Protein AF-A0A661KT45-F1 (afdb_monomer)

Mean predicted aligned error: 10.51 Å

pLDDT: mean 84.7, std 20.8, range [24.2, 98.94]

Secondary structure (DSSP, 8-state):
---------------------SSSSSSSSSSS-S---------SEEEEE-SSEEEEEEE----EEEE-TTS-EEEE-TT--B---TTSB--B-EEEEEEE-TTEEEEEEEEEEEEEEEEEESS---BPBPPPEEEEETTEEEEE--TT--EETTEEHHHHT-SS-BSSSSEEEEEEEEETTEEEEEEEE-SEEEEGGGTEEEEEEEEEEEEEEEEPS---------S----------SSPPPPP-PPPPSSS---SEEEE--HHHHHH-SSHHHHHHHHHHTT--EEEE-HHHHTTS--STT--HHHHHHHHHHHHHHHHT--EEEEEE---TTT-SSPPEEE-TTTTSSS---EEESGGGT--SS-S-SSSSS-TT-TTTTSSTTS-----SSEEEEEE-SS-HHHHHHHHHHHHHHHT--S-GGGGGEEEEEE-EEE-TT-TTTTPPPEETHHHHHHHIIIIITTTT-EEEEEE---STT---S--SEE-SHHHHHHHHTT--SEEEEESEE-SSEEEEEEE---SS-SS---TTTEEEEEEEEGGGGGGS-SSSPEEEEEESTTTT-TT-TT-HHHHHHHTTEEEEEEESS---EETT--S--TT---HHHHHHHHHHHHHTT--HHHHHHHHHHHT--S-HHHHHHHHHEEEEB-TT--SS----EE---SSSSSS--HHHHHHHHHH-TTS--TTGGG--SS--EE-

Solvent-accessible surface area (backbone atoms only — not comparable to full-atom values): 38711 Å² total; per-residue (Å²): 132,88,81,89,85,88,84,86,85,90,88,87,86,88,83,88,89,80,88,90,86,87,71,81,82,68,69,80,71,69,73,79,74,72,77,81,63,70,72,70,77,73,59,50,46,43,60,52,73,79,90,63,35,41,38,42,36,43,35,50,72,83,73,47,80,44,73,45,97,87,71,34,30,45,64,48,51,94,76,41,34,51,61,70,48,32,18,35,68,43,37,51,36,48,75,44,80,41,82,44,62,79,77,39,35,89,47,74,75,46,79,42,81,79,44,75,41,74,45,74,55,91,68,77,51,49,62,42,46,15,57,34,35,36,34,82,51,100,91,46,60,46,76,48,51,66,85,96,65,51,74,56,95,62,29,19,49,77,52,51,66,25,78,56,48,44,59,78,57,57,59,47,80,76,50,47,40,57,38,81,84,42,37,33,36,35,37,36,36,32,42,50,29,38,19,46,50,74,15,40,41,37,34,38,47,36,40,29,34,42,35,35,46,34,75,40,89,80,74,87,79,88,73,82,77,82,76,82,92,70,75,90,67,86,60,69,73,92,82,72,80,84,77,75,83,81,70,77,46,83,48,101,58,62,28,38,29,34,38,44,32,34,65,67,52,68,76,60,33,82,35,58,69,56,47,48,53,50,45,38,34,61,72,45,34,72,42,84,41,35,55,87,78,24,66,87,52,80,25,61,82,90,49,44,71,48,32,13,52,36,42,48,46,55,77,36,35,67,46,25,42,34,43,37,36,35,38,40,24,23,33,24,66,87,79,33,76,43,31,29,41,71,27,20,13,23,60,88,48,97,64,86,26,60,24,39,18,58,58,63,68,12,38,64,78,39,35,41,47,66,83,69,78,72,55,26,47,21,44,64,72,11,60,45,83,67,16,55,56,51,40,53,53,32,24,48,13,23,48,74,34,80,94,43,45,69,60,46,29,52,42,49,49,48,52,54,50,61,35,55,64,82,77,87,65,66,49,45,39,26,31,40,33,44,15,17,35,73,46,49,52,44,18,64,88,74,51,32,53,40,22,46,33,49,43,58,50,52,49,48,41,72,72,46,29,69,80,65,79,36,51,73,47,36,18,30,31,63,54,48,81,79,42,60,87,69,90,55,82,42,60,54,38,41,64,52,48,49,62,53,54,36,70,40,27,23,34,33,48,40,31,29,47,42,38,40,38,37,34,26,35,48,32,42,67,54,71,92,82,72,75,82,53,63,45,95,87,24,53,49,75,49,66,34,47,41,30,79,56,25,79,67,33,32,62,93,42,38,14,40,34,38,45,42,28,19,13,20,32,20,56,83,42,93,60,9,26,36,58,30,26,39,71,27,30,21,58,27,24,36,16,16,30,24,77,52,34,33,51,45,39,52,76,74,62,28,63,40,45,36,28,46,61,25,44,45,52,51,28,53,53,31,34,76,68,47,33,25,49,15,50,22,48,43,53,40,49,42,58,16,68,56,96,46,36,64,40,39,27,29,65,42,9,50,39,50,37,25,63,19,73,51,37,60,74,67,65,52,35,56,40,64,57,56,71,83,72,83,81,56,53,53,75,62,29,52,48,52,49,39,70,78,33,79,83,63,85,59,80,78,63,79,80,63,80,80,61,85,47,61,48,118

Sequence (712 aa):
MLAEKITFPTERNFSMRRFSCIVFLHLMVFFSLINITKASSKSHYSYHYDGSSIFVSFMAPKLDFIKTRKGTHRVELPDRSYLMDPGNPNLPEIIKLIPVPASRSLEVISIQIVRTKCEELKGFYEIEPSPPLLLSTDRGNILDWGKSKKIKHGKNILVYSSSRPFPVKPVKILATKTKRNSKFLRLAYYPVRYYPGNGKIEVVKEIQCKITLGASETSDLEYQSTTVGETPQNESDSGTNPAPADIAPGGDTSYDYVIITSNAVVNNSTKLSDFVRFKEAIGHSVLVVTEDDYTSLSGPPPDGRAEKIRQWLINNYQNLGIKYVLLIGNPDPSNGDVPMKKCYPRSHESSHREALTDYYYADLTGNWDIDGDELYGEYPDDNKPGGVDYAAEVWVGRVPVYDDYSTLDHILQKIMDYQTESGDLSWRKEVLLPTAILNFEQEPPDYLTRTDGAELAQRIINDFLESNDFTHFSLYEKEGLQHSTYPSDAPLNRTNVKDSWASGYGLVCAVGHGNATSIYRKYWSSDDNQNDTPESGETTTTSFFTSSDSRVLDDSHPSMVYLCACSNGYPENSGNLGYSLLKQGAIATVSASRVSWYTAGWTEPNPNYPDNFSLGYYYLKKLAQDIPCGQALALTKEEMIYNSPSIWLNLQGFNLYGDPEISLVTIHSICTSDMDGDGDVDGVDLAILAEKNPELDLSEFSEHFGKSSCIE

Structure (mmCIF, N/CA/C/O backbone):
data_AF-A0A661KT45-F1
#
_entry.id   AF-A0A661KT45-F1
#
loop_
_atom_site.group_PDB
_atom_site.id
_atom_site.type_symbol
_atom_site.label_atom_id
_atom_site.label_alt_id
_atom_site.label_comp_id
_atom_site.label_asym_id
_atom_site.label_entity_id
_atom_site.label_seq_id
_atom_site.pdbx_PDB_ins_code
_atom_site.Cartn_x
_atom_site.Cartn_y
_atom_site.Cartn_z
_atom_site.occupancy
_atom_site.B_iso_or_equiv
_atom_site.auth_seq_id
_atom_site.auth_comp_id
_atom_site.auth_asym_id
_atom_site.auth_atom_id
_atom_site.pdbx_PDB_model_num
ATOM 1 N N . MET A 1 1 ? 69.943 1.374 34.850 1.00 31.62 1 MET A N 1
ATOM 2 C CA . MET A 1 1 ? 70.989 1.174 33.824 1.00 31.62 1 MET A CA 1
ATOM 3 C C . MET A 1 1 ? 71.361 -0.300 33.826 1.00 31.62 1 MET A C 1
ATOM 5 O O . MET A 1 1 ? 71.755 -0.740 34.891 1.00 31.62 1 MET A O 1
ATOM 9 N N . LEU A 1 2 ? 71.159 -0.982 32.682 1.00 32.59 2 LEU A N 1
ATOM 10 C CA . LEU A 1 2 ? 71.881 -2.156 32.126 1.00 32.59 2 LEU A CA 1
ATOM 11 C C . LEU A 1 2 ? 72.277 -3.311 33.087 1.00 32.59 2 LEU A C 1
ATOM 13 O O . LEU A 1 2 ? 72.871 -3.075 34.123 1.00 32.59 2 LEU A O 1
ATOM 17 N N . ALA A 1 3 ? 72.097 -4.602 32.798 1.00 30.47 3 ALA A N 1
ATOM 18 C CA . ALA A 1 3 ? 71.906 -5.310 31.536 1.00 30.47 3 ALA A CA 1
ATOM 19 C C . ALA A 1 3 ? 71.425 -6.758 31.790 1.00 30.47 3 ALA A C 1
ATOM 21 O O . ALA A 1 3 ? 71.526 -7.286 32.896 1.00 30.47 3 ALA A O 1
ATOM 22 N N . GLU A 1 4 ? 70.944 -7.376 30.713 1.00 38.66 4 GLU A N 1
ATOM 23 C CA . GLU A 1 4 ? 70.596 -8.787 30.519 1.00 38.66 4 GLU A CA 1
ATOM 24 C C . GLU A 1 4 ? 71.741 -9.776 30.822 1.00 38.66 4 GLU A C 1
ATOM 26 O O . GLU A 1 4 ? 72.905 -9.475 30.552 1.00 38.66 4 GLU A O 1
ATOM 31 N N . LYS A 1 5 ? 71.403 -11.020 31.204 1.00 31.02 5 LYS A N 1
ATOM 32 C CA . LYS A 1 5 ? 71.611 -12.207 30.342 1.00 31.02 5 LYS A CA 1
ATOM 33 C C . LYS A 1 5 ? 71.101 -13.511 30.966 1.00 31.02 5 LYS A C 1
ATOM 35 O O . LYS A 1 5 ? 71.239 -13.776 32.153 1.00 31.02 5 LYS A O 1
ATOM 40 N N . ILE A 1 6 ? 70.528 -14.308 30.073 1.00 33.38 6 ILE A N 1
ATOM 41 C CA . ILE A 1 6 ? 69.914 -15.632 30.205 1.00 33.38 6 ILE A CA 1
ATOM 42 C C . ILE A 1 6 ? 70.967 -16.728 30.438 1.00 33.38 6 ILE A C 1
ATOM 44 O O . ILE A 1 6 ? 72.047 -16.665 29.852 1.00 33.38 6 ILE A O 1
ATOM 48 N N . THR A 1 7 ? 70.623 -17.782 31.190 1.00 28.42 7 THR A N 1
ATOM 49 C CA . THR A 1 7 ? 71.051 -19.176 30.918 1.00 28.42 7 THR A CA 1
ATOM 50 C C . THR A 1 7 ? 70.220 -20.188 31.726 1.00 28.42 7 THR A C 1
ATOM 52 O O . THR A 1 7 ? 70.081 -20.059 32.938 1.00 28.42 7 THR A O 1
ATOM 55 N N . PHE A 1 8 ? 69.665 -21.196 31.041 1.00 34.03 8 PHE A N 1
ATOM 56 C CA . PHE A 1 8 ? 69.090 -22.429 31.613 1.00 34.03 8 PHE A CA 1
ATOM 57 C C . PHE A 1 8 ? 70.191 -23.490 31.787 1.00 34.03 8 PHE A C 1
ATOM 59 O O . PHE A 1 8 ? 71.199 -23.406 31.079 1.00 34.03 8 PHE A O 1
ATOM 66 N N . PRO A 1 9 ? 70.010 -24.507 32.662 1.00 37.25 9 PRO A N 1
ATOM 67 C CA . PRO A 1 9 ? 69.727 -25.845 32.109 1.00 37.25 9 PRO A CA 1
ATOM 68 C C . PRO A 1 9 ? 68.884 -26.821 32.986 1.00 37.25 9 PRO A C 1
ATOM 70 O O . PRO A 1 9 ? 68.879 -26.766 34.210 1.00 37.25 9 PRO A O 1
ATOM 73 N N . THR A 1 10 ? 68.168 -27.706 32.274 1.00 31.55 10 THR A N 1
ATOM 74 C CA . THR A 1 10 ? 67.852 -29.150 32.476 1.00 31.55 10 THR A CA 1
ATOM 75 C C . THR A 1 10 ? 67.879 -29.820 33.869 1.00 31.55 10 THR A C 1
ATOM 77 O O . THR A 1 10 ? 68.918 -29.856 34.511 1.00 31.55 10 THR A O 1
ATOM 80 N N . GLU A 1 11 ? 66.812 -30.551 34.238 1.00 30.20 11 GLU A N 1
ATOM 81 C CA . GLU A 1 11 ? 66.713 -32.036 34.210 1.00 30.20 11 GLU A CA 1
ATOM 82 C C . GLU A 1 11 ? 65.452 -32.571 34.932 1.00 30.20 11 GLU A C 1
ATOM 84 O O . GLU A 1 11 ? 64.790 -31.879 35.700 1.00 30.20 11 GLU A O 1
ATOM 89 N N . ARG A 1 12 ? 65.078 -33.809 34.581 1.00 30.06 12 ARG A N 1
ATOM 90 C CA . ARG A 1 12 ? 63.801 -34.490 34.842 1.00 30.06 12 ARG A CA 1
ATOM 91 C C . ARG A 1 12 ? 63.766 -35.309 36.151 1.00 30.06 12 ARG A C 1
ATOM 93 O O . ARG A 1 12 ? 64.776 -35.846 36.579 1.00 30.06 12 ARG A O 1
ATOM 100 N N . ASN A 1 13 ? 62.521 -35.594 36.563 1.00 29.09 13 ASN A N 1
ATOM 101 C CA . ASN A 1 13 ? 61.972 -36.872 37.067 1.00 29.09 13 ASN A CA 1
ATOM 102 C C . ASN A 1 13 ? 61.687 -37.097 38.574 1.00 29.09 13 ASN A C 1
ATOM 104 O O . ASN A 1 13 ? 62.567 -37.325 39.391 1.00 29.09 13 ASN A O 1
ATOM 108 N N . PHE A 1 14 ? 60.369 -37.234 38.808 1.00 29.72 14 PHE A N 1
ATOM 109 C CA . PHE A 1 14 ? 59.635 -38.200 39.644 1.00 29.72 14 PHE A CA 1
ATOM 110 C C . PHE A 1 14 ? 59.769 -38.185 41.178 1.00 29.72 14 PHE A C 1
ATOM 112 O O . PHE A 1 14 ? 60.658 -38.799 41.752 1.00 29.72 14 PHE A O 1
ATOM 119 N N . SER A 1 15 ? 58.708 -37.704 41.843 1.00 26.19 15 SER A N 1
ATOM 120 C CA . SER A 1 15 ? 58.053 -38.450 42.930 1.00 26.19 15 SER A CA 1
ATOM 121 C C . SER A 1 15 ? 56.648 -37.909 43.216 1.00 26.19 15 SER A C 1
ATOM 123 O O . SER A 1 15 ? 56.424 -36.718 43.397 1.00 26.19 15 SER A O 1
ATOM 125 N N . MET A 1 16 ? 55.708 -38.842 43.265 1.00 28.47 16 MET A N 1
ATOM 126 C CA . MET A 1 16 ? 54.280 -38.709 43.525 1.00 28.47 16 MET A CA 1
ATOM 127 C C . MET A 1 16 ? 53.965 -38.280 44.977 1.00 28.47 16 MET A C 1
ATOM 129 O O . MET A 1 16 ? 54.689 -38.646 45.899 1.00 28.47 16 MET A O 1
ATOM 133 N N . ARG A 1 17 ? 52.772 -37.678 45.148 1.00 30.02 17 ARG A N 1
ATOM 134 C CA . ARG A 1 17 ? 51.959 -37.469 46.377 1.00 30.02 17 ARG A CA 1
ATOM 135 C C . ARG A 1 17 ? 52.122 -36.146 47.141 1.00 30.02 17 ARG A C 1
ATOM 137 O O . ARG A 1 17 ? 53.000 -36.007 47.983 1.00 30.02 17 ARG A O 1
ATOM 144 N N . ARG A 1 18 ? 51.117 -35.274 46.966 1.00 29.67 18 ARG A N 1
ATOM 145 C CA . ARG A 1 18 ? 50.280 -34.609 47.999 1.00 29.67 18 ARG A CA 1
ATOM 146 C C . ARG A 1 18 ? 49.182 -33.831 47.248 1.00 29.67 18 ARG A C 1
ATOM 148 O O . ARG A 1 18 ? 49.498 -32.989 46.425 1.00 29.67 18 ARG A O 1
ATOM 155 N N . PHE A 1 19 ? 47.951 -34.344 47.198 1.00 34.16 19 PHE A N 1
ATOM 156 C CA . PHE A 1 19 ? 46.821 -33.934 48.051 1.00 34.16 19 PHE A CA 1
ATOM 157 C C . PHE A 1 19 ? 46.637 -32.407 48.150 1.00 34.16 19 PHE A C 1
ATOM 159 O O . PHE A 1 19 ? 47.533 -31.722 48.630 1.00 34.16 19 PHE A O 1
ATOM 166 N N . SER A 1 20 ? 45.433 -31.958 47.764 1.00 38.16 20 SER A N 1
ATOM 167 C CA . SER A 1 20 ? 44.871 -30.590 47.789 1.00 38.16 20 SER A CA 1
ATOM 168 C C . SER A 1 20 ? 44.933 -29.799 46.480 1.00 38.16 20 SER A C 1
ATOM 170 O O . SER A 1 20 ? 45.824 -28.984 46.296 1.00 38.16 20 SER A O 1
ATOM 172 N N . CYS A 1 21 ? 43.937 -30.021 45.605 1.00 29.81 21 CYS A N 1
ATOM 173 C CA . CYS A 1 21 ? 43.259 -28.965 44.819 1.00 29.81 21 CYS A CA 1
ATOM 174 C C . CYS A 1 21 ? 42.034 -29.475 44.017 1.00 29.81 21 CYS A C 1
ATOM 176 O O . CYS A 1 21 ? 41.712 -28.945 42.960 1.00 29.81 21 CYS A O 1
ATOM 178 N N . ILE A 1 22 ? 41.303 -30.482 44.516 1.00 35.94 22 ILE A N 1
ATOM 179 C CA . ILE A 1 22 ? 40.017 -30.922 43.932 1.00 35.94 22 ILE A CA 1
ATOM 180 C C . ILE A 1 22 ? 38.938 -30.823 45.011 1.00 35.94 22 ILE A C 1
ATOM 182 O O . ILE A 1 22 ? 38.456 -31.826 45.516 1.00 35.94 22 ILE A O 1
ATOM 186 N N . VAL A 1 23 ? 38.626 -29.594 45.431 1.00 37.97 23 VAL A N 1
ATOM 187 C CA . VAL A 1 23 ? 37.390 -29.269 46.181 1.00 37.97 23 VAL A CA 1
ATOM 188 C C . VAL A 1 23 ? 36.814 -27.903 45.759 1.00 37.97 23 VAL A C 1
ATOM 190 O O . VAL A 1 23 ? 35.638 -27.647 45.979 1.00 37.97 23 VAL A O 1
ATOM 193 N N . PHE A 1 24 ? 37.561 -27.046 45.049 1.00 34.69 24 PHE A N 1
ATOM 194 C CA . PHE A 1 24 ? 37.074 -25.710 44.665 1.00 34.69 24 PHE A CA 1
ATOM 195 C C . PHE A 1 24 ? 36.465 -25.587 43.256 1.00 34.69 24 PHE A C 1
ATOM 197 O O . PHE A 1 24 ? 35.999 -24.510 42.904 1.00 34.69 24 PHE A O 1
ATOM 204 N N . LEU A 1 25 ? 36.391 -26.671 42.470 1.00 33.97 25 LEU A N 1
ATOM 205 C CA . LEU A 1 25 ? 35.835 -26.634 41.103 1.00 33.97 25 LEU A CA 1
ATOM 206 C C . LEU A 1 25 ? 34.537 -27.443 40.906 1.00 33.97 25 LEU A C 1
ATOM 208 O O . LEU A 1 25 ? 34.098 -27.643 39.777 1.00 33.97 25 LEU A O 1
ATOM 212 N N . HIS A 1 26 ? 33.902 -27.909 41.985 1.00 33.09 26 HIS A N 1
ATOM 213 C CA . HIS A 1 26 ? 32.621 -28.638 41.919 1.00 33.09 26 HIS A CA 1
ATOM 214 C C . HIS A 1 26 ? 31.469 -27.984 42.694 1.00 33.09 26 HIS A C 1
ATOM 216 O O . HIS A 1 26 ? 30.358 -28.500 42.678 1.00 33.09 26 HIS A O 1
ATOM 222 N N . LEU A 1 27 ? 31.685 -26.802 43.283 1.00 31.42 27 LEU A N 1
ATOM 223 C CA . LEU A 1 27 ? 30.625 -26.027 43.945 1.00 31.42 27 LEU A CA 1
ATOM 224 C C . LEU A 1 27 ? 30.145 -24.789 43.166 1.00 31.42 27 LEU A C 1
ATOM 226 O O . LEU A 1 27 ? 29.143 -24.203 43.557 1.00 31.42 27 LEU A O 1
ATOM 230 N N . MET A 1 28 ? 30.766 -24.437 42.030 1.00 31.11 28 MET A N 1
ATOM 231 C CA . MET A 1 28 ? 30.239 -23.403 41.113 1.00 31.11 28 MET A CA 1
ATOM 232 C C . MET A 1 28 ? 29.471 -23.961 39.903 1.00 31.11 28 MET A C 1
ATOM 234 O O . MET A 1 28 ? 28.910 -23.189 39.138 1.00 31.11 28 MET A O 1
ATOM 238 N N . VAL A 1 29 ? 29.376 -25.288 39.754 1.00 33.69 29 VAL A N 1
ATOM 239 C CA . VAL A 1 29 ? 28.619 -25.936 38.658 1.00 33.69 29 VAL A CA 1
ATOM 240 C C . VAL A 1 29 ? 27.296 -26.555 39.151 1.00 33.69 29 VAL A C 1
ATOM 242 O O . VAL A 1 29 ? 26.474 -26.985 38.354 1.00 33.69 29 VAL A O 1
ATOM 245 N N . PHE A 1 30 ? 27.021 -26.522 40.461 1.00 29.94 30 PHE A N 1
ATOM 246 C CA . PHE A 1 30 ? 25.799 -27.097 41.050 1.00 29.94 30 PHE A CA 1
ATOM 247 C C . PHE A 1 30 ? 24.758 -26.073 41.542 1.00 29.94 30 PHE A C 1
ATOM 249 O O . PHE A 1 30 ? 23.735 -26.468 42.094 1.00 29.94 30 PHE A O 1
ATOM 256 N N . PHE A 1 31 ? 24.964 -24.772 41.290 1.00 29.66 31 PHE A N 1
ATOM 257 C CA . PHE A 1 31 ? 23.974 -23.713 41.565 1.00 29.66 31 PHE A CA 1
ATOM 258 C C . PHE A 1 31 ? 23.472 -22.961 40.316 1.00 29.66 31 PHE A C 1
ATOM 260 O O . PHE A 1 31 ? 22.744 -21.984 40.456 1.00 29.66 31 PHE A O 1
ATOM 267 N N . SER A 1 32 ? 23.772 -23.436 39.098 1.00 31.89 32 SER A N 1
ATOM 268 C CA . SER A 1 32 ? 23.122 -22.959 37.857 1.00 31.89 32 SER A CA 1
ATOM 269 C C . SER A 1 32 ? 22.079 -23.932 37.283 1.00 31.89 32 SER A C 1
ATOM 271 O O . SER A 1 32 ? 21.532 -23.689 36.212 1.00 31.89 32 SER A O 1
ATOM 273 N N . LEU A 1 33 ? 21.755 -25.010 38.006 1.00 31.45 33 LEU A N 1
ATOM 274 C CA . LEU A 1 33 ? 20.764 -26.022 37.606 1.00 31.45 33 LEU A CA 1
ATOM 275 C C . LEU A 1 33 ? 19.500 -26.021 38.484 1.00 31.45 33 LEU A C 1
ATOM 277 O O . LEU A 1 33 ? 18.761 -27.001 38.531 1.00 31.45 33 LEU A O 1
ATOM 281 N N . ILE A 1 34 ? 19.210 -24.901 39.153 1.00 29.45 34 ILE A N 1
ATOM 282 C CA . ILE A 1 34 ? 17.910 -24.671 39.792 1.00 29.45 34 ILE A CA 1
ATOM 283 C C . ILE A 1 34 ? 17.033 -23.909 38.800 1.00 29.45 34 ILE A C 1
ATOM 285 O O . ILE A 1 34 ? 17.105 -22.690 38.698 1.00 29.45 34 ILE A O 1
ATOM 289 N N . ASN A 1 35 ? 16.220 -24.667 38.063 1.00 31.47 35 ASN A N 1
ATOM 290 C CA . ASN A 1 35 ? 14.959 -24.247 37.455 1.00 31.47 35 ASN A CA 1
ATOM 291 C C . ASN A 1 35 ? 14.924 -22.820 36.881 1.00 31.47 35 ASN A C 1
ATOM 293 O O . ASN A 1 35 ? 14.133 -21.988 37.322 1.00 31.47 35 ASN A O 1
ATOM 297 N N . ILE A 1 36 ? 15.627 -22.593 35.770 1.00 29.14 36 ILE A N 1
ATOM 298 C CA . ILE A 1 36 ? 14.967 -21.861 34.686 1.00 29.14 36 ILE A CA 1
ATOM 299 C C . ILE A 1 36 ? 14.043 -22.885 34.033 1.00 29.14 36 ILE A C 1
ATOM 301 O O . ILE A 1 36 ? 14.315 -23.436 32.969 1.00 29.14 36 ILE A O 1
ATOM 305 N N . THR A 1 37 ? 12.917 -23.168 34.692 1.00 27.77 37 THR A N 1
ATOM 306 C CA . THR A 1 37 ? 11.717 -23.419 33.908 1.00 27.77 37 THR A CA 1
ATOM 307 C C . THR A 1 37 ? 11.633 -22.213 32.991 1.00 27.77 37 THR A C 1
ATOM 309 O O . THR A 1 37 ? 11.384 -21.107 33.477 1.00 27.77 37 THR A O 1
ATOM 312 N N . LYS A 1 38 ? 11.899 -22.404 31.688 1.00 30.86 38 LYS A N 1
ATOM 313 C CA . LYS A 1 38 ? 11.248 -21.612 30.645 1.00 30.86 38 LYS A CA 1
ATOM 314 C C . LYS A 1 38 ? 9.850 -21.387 31.200 1.00 30.86 38 LYS A C 1
ATOM 316 O O . LYS A 1 38 ? 9.112 -22.360 31.368 1.00 30.86 38 LYS A O 1
ATOM 321 N N . ALA A 1 39 ? 9.528 -20.161 31.613 1.00 27.86 39 ALA A N 1
ATOM 322 C CA . ALA A 1 39 ? 8.136 -19.797 31.720 1.00 27.86 39 ALA A CA 1
ATOM 323 C C . ALA A 1 39 ? 7.631 -20.136 30.325 1.00 27.86 39 ALA A C 1
ATOM 325 O O . ALA A 1 39 ? 8.059 -19.494 29.367 1.00 27.86 39 ALA A O 1
ATOM 326 N N . SER A 1 40 ? 6.907 -21.253 30.184 1.00 30.98 40 SER A N 1
ATOM 327 C CA . SER A 1 40 ? 6.269 -21.575 28.919 1.00 30.98 40 SER A CA 1
ATOM 328 C C . SER A 1 40 ? 5.554 -20.285 28.575 1.00 30.98 40 SER A C 1
ATOM 330 O O . SER A 1 40 ? 4.767 -19.821 29.414 1.00 30.98 40 SER A O 1
ATOM 332 N N . SER A 1 41 ? 5.908 -19.636 27.466 1.00 38.28 41 SER A N 1
ATOM 333 C CA . SER A 1 41 ? 5.130 -18.506 26.994 1.00 38.28 41 SER A CA 1
ATOM 334 C C . SER A 1 41 ? 3.718 -19.060 26.906 1.00 38.28 41 SER A C 1
ATOM 336 O O . SER A 1 41 ? 3.426 -19.953 26.114 1.00 38.28 41 SER A O 1
ATOM 338 N N . LYS A 1 42 ? 2.870 -18.691 27.868 1.00 48.75 42 LYS A N 1
ATOM 339 C CA . LYS A 1 42 ? 1.487 -19.133 27.859 1.00 48.75 42 LYS A CA 1
ATOM 340 C C . LYS A 1 42 ? 0.949 -18.525 26.582 1.00 48.75 42 LYS A C 1
ATOM 342 O O . LYS A 1 42 ? 0.895 -17.300 26.501 1.00 48.75 42 LYS A O 1
ATOM 347 N N . SER A 1 43 ? 0.670 -19.349 25.575 1.00 56.38 43 SER A N 1
ATOM 348 C CA . SER A 1 43 ? 0.218 -18.837 24.291 1.00 56.38 43 SER A CA 1
ATOM 349 C C . SER A 1 43 ? -1.007 -17.967 24.555 1.00 56.38 43 SER A C 1
ATOM 351 O O . SER A 1 43 ? -1.979 -18.408 25.166 1.00 56.38 43 SER A O 1
ATOM 353 N N . HIS A 1 44 ? -0.952 -16.696 24.155 1.00 81.44 44 HIS A N 1
ATOM 354 C CA . HIS A 1 44 ? -2.047 -15.742 24.376 1.00 81.44 44 HIS A CA 1
ATOM 355 C C . HIS A 1 44 ? -3.300 -16.077 23.549 1.00 81.44 44 HIS A C 1
ATOM 357 O O . HIS A 1 44 ? -4.309 -15.377 23.612 1.00 81.44 44 HIS A O 1
ATOM 363 N N . TYR A 1 45 ? -3.229 -17.157 22.780 1.00 87.94 45 TYR A N 1
ATOM 364 C CA . TYR A 1 45 ? -4.228 -17.638 21.859 1.00 87.94 45 TYR A CA 1
ATOM 365 C C . TYR A 1 45 ? -4.097 -19.164 21.712 1.00 87.94 45 TYR A C 1
ATOM 367 O O . TYR A 1 45 ? -2.994 -19.711 21.810 1.00 87.94 45 TYR A O 1
ATOM 375 N N . SER A 1 46 ? -5.218 -19.844 21.495 1.00 90.56 46 SER A N 1
ATOM 376 C CA . SER A 1 46 ? -5.279 -21.233 21.034 1.00 90.56 46 SER A CA 1
ATOM 377 C C . SER A 1 46 ? -6.627 -21.510 20.376 1.00 90.56 46 SER A C 1
ATOM 379 O O . SER A 1 46 ? -7.626 -20.850 20.684 1.00 90.56 46 SER A O 1
ATOM 381 N N . TYR A 1 47 ? -6.682 -22.510 19.500 1.00 91.19 47 TYR A N 1
ATOM 382 C CA . TYR A 1 47 ? -7.934 -22.987 18.924 1.00 91.19 47 TYR A CA 1
ATOM 383 C C . TYR A 1 47 ? -7.971 -24.517 18.863 1.00 91.19 47 TYR A C 1
ATOM 385 O O . TYR A 1 47 ? -6.932 -25.169 18.880 1.00 91.19 47 TYR A O 1
ATOM 393 N N . HIS A 1 48 ? -9.171 -25.097 18.831 1.00 89.00 48 HIS A N 1
ATOM 394 C CA . HIS A 1 48 ? -9.370 -26.517 18.535 1.00 89.00 48 HIS A CA 1
ATOM 395 C C . HIS A 1 48 ? -10.699 -26.748 17.815 1.00 89.00 48 HIS A C 1
ATOM 397 O O . HIS A 1 48 ? -11.655 -25.989 17.994 1.00 89.00 48 HIS A O 1
ATOM 403 N N . TYR A 1 49 ? -10.763 -27.809 17.014 1.00 87.25 49 TYR A N 1
ATOM 404 C CA . TYR A 1 49 ? -11.950 -28.211 16.264 1.00 87.25 49 TYR A CA 1
ATOM 405 C C . TYR A 1 49 ? -12.499 -29.539 16.796 1.00 87.25 49 TYR A C 1
ATOM 407 O O . TYR A 1 49 ? -11.754 -30.507 16.915 1.00 87.25 49 TYR A O 1
ATOM 415 N N . ASP A 1 50 ? -13.795 -29.594 17.112 1.00 85.12 50 ASP A N 1
ATOM 416 C CA . ASP A 1 50 ? -14.442 -30.785 17.696 1.00 85.12 50 ASP A CA 1
ATOM 417 C C . ASP A 1 50 ? -15.215 -31.649 16.682 1.00 85.12 50 ASP A C 1
ATOM 419 O O . ASP A 1 50 ? -15.958 -32.550 17.068 1.00 85.12 50 ASP A O 1
ATOM 423 N N . GLY A 1 51 ? -15.088 -31.357 15.385 1.00 77.50 51 GLY A N 1
ATOM 424 C CA . GLY A 1 51 ? -15.867 -32.002 14.325 1.00 77.50 51 GLY A CA 1
ATOM 425 C C . GLY A 1 51 ? -17.134 -31.243 13.926 1.00 77.50 51 GLY A C 1
ATOM 426 O O . GLY A 1 51 ? -17.686 -31.520 12.865 1.00 77.50 51 GLY A O 1
ATOM 427 N N . SER A 1 52 ? -17.582 -30.251 14.702 1.00 77.81 52 SER A N 1
ATOM 428 C CA . SER A 1 52 ? -18.741 -29.395 14.387 1.00 77.81 52 SER A CA 1
ATOM 429 C C . SER A 1 52 ? -18.451 -27.903 14.530 1.00 77.81 52 SER A C 1
ATOM 431 O O . SER A 1 52 ? -18.982 -27.085 13.782 1.00 77.81 52 SER A O 1
ATOM 433 N N . SER A 1 53 ? -17.610 -27.554 15.496 1.00 88.88 53 SER A N 1
ATOM 434 C CA . SER A 1 53 ? -17.419 -26.200 15.983 1.00 88.88 53 SER A CA 1
ATOM 435 C C . SER A 1 53 ? -15.946 -25.938 16.242 1.00 88.88 53 SER A C 1
ATOM 437 O O . SER A 1 53 ? -15.203 -26.831 16.653 1.00 88.88 53 SER A O 1
ATOM 439 N N . ILE A 1 54 ? -15.536 -24.692 16.035 1.00 92.94 54 ILE A N 1
ATOM 440 C CA . ILE A 1 54 ? -14.198 -24.219 16.375 1.00 92.94 54 ILE A CA 1
ATOM 441 C C . ILE A 1 54 ? -14.283 -23.509 17.720 1.00 92.94 54 ILE A C 1
ATOM 443 O O . ILE A 1 54 ? -15.057 -22.568 17.894 1.00 92.94 54 ILE A O 1
ATOM 447 N N . PHE A 1 55 ? -13.487 -23.947 18.682 1.00 94.50 55 PHE A N 1
ATOM 448 C CA . PHE A 1 55 ? -13.327 -23.265 19.955 1.00 94.50 55 PHE A CA 1
ATOM 449 C C . PHE A 1 55 ? -12.060 -22.436 19.912 1.00 94.50 55 PHE A C 1
ATOM 451 O O . PHE A 1 55 ? -10.987 -22.969 19.652 1.00 94.50 55 PHE A O 1
ATOM 458 N N . VAL A 1 56 ? -12.178 -21.151 20.219 1.00 95.31 56 VAL A N 1
ATOM 459 C CA . VAL A 1 56 ? -11.057 -20.213 20.215 1.00 95.31 56 VAL A CA 1
ATOM 460 C C . VAL A 1 56 ? -10.916 -19.601 21.594 1.00 95.31 56 VAL A C 1
ATOM 462 O O . VAL A 1 56 ? -11.898 -19.113 22.157 1.00 95.31 56 VAL A O 1
ATOM 465 N N . SER A 1 57 ? -9.702 -19.623 22.135 1.00 95.31 57 SER A N 1
ATOM 466 C CA . SER A 1 57 ? -9.369 -19.072 23.446 1.00 95.31 57 SER A CA 1
ATOM 467 C C . SER A 1 57 ? -8.357 -17.944 23.297 1.00 95.31 57 SER A C 1
ATOM 469 O O . SER A 1 57 ? -7.372 -18.098 22.584 1.00 95.31 57 SER A O 1
ATOM 471 N N . PHE A 1 58 ? -8.573 -16.837 24.003 1.00 94.44 58 PHE A N 1
ATOM 472 C CA . PHE A 1 58 ? -7.625 -15.733 24.116 1.00 94.44 58 PHE A CA 1
ATOM 473 C C . PHE A 1 58 ? -7.287 -15.465 25.579 1.00 94.44 58 PHE A C 1
ATOM 475 O O . PHE A 1 58 ? -8.141 -15.567 26.466 1.00 94.44 58 PHE A O 1
ATOM 482 N N . MET A 1 59 ? -6.044 -15.058 25.816 1.00 92.81 59 MET A N 1
ATOM 483 C CA . MET A 1 59 ? -5.582 -14.475 27.069 1.00 92.81 59 MET A CA 1
ATOM 484 C C . MET A 1 59 ? -5.020 -13.090 26.785 1.00 92.81 59 MET A C 1
ATOM 486 O O . MET A 1 59 ? -4.138 -12.946 25.939 1.00 92.81 59 MET A O 1
ATOM 490 N N . ALA A 1 60 ? -5.498 -12.075 27.506 1.00 90.88 60 ALA A N 1
ATOM 491 C CA . ALA A 1 60 ? -4.983 -10.723 27.335 1.00 90.88 60 ALA A CA 1
ATOM 492 C C . ALA A 1 60 ? -3.460 -10.686 27.564 1.00 90.88 60 ALA A C 1
ATOM 494 O O . ALA A 1 60 ? -2.978 -11.281 28.538 1.00 90.88 60 ALA A O 1
ATOM 495 N N . PRO A 1 61 ? -2.702 -9.997 26.695 1.00 89.56 61 PRO A N 1
ATOM 496 C CA . PRO A 1 61 ? -1.303 -9.702 26.957 1.00 89.56 61 PRO A CA 1
ATOM 497 C C . PRO A 1 61 ? -1.177 -8.734 28.139 1.00 89.56 61 PRO A C 1
ATOM 499 O O . PRO A 1 61 ? -2.168 -8.284 28.728 1.00 89.56 61 PRO A O 1
ATOM 502 N N . LYS A 1 62 ? 0.062 -8.404 28.508 1.00 88.25 62 LYS A N 1
ATOM 503 C CA . LYS A 1 62 ? 0.299 -7.286 29.421 1.00 88.25 62 LYS A CA 1
ATOM 504 C C . LYS A 1 62 ? -0.232 -6.005 28.764 1.00 88.25 62 LYS A C 1
ATOM 506 O O . LYS A 1 62 ? 0.102 -5.725 27.620 1.00 88.25 62 LYS A O 1
ATOM 511 N N . LEU A 1 63 ? -1.068 -5.274 29.499 1.00 90.38 63 LEU A N 1
ATOM 512 C CA . LEU A 1 63 ? -1.642 -3.996 29.085 1.00 90.38 63 LEU A CA 1
ATOM 513 C C . LEU A 1 63 ? -1.076 -2.910 29.990 1.00 90.38 63 LEU A C 1
ATOM 515 O O . LEU A 1 63 ? -1.228 -3.005 31.213 1.00 90.38 63 LEU A O 1
ATOM 519 N N . ASP A 1 64 ? -0.463 -1.893 29.399 1.00 91.25 64 ASP A N 1
ATOM 520 C CA . ASP A 1 64 ? 0.054 -0.742 30.130 1.00 91.25 64 ASP A CA 1
ATOM 521 C C . ASP A 1 64 ? -0.891 0.452 29.926 1.00 91.25 64 ASP A C 1
ATOM 523 O O . ASP A 1 64 ? -1.278 0.784 28.810 1.00 91.25 64 ASP A O 1
ATOM 527 N N . PHE A 1 65 ? -1.334 1.068 31.023 1.00 91.06 65 PHE A N 1
ATOM 528 C CA . PHE A 1 65 ? -2.247 2.213 30.995 1.00 91.06 65 PHE A CA 1
ATOM 529 C C . PHE A 1 65 ? -1.450 3.473 31.287 1.00 91.06 65 PHE A C 1
ATOM 531 O O . PHE A 1 65 ? -0.991 3.672 32.414 1.00 91.06 65 PHE A O 1
ATOM 538 N N . ILE A 1 66 ? -1.308 4.330 30.283 1.00 91.50 66 ILE A N 1
ATOM 539 C CA . ILE A 1 66 ? -0.532 5.561 30.392 1.00 91.50 66 ILE A CA 1
ATOM 540 C C . ILE A 1 66 ? -1.445 6.780 30.378 1.00 91.50 66 ILE A C 1
ATOM 542 O O . ILE A 1 66 ? -2.514 6.783 29.762 1.00 91.50 66 ILE A O 1
ATOM 546 N N . LYS A 1 67 ? -1.009 7.837 31.063 1.00 90.81 67 LYS A N 1
ATOM 547 C CA . LYS A 1 67 ? -1.641 9.152 30.985 1.00 90.81 67 LYS A CA 1
ATOM 548 C C . LYS A 1 67 ? -0.941 9.964 29.902 1.00 90.81 67 LYS A C 1
ATOM 550 O O . LYS A 1 67 ? 0.276 10.130 29.945 1.00 90.81 67 LYS A O 1
ATOM 555 N N . THR A 1 68 ? -1.702 10.460 28.937 1.00 86.62 68 THR A N 1
ATOM 556 C CA . THR A 1 68 ? -1.178 11.269 27.836 1.00 86.62 68 THR A CA 1
ATOM 557 C C . THR A 1 68 ? -0.822 12.673 28.328 1.00 86.62 68 THR A C 1
ATOM 559 O O . THR A 1 68 ? -1.267 13.122 29.391 1.00 86.62 68 THR A O 1
ATOM 562 N N . ARG A 1 69 ? -0.072 13.426 27.515 1.00 79.50 69 ARG A N 1
ATOM 563 C CA . ARG A 1 69 ? 0.223 14.846 27.789 1.00 79.50 69 ARG A CA 1
ATOM 564 C C . ARG A 1 69 ? -1.044 15.705 27.892 1.00 79.50 69 ARG A C 1
ATOM 566 O O . ARG A 1 69 ? -1.048 16.685 28.627 1.00 79.50 69 ARG A O 1
ATOM 573 N N . LYS A 1 70 ? -2.125 15.310 27.206 1.00 79.44 70 LYS A N 1
ATOM 574 C CA . LYS A 1 70 ? -3.443 15.971 27.245 1.00 79.44 70 LYS A CA 1
ATOM 575 C C . LYS A 1 70 ? -4.262 15.594 28.492 1.00 79.44 70 LYS A C 1
ATOM 577 O O . LYS A 1 70 ? -5.375 16.073 28.664 1.00 79.44 70 LYS A O 1
ATOM 582 N N . GLY A 1 71 ? -3.732 14.736 29.368 1.00 85.75 71 GLY A N 1
ATOM 583 C CA . GLY A 1 71 ? -4.396 14.285 30.591 1.00 85.75 71 GLY A CA 1
ATOM 584 C C . GLY A 1 71 ? -5.410 13.154 30.392 1.00 85.75 71 GLY A C 1
ATOM 585 O O . GLY A 1 71 ? -5.923 12.642 31.390 1.00 85.75 71 GLY A O 1
ATOM 586 N N . THR A 1 72 ? -5.650 12.741 29.143 1.00 91.38 72 THR A N 1
ATOM 587 C CA . THR A 1 72 ? -6.405 11.535 28.779 1.00 91.38 72 THR A CA 1
ATOM 588 C C . THR A 1 72 ? -5.573 10.278 29.039 1.00 91.38 72 THR A C 1
ATOM 590 O O . THR A 1 72 ? -4.440 10.343 29.515 1.00 91.38 72 THR A O 1
ATOM 593 N N . HIS A 1 73 ? -6.142 9.113 28.760 1.00 94.75 73 HIS A N 1
ATOM 594 C CA . HIS A 1 73 ? -5.530 7.812 28.961 1.00 94.75 73 HIS A CA 1
ATOM 595 C C . HIS A 1 73 ? -5.431 7.068 27.635 1.00 94.75 73 HIS A C 1
ATOM 597 O O . HIS A 1 73 ? -6.324 7.153 26.790 1.00 94.75 73 HIS A O 1
ATOM 603 N N . ARG A 1 74 ? -4.364 6.287 27.507 1.00 92.56 74 ARG A N 1
ATOM 604 C CA . ARG A 1 74 ? -4.135 5.365 26.402 1.00 92.56 74 ARG A CA 1
ATOM 605 C C . ARG A 1 74 ? -3.755 4.000 26.961 1.00 92.56 74 ARG A C 1
ATOM 607 O O . ARG A 1 74 ? -3.128 3.917 28.018 1.00 92.56 74 ARG A O 1
ATOM 614 N N . VAL A 1 75 ? -4.165 2.941 26.269 1.00 92.25 75 VAL A N 1
ATOM 615 C CA . VAL A 1 75 ? -3.755 1.572 26.595 1.00 92.25 75 VAL A CA 1
ATOM 616 C C . V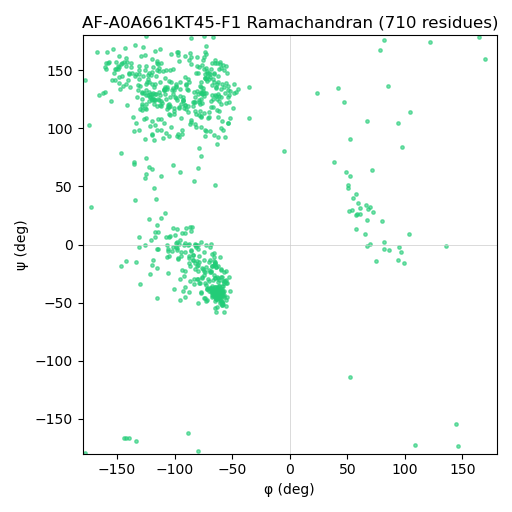AL A 1 75 ? -2.711 1.131 25.580 1.00 92.25 75 VAL A C 1
ATOM 618 O O . VAL A 1 75 ? -2.987 1.101 24.386 1.00 92.25 75 VAL A O 1
ATOM 621 N N . GLU A 1 76 ? -1.511 0.812 26.035 1.00 88.69 76 GLU A N 1
ATOM 622 C CA . GLU A 1 76 ? -0.416 0.372 25.179 1.00 88.69 76 GLU A CA 1
ATOM 623 C C . GLU A 1 76 ? -0.417 -1.148 25.013 1.00 88.69 76 GLU A C 1
ATOM 625 O O . GLU A 1 76 ? -0.629 -1.905 25.970 1.00 88.69 76 GLU A O 1
ATOM 630 N N . LEU A 1 77 ? -0.180 -1.573 23.770 1.00 83.56 77 LEU A N 1
ATOM 631 C CA . LEU A 1 77 ? 0.031 -2.958 23.373 1.00 83.56 77 LEU A CA 1
ATOM 632 C C . LEU A 1 77 ? 1.396 -3.095 22.685 1.00 83.56 77 LEU A C 1
ATOM 634 O O . LEU A 1 77 ? 1.725 -2.257 21.846 1.00 83.56 77 LEU A O 1
ATOM 638 N N . PRO A 1 78 ? 2.158 -4.173 22.953 1.00 77.25 78 PRO A N 1
ATOM 639 C CA . PRO A 1 78 ? 3.438 -4.403 22.282 1.00 77.25 78 PRO A CA 1
ATOM 640 C C . PRO A 1 78 ? 3.351 -4.476 20.750 1.00 77.25 78 PRO A C 1
ATOM 642 O O . PRO A 1 78 ? 4.264 -4.023 20.070 1.00 77.25 78 PRO A O 1
ATOM 645 N N . ASP A 1 79 ? 2.265 -5.033 20.206 1.00 75.94 79 ASP A N 1
ATOM 646 C CA . ASP A 1 79 ? 2.050 -5.199 18.761 1.00 75.94 79 ASP A CA 1
ATOM 647 C C . ASP A 1 79 ? 1.381 -3.987 18.088 1.00 75.94 79 ASP A C 1
ATOM 649 O O . ASP A 1 79 ? 1.177 -4.005 16.875 1.00 75.94 79 ASP A O 1
ATOM 653 N N . ARG A 1 80 ? 1.060 -2.935 18.862 1.00 84.19 80 ARG A N 1
ATOM 654 C CA . ARG A 1 80 ? 0.454 -1.674 18.396 1.00 84.19 80 ARG A CA 1
ATOM 655 C C . ARG A 1 80 ? -0.834 -1.876 17.586 1.00 84.19 80 ARG A C 1
ATOM 657 O O . ARG A 1 80 ? -1.177 -1.084 16.710 1.00 84.19 80 ARG A O 1
ATOM 664 N N . SER A 1 81 ? -1.568 -2.945 17.885 1.00 88.44 81 SER A N 1
ATOM 665 C CA . SER A 1 81 ? -2.828 -3.250 17.220 1.00 88.44 81 SER A CA 1
ATOM 666 C C . SER A 1 81 ? -4.007 -2.575 17.922 1.00 88.44 81 SER A C 1
ATOM 668 O O . SER A 1 81 ? -4.362 -2.886 19.063 1.00 88.44 81 SER A O 1
ATOM 670 N N . TYR A 1 82 ? -4.635 -1.636 17.221 1.00 90.38 82 TYR A N 1
ATOM 671 C CA . TYR A 1 82 ? -5.735 -0.823 17.733 1.00 90.38 82 TYR A CA 1
ATOM 672 C C . TYR A 1 82 ? -6.956 -0.909 16.837 1.00 90.38 82 TYR A C 1
ATOM 674 O O . TYR A 1 82 ? -6.824 -1.018 15.620 1.00 90.38 82 TYR A O 1
ATOM 682 N N . LEU A 1 83 ? -8.136 -0.760 17.442 1.00 88.88 83 LEU A N 1
ATOM 683 C CA . LEU A 1 83 ? -9.387 -0.748 16.701 1.00 88.88 83 LEU A CA 1
ATOM 684 C C . LEU A 1 83 ? -9.405 0.369 15.653 1.00 88.88 83 LEU A C 1
ATOM 686 O O . LEU A 1 83 ? -9.856 0.100 14.570 1.00 88.88 83 LEU A O 1
ATOM 690 N N . MET A 1 84 ? -8.907 1.585 15.907 1.00 90.38 84 MET A N 1
ATOM 691 C CA . MET A 1 84 ? -8.890 2.668 14.897 1.00 90.38 84 MET A CA 1
ATOM 692 C C . MET A 1 84 ? -10.262 2.945 14.252 1.00 90.38 84 MET A C 1
ATOM 694 O O . MET A 1 84 ? -10.463 2.849 13.043 1.00 90.38 84 MET A O 1
ATOM 698 N N . ASP A 1 85 ? -11.248 3.302 15.073 1.00 92.62 85 ASP A N 1
ATOM 699 C CA . ASP A 1 85 ? -12.584 3.692 14.611 1.00 92.62 85 ASP A CA 1
ATOM 700 C C . ASP A 1 85 ? -12.799 5.193 14.886 1.00 92.62 85 ASP A C 1
ATOM 702 O O . ASP A 1 85 ? -13.105 5.555 16.025 1.00 92.62 85 ASP A O 1
ATOM 706 N N . PRO A 1 86 ? -12.625 6.090 13.889 1.00 94.12 86 PRO A N 1
ATOM 707 C CA . PRO A 1 86 ? -12.508 7.530 14.114 1.00 94.12 86 PRO A CA 1
ATOM 708 C C . PRO A 1 86 ? -13.552 8.140 15.056 1.00 94.12 86 PRO A C 1
ATOM 710 O O . PRO A 1 86 ? -14.757 7.918 14.932 1.00 94.12 86 PRO A O 1
ATOM 713 N N . GLY A 1 87 ? -13.104 8.926 16.024 1.00 95.25 87 GLY A N 1
ATOM 714 C CA . GLY A 1 87 ? -13.941 9.558 17.035 1.00 95.25 87 GLY A CA 1
ATOM 715 C C . GLY A 1 87 ? -14.452 8.634 18.143 1.00 95.25 87 GLY A C 1
ATOM 716 O O . GLY A 1 87 ? -14.917 9.141 19.163 1.00 95.25 87 GLY A O 1
ATOM 717 N N . ASN A 1 88 ? -14.379 7.310 18.007 1.00 96.06 88 ASN A N 1
ATOM 718 C CA . ASN A 1 88 ? -14.660 6.378 19.103 1.00 96.06 88 ASN A CA 1
ATOM 719 C C . ASN A 1 88 ? -13.396 6.149 19.954 1.00 96.06 88 ASN A C 1
ATOM 721 O O . ASN A 1 88 ? -12.303 6.454 19.490 1.00 96.06 88 ASN A O 1
ATOM 725 N N . PRO A 1 89 ? -13.509 5.644 21.197 1.00 96.50 89 PRO A N 1
ATOM 726 C CA . PRO A 1 89 ? -12.348 5.375 22.048 1.00 96.50 89 PRO A CA 1
ATOM 727 C C . PRO A 1 89 ? -11.301 4.481 21.371 1.00 96.50 89 PRO A C 1
ATOM 729 O O . PRO A 1 89 ? -11.632 3.381 20.927 1.00 96.50 89 PRO A O 1
ATOM 732 N N . ASN A 1 90 ? -10.042 4.924 21.340 1.00 93.69 90 ASN A N 1
ATOM 733 C CA . ASN A 1 90 ? -8.949 4.162 20.751 1.00 93.69 90 ASN A CA 1
ATOM 734 C C . ASN A 1 90 ? -8.515 3.042 21.703 1.00 93.69 90 ASN A C 1
ATOM 736 O O . ASN A 1 90 ? -7.836 3.279 22.705 1.00 93.69 90 ASN A O 1
ATOM 740 N N . LEU A 1 91 ? -8.958 1.820 21.416 1.00 94.62 91 LEU A N 1
ATOM 741 C CA . LEU A 1 91 ? -8.739 0.660 22.271 1.00 94.62 91 LEU A CA 1
ATOM 742 C C . LEU A 1 91 ? -7.942 -0.430 21.547 1.00 94.62 91 LEU A C 1
ATOM 744 O O . LEU A 1 91 ? -8.105 -0.601 20.338 1.00 94.62 91 LEU A O 1
ATOM 748 N N . PRO A 1 92 ? -7.131 -1.196 22.295 1.00 93.44 92 PRO A N 1
ATOM 749 C CA . PRO A 1 92 ? -6.526 -2.446 21.855 1.00 93.44 92 PRO A CA 1
ATOM 750 C C . PRO A 1 92 ? -7.486 -3.385 21.116 1.00 93.44 92 PRO A C 1
ATOM 752 O O . PRO A 1 92 ? -8.576 -3.685 21.612 1.00 93.44 92 PRO A O 1
ATOM 755 N N . GLU A 1 93 ? -7.038 -3.923 19.987 1.00 91.81 93 GLU A N 1
ATOM 756 C CA . GLU A 1 93 ? -7.693 -5.014 19.261 1.00 91.81 93 GLU A CA 1
ATOM 757 C C . GLU A 1 93 ? -6.639 -6.066 18.921 1.00 91.81 93 GLU A C 1
ATOM 759 O O . GLU A 1 93 ? -5.568 -5.728 18.444 1.00 91.81 93 GLU A O 1
ATOM 764 N N . ILE A 1 94 ? -6.919 -7.345 19.160 1.00 90.31 94 ILE A N 1
ATOM 765 C CA . ILE A 1 94 ? -6.027 -8.446 18.782 1.00 90.31 94 ILE A CA 1
ATOM 766 C C . ILE A 1 94 ? -6.752 -9.283 17.744 1.00 90.31 94 ILE A C 1
ATOM 768 O O . ILE A 1 94 ? -7.812 -9.840 18.029 1.00 90.31 94 ILE A O 1
ATOM 772 N N . ILE A 1 95 ? -6.178 -9.392 16.551 1.00 88.56 95 ILE A N 1
ATOM 773 C CA . ILE A 1 95 ? -6.784 -10.115 15.435 1.00 88.56 95 ILE A CA 1
ATOM 774 C C . ILE A 1 95 ? -6.019 -11.414 15.195 1.00 88.56 95 ILE A C 1
ATOM 776 O O . ILE A 1 95 ? -4.786 -11.436 15.212 1.00 88.56 95 ILE A O 1
ATOM 780 N N . LYS A 1 96 ? -6.752 -12.511 14.990 1.00 88.44 96 LYS A N 1
ATOM 781 C CA . LYS A 1 96 ? -6.186 -13.811 14.617 1.00 88.44 96 LYS A CA 1
ATOM 782 C C . LYS A 1 96 ? -6.917 -14.421 13.436 1.00 88.44 96 LYS A C 1
ATOM 784 O O . LYS A 1 96 ? -8.141 -14.314 13.328 1.00 88.44 96 LYS A O 1
ATOM 789 N N . LEU A 1 97 ? -6.141 -15.067 12.572 1.00 87.06 97 LEU A N 1
ATOM 790 C CA . LEU A 1 97 ? -6.641 -15.883 11.482 1.00 87.06 97 LEU A CA 1
ATOM 791 C C . LEU A 1 97 ? -6.848 -17.313 12.000 1.00 87.06 97 LEU A C 1
ATOM 793 O O . LEU A 1 97 ? -5.919 -17.943 12.498 1.00 87.06 97 LEU A O 1
ATOM 797 N N . ILE A 1 98 ? -8.085 -17.796 11.942 1.00 89.75 98 ILE A N 1
ATOM 798 C CA . ILE A 1 98 ? -8.493 -19.111 12.436 1.00 89.75 98 ILE A CA 1
ATOM 799 C C . ILE A 1 98 ? -8.715 -20.020 11.223 1.00 89.75 98 ILE A C 1
ATOM 801 O O . ILE A 1 98 ? -9.604 -19.708 10.427 1.00 89.75 98 ILE A O 1
ATOM 805 N N . PRO A 1 99 ? -7.970 -21.124 11.050 1.00 89.00 99 PRO A N 1
ATOM 806 C CA . PRO A 1 99 ? -8.206 -22.035 9.938 1.00 89.00 99 PRO A CA 1
ATOM 807 C C . PRO A 1 99 ? -9.566 -22.725 10.073 1.00 89.00 99 PRO A C 1
ATOM 809 O O . PRO A 1 99 ? -9.995 -23.121 11.161 1.00 89.00 99 PRO A O 1
ATOM 812 N N . VAL A 1 100 ? -10.253 -22.857 8.942 1.00 87.50 100 VAL A N 1
ATOM 813 C CA . VAL A 1 100 ? -11.551 -23.514 8.807 1.00 87.50 100 VAL A CA 1
ATOM 814 C C . VAL A 1 100 ? -11.346 -24.844 8.086 1.00 87.50 100 VAL A C 1
ATOM 816 O O . VAL A 1 100 ? -10.809 -24.853 6.979 1.00 87.50 100 VAL A O 1
ATOM 819 N N . PRO A 1 101 ? -11.792 -25.971 8.669 1.00 84.81 101 PRO A N 1
ATOM 820 C CA . PRO A 1 101 ? -11.709 -27.271 8.012 1.00 84.81 101 PRO A CA 1
ATOM 821 C C . PRO A 1 101 ? -12.378 -27.268 6.633 1.00 84.81 101 PRO A C 1
ATOM 823 O O . PRO A 1 101 ? -13.484 -26.744 6.486 1.00 84.81 101 PRO A O 1
ATOM 826 N N . ALA A 1 102 ? -11.753 -27.914 5.643 1.00 79.69 102 ALA A N 1
ATOM 827 C CA . ALA A 1 102 ? -12.241 -27.940 4.258 1.00 79.69 102 ALA A CA 1
ATOM 828 C C . ALA A 1 102 ? -13.697 -28.437 4.129 1.00 79.69 102 ALA A C 1
ATOM 830 O O . ALA A 1 102 ? -14.455 -27.921 3.306 1.00 79.69 102 ALA A O 1
ATOM 831 N N . SER A 1 103 ? -14.108 -29.363 5.008 1.00 76.50 103 SER A N 1
ATOM 832 C CA . SER A 1 103 ? -15.460 -29.935 5.103 1.00 76.50 103 SER A CA 1
ATOM 833 C C . SER A 1 103 ? -16.544 -28.965 5.600 1.00 76.50 103 SER A C 1
ATOM 835 O O . SER A 1 103 ? -17.711 -29.346 5.726 1.00 76.50 103 SER A O 1
ATOM 837 N N . ARG A 1 104 ? -16.186 -27.724 5.944 1.00 82.38 104 ARG A N 1
ATOM 838 C CA . ARG A 1 104 ? -17.106 -26.693 6.439 1.00 82.38 104 ARG A CA 1
ATOM 839 C C . ARG A 1 104 ? -17.228 -25.542 5.446 1.00 82.38 104 ARG A C 1
ATOM 841 O O . ARG A 1 104 ? -16.298 -25.239 4.693 1.00 82.38 104 ARG A O 1
ATOM 848 N N . SER A 1 105 ? -18.401 -24.914 5.426 1.00 83.56 105 SER A N 1
ATOM 849 C CA . SER A 1 105 ? -18.595 -23.658 4.702 1.00 83.56 105 SER A CA 1
ATOM 850 C C . SER A 1 105 ? -18.059 -22.486 5.534 1.00 83.56 105 SER A C 1
ATOM 852 O O . SER A 1 105 ? -17.863 -22.599 6.747 1.00 83.56 105 SER A O 1
ATOM 854 N N . LEU A 1 106 ? -17.815 -21.346 4.880 1.00 83.88 106 LEU A N 1
ATOM 855 C CA . LEU A 1 106 ? -17.479 -20.083 5.553 1.00 83.88 106 LEU A CA 1
ATOM 856 C C . LEU A 1 106 ? -18.716 -19.401 6.173 1.00 83.88 106 LEU A C 1
ATOM 858 O O . LEU A 1 106 ? -18.604 -18.329 6.765 1.00 83.88 106 LEU A O 1
ATOM 862 N N . GLU A 1 107 ? -19.895 -20.023 6.081 1.00 85.62 107 GLU A N 1
ATOM 863 C CA . GLU A 1 107 ? -21.106 -19.525 6.721 1.00 85.62 107 GLU A CA 1
ATOM 864 C C . GLU A 1 107 ? -21.003 -19.682 8.242 1.00 85.62 107 GLU A C 1
ATOM 866 O O . GLU A 1 107 ? -20.984 -20.787 8.794 1.00 85.62 107 GLU A O 1
ATOM 871 N N . VAL A 1 108 ? -20.956 -18.553 8.944 1.00 84.38 108 VAL A N 1
ATOM 872 C CA . VAL A 1 108 ? -20.938 -18.531 10.405 1.00 84.38 108 VAL A CA 1
ATOM 873 C C . VAL A 1 108 ? -22.369 -18.574 10.932 1.00 84.38 108 VAL A C 1
ATOM 875 O O . VAL A 1 108 ? -23.072 -17.566 10.925 1.00 84.38 108 VAL A O 1
ATOM 878 N N . ILE A 1 109 ? -22.769 -19.718 11.489 1.00 85.75 109 ILE A N 1
ATOM 879 C CA . ILE A 1 109 ? -24.093 -19.904 12.101 1.00 85.75 109 ILE A CA 1
ATOM 880 C C . ILE A 1 109 ? -24.190 -19.141 13.427 1.00 85.75 109 ILE A C 1
ATOM 882 O O . ILE A 1 109 ? -25.181 -18.468 13.706 1.00 85.75 109 ILE A O 1
ATOM 886 N N . SER A 1 110 ? -23.183 -19.270 14.299 1.00 89.31 110 SER A N 1
ATOM 887 C CA . SER A 1 110 ? -23.179 -18.553 15.579 1.00 89.31 110 SER A CA 1
ATOM 888 C C . SER A 1 110 ? -21.792 -18.425 16.203 1.00 89.31 110 SER A C 1
ATOM 890 O O . SER A 1 110 ? -20.910 -19.252 15.974 1.00 89.31 110 SER A O 1
ATOM 892 N N . ILE A 1 111 ? -21.636 -17.406 17.053 1.00 93.44 111 ILE A N 1
ATOM 893 C CA . ILE A 1 111 ? -20.519 -17.255 17.988 1.00 93.44 111 ILE A CA 1
ATOM 894 C C . ILE A 1 111 ? -21.072 -17.163 19.413 1.00 93.44 111 ILE A C 1
ATOM 896 O O . ILE A 1 111 ? -21.904 -16.306 19.718 1.00 93.44 111 ILE A O 1
ATOM 900 N N . GLN A 1 112 ? -20.617 -18.052 20.292 1.00 95.19 112 GLN A N 1
ATOM 901 C CA . GLN A 1 112 ? -21.068 -18.138 21.681 1.00 95.19 112 GLN A CA 1
ATOM 902 C C . GLN A 1 112 ? -19.878 -18.005 22.622 1.00 95.19 112 GLN A C 1
ATOM 904 O O . GLN A 1 112 ? -18.895 -18.724 22.481 1.00 95.19 112 GLN A O 1
ATOM 909 N N . ILE A 1 113 ? -19.955 -17.108 23.604 1.00 95.31 113 ILE A N 1
ATOM 910 C CA . ILE A 1 113 ? -18.939 -17.021 24.659 1.00 95.31 113 ILE A CA 1
ATOM 911 C C . ILE A 1 113 ? -19.224 -18.141 25.658 1.00 95.31 113 ILE A C 1
ATOM 913 O O . ILE A 1 113 ? -20.238 -18.102 26.351 1.00 95.31 113 ILE A O 1
ATOM 917 N N . VAL A 1 114 ? -18.341 -19.136 25.724 1.00 95.94 114 VAL A N 1
ATOM 918 C CA . VAL A 1 114 ? -18.495 -20.299 26.617 1.00 95.94 114 VAL A CA 1
ATOM 919 C C . VAL A 1 114 ? -17.818 -20.077 27.966 1.00 95.94 114 VAL A C 1
ATOM 921 O O . VAL A 1 114 ? -18.251 -20.615 28.981 1.00 95.94 114 VAL A O 1
ATOM 924 N N . ARG A 1 115 ? -16.774 -19.243 27.997 1.00 95.00 115 ARG A N 1
ATOM 925 C CA . ARG A 1 115 ? -16.074 -18.844 29.218 1.00 95.00 115 ARG A CA 1
ATOM 926 C C . ARG A 1 115 ? -15.542 -17.430 29.060 1.00 95.00 115 ARG A C 1
ATOM 928 O O . ARG A 1 115 ? -15.012 -17.079 28.013 1.00 95.00 115 ARG A O 1
ATOM 935 N N . THR A 1 116 ? -15.647 -16.630 30.113 1.00 96.25 116 THR A N 1
ATOM 936 C CA . THR A 1 116 ? -15.012 -15.313 30.180 1.00 96.25 116 THR A CA 1
ATOM 937 C C . THR A 1 116 ? -14.578 -15.014 31.607 1.00 96.25 116 THR A C 1
ATOM 939 O O . THR A 1 116 ? -15.247 -15.411 32.562 1.00 96.25 116 THR A O 1
ATOM 942 N N . LYS A 1 117 ? -13.457 -14.319 31.755 1.00 97.19 117 LYS A N 1
ATOM 943 C CA . LYS A 1 117 ? -12.956 -13.791 33.020 1.00 97.19 117 LYS A CA 1
ATOM 944 C C . LYS A 1 117 ? -12.621 -12.327 32.809 1.00 97.19 117 LYS A C 1
ATOM 946 O O . LYS A 1 117 ? -11.715 -12.010 32.041 1.00 97.19 117 LYS A O 1
ATOM 951 N N . CYS A 1 118 ? -13.332 -11.460 33.513 1.00 96.25 118 CYS A N 1
ATOM 952 C CA . CYS A 1 118 ? -13.143 -10.020 33.435 1.00 96.25 118 CYS A CA 1
ATOM 953 C C . CYS A 1 118 ? -12.650 -9.468 34.775 1.00 96.25 118 CYS A C 1
ATOM 955 O O . CYS A 1 118 ? -12.975 -10.003 35.835 1.00 96.25 118 CYS A O 1
ATOM 957 N N . GLU A 1 119 ? -11.890 -8.383 34.717 1.00 96.38 119 GLU A N 1
ATOM 958 C CA . GLU A 1 119 ? -11.425 -7.620 35.870 1.00 96.38 119 GLU A CA 1
ATOM 959 C C . GLU A 1 119 ? -11.759 -6.143 35.660 1.00 96.38 119 GLU A C 1
ATOM 961 O O . GLU A 1 119 ? -11.474 -5.579 34.607 1.00 96.38 119 GLU A O 1
ATOM 966 N N . GLU A 1 120 ? -12.359 -5.506 36.661 1.00 96.12 120 GLU A N 1
ATOM 967 C CA . GLU A 1 120 ? -12.534 -4.056 36.652 1.00 96.12 120 GLU A CA 1
ATOM 968 C C . GLU A 1 120 ? -11.258 -3.374 37.136 1.00 96.12 120 GLU A C 1
ATOM 970 O O . GLU A 1 120 ? -10.762 -3.661 38.229 1.00 96.12 120 GLU A O 1
ATOM 975 N N . LEU A 1 121 ? -10.756 -2.433 36.342 1.00 94.81 121 LEU A N 1
ATOM 976 C CA . LEU A 1 121 ? -9.620 -1.621 36.740 1.00 94.81 121 LEU A CA 1
ATOM 977 C C . LEU A 1 121 ? -10.108 -0.451 37.606 1.00 94.81 121 LEU A C 1
ATOM 979 O O . LEU A 1 121 ? -10.952 0.340 37.184 1.00 94.81 121 LEU A O 1
ATOM 983 N N . LYS A 1 122 ? -9.580 -0.342 38.831 1.00 94.00 122 LYS A N 1
ATOM 984 C CA . LYS A 1 122 ? -9.967 0.715 39.775 1.00 94.00 122 LYS A CA 1
ATOM 985 C C . LYS A 1 122 ? -9.498 2.083 39.284 1.00 94.00 122 LYS A C 1
ATOM 987 O O . LYS A 1 122 ? -8.299 2.305 39.161 1.00 94.00 122 LYS A O 1
ATOM 992 N N . GLY A 1 123 ? -10.426 3.021 39.130 1.00 92.06 123 GLY A N 1
ATOM 993 C CA . GLY A 1 123 ? -10.114 4.411 38.808 1.00 92.06 123 GLY A CA 1
ATOM 994 C C . GLY A 1 123 ? -11.174 5.053 37.924 1.00 92.06 123 GLY A C 1
ATOM 995 O O . GLY A 1 123 ? -12.219 4.462 37.660 1.00 92.06 123 GLY A O 1
ATOM 996 N N . PHE A 1 124 ? -10.877 6.270 37.476 1.00 94.31 124 PHE A N 1
ATOM 997 C CA . PHE A 1 124 ? -11.634 6.967 36.446 1.00 94.31 124 PHE A CA 1
ATOM 998 C C . PHE A 1 124 ? -10.721 7.186 35.241 1.00 94.31 124 PHE A C 1
ATOM 1000 O O . PHE A 1 124 ? -9.646 7.771 35.377 1.00 94.31 124 PHE A O 1
ATOM 1007 N N . TYR A 1 125 ? -11.159 6.717 34.078 1.00 95.44 125 TYR A N 1
ATOM 1008 C CA . TYR A 1 125 ? -10.400 6.733 32.838 1.00 95.44 125 TYR A CA 1
ATOM 1009 C C . TYR A 1 125 ? -11.124 7.550 31.776 1.00 95.44 125 TYR A C 1
ATOM 1011 O O . TYR A 1 125 ? -12.330 7.427 31.562 1.00 95.44 125 TYR A O 1
ATOM 1019 N N . GLU A 1 126 ? -10.346 8.340 31.055 1.00 95.12 126 GLU A N 1
ATOM 1020 C CA . GLU A 1 126 ? -10.787 9.061 29.868 1.00 95.12 126 GLU A CA 1
ATOM 1021 C C . GLU A 1 126 ? -9.945 8.595 28.690 1.00 95.12 126 GLU A C 1
ATOM 1023 O O . GLU A 1 126 ? -8.834 9.082 28.514 1.00 95.12 126 GLU A O 1
ATOM 1028 N N . ILE A 1 127 ? -10.440 7.620 27.928 1.00 96.25 127 ILE A N 1
ATOM 1029 C CA . ILE A 1 127 ? -9.714 7.082 26.773 1.00 96.25 127 ILE A CA 1
ATOM 1030 C C . ILE A 1 127 ? -9.785 8.082 25.620 1.00 96.25 127 ILE A C 1
ATOM 1032 O O . ILE A 1 127 ? -10.863 8.595 25.306 1.00 96.25 127 ILE A O 1
ATOM 1036 N N . GLU A 1 128 ? -8.650 8.376 24.993 1.00 93.69 128 GLU A N 1
ATOM 1037 C CA . GLU A 1 128 ? -8.600 9.264 23.828 1.00 93.69 128 GLU A CA 1
ATOM 1038 C C . GLU A 1 128 ? -9.330 8.674 22.607 1.00 93.69 128 GLU A C 1
ATOM 1040 O O . GLU A 1 128 ? -9.388 7.450 22.459 1.00 93.69 128 GLU A O 1
ATOM 1045 N N . PRO A 1 129 ? -9.937 9.511 21.750 1.00 94.62 129 PRO A N 1
ATOM 1046 C CA . PRO A 1 129 ? -10.599 9.021 20.551 1.00 94.62 129 PRO A CA 1
ATOM 1047 C C . PRO A 1 129 ? -9.576 8.604 19.491 1.00 94.62 129 PRO A C 1
ATOM 1049 O O . PRO A 1 129 ? -8.497 9.188 19.402 1.00 94.62 129 PRO A O 1
ATOM 1052 N N . SER A 1 130 ? -9.930 7.638 18.645 1.00 93.88 130 SER A N 1
ATOM 1053 C CA . SER A 1 130 ? -9.176 7.365 17.425 1.00 93.88 130 SER A CA 1
ATOM 1054 C C . SER A 1 130 ? -9.253 8.587 16.496 1.00 93.88 130 SER A C 1
ATOM 1056 O O . SER A 1 130 ? -10.341 9.148 16.320 1.00 93.88 130 SER A O 1
ATOM 1058 N N . PRO A 1 131 ? -8.135 9.014 15.897 1.00 93.69 131 PRO A N 1
ATOM 1059 C CA . PRO A 1 131 ? -8.114 10.130 14.954 1.00 93.69 131 PRO A CA 1
ATOM 1060 C C . PRO A 1 131 ? -8.912 9.844 13.667 1.00 93.69 131 PRO A C 1
ATOM 1062 O O . PRO A 1 131 ? -9.146 8.680 13.331 1.00 93.69 131 PRO A O 1
ATOM 1065 N N . PRO A 1 132 ? -9.337 10.890 12.936 1.00 95.06 132 PRO A N 1
ATOM 1066 C CA . PRO A 1 132 ? -9.925 10.750 11.611 1.00 95.06 132 PRO A CA 1
ATOM 1067 C C . PRO A 1 132 ? -8.875 10.426 10.553 1.00 95.06 132 PRO A C 1
ATOM 1069 O O . PRO A 1 132 ? -7.681 10.692 10.717 1.00 95.06 132 PRO A O 1
ATOM 1072 N N . LEU A 1 133 ? -9.355 9.908 9.426 1.00 95.31 133 LEU A N 1
ATOM 1073 C CA . LEU A 1 133 ? -8.575 9.905 8.197 1.00 95.31 133 LEU A CA 1
ATOM 1074 C C . LEU A 1 133 ? -8.651 11.277 7.544 1.00 95.31 133 LEU A C 1
ATOM 1076 O O . LEU A 1 133 ? -9.675 11.959 7.616 1.00 95.31 133 LEU A O 1
ATOM 1080 N N . LEU A 1 134 ? -7.571 11.654 6.882 1.00 96.00 134 LEU A N 1
ATOM 1081 C CA . LEU A 1 134 ? -7.401 12.944 6.251 1.00 96.00 134 LEU A CA 1
ATOM 1082 C C . LEU A 1 134 ? -6.924 12.761 4.809 1.00 96.00 134 LEU A C 1
ATOM 1084 O O . LEU A 1 134 ? -6.046 11.948 4.510 1.00 96.00 134 LEU A O 1
ATOM 1088 N N . LEU A 1 135 ? -7.535 13.540 3.924 1.00 94.94 135 LEU A N 1
ATOM 1089 C CA . LEU A 1 135 ? -7.131 13.751 2.544 1.00 94.94 135 LEU A CA 1
ATOM 1090 C C . LEU A 1 135 ? -6.973 15.254 2.328 1.00 94.94 135 LEU A C 1
ATOM 1092 O O . LEU A 1 135 ? -7.897 16.017 2.603 1.00 94.94 135 LEU A O 1
ATOM 1096 N N . SER A 1 136 ? -5.832 15.676 1.795 1.00 90.56 136 SER A N 1
ATOM 1097 C CA . SER A 1 136 ? -5.635 17.055 1.350 1.00 90.56 136 SER A CA 1
ATOM 1098 C C . SER A 1 136 ? -5.916 17.170 -0.145 1.00 90.56 136 SER A C 1
ATOM 1100 O O . SER A 1 136 ? -5.466 16.341 -0.937 1.00 90.56 136 SER A O 1
ATOM 1102 N N . THR A 1 137 ? -6.670 18.196 -0.532 1.00 88.44 137 THR A N 1
ATOM 1103 C CA . THR A 1 137 ? -6.991 18.515 -1.928 1.00 88.44 137 THR A CA 1
ATOM 1104 C C . THR A 1 137 ? -6.652 19.972 -2.231 1.00 88.44 137 THR A C 1
ATOM 1106 O O . THR A 1 137 ? -6.426 20.777 -1.328 1.00 88.44 137 THR A O 1
ATOM 1109 N N . ASP A 1 138 ? -6.690 20.344 -3.507 1.00 80.31 138 ASP A N 1
ATOM 1110 C CA . ASP A 1 138 ? -6.618 21.738 -3.961 1.00 80.31 138 ASP A CA 1
ATOM 1111 C C . ASP A 1 138 ? -7.721 22.630 -3.356 1.00 80.31 138 ASP A C 1
ATOM 1113 O O . ASP A 1 138 ? -7.555 23.843 -3.249 1.00 80.31 138 ASP A O 1
ATOM 1117 N N . ARG A 1 139 ? -8.836 22.030 -2.924 1.00 82.38 139 ARG A N 1
ATOM 1118 C CA . ARG A 1 139 ? -9.966 22.708 -2.272 1.00 82.38 139 ARG A CA 1
ATOM 1119 C C . ARG A 1 139 ? -9.903 22.676 -0.743 1.00 82.38 139 ARG A C 1
ATOM 1121 O O . ARG A 1 139 ? -10.834 23.150 -0.095 1.00 82.38 139 ARG A O 1
ATOM 1128 N N . GLY A 1 140 ? -8.833 22.124 -0.174 1.00 86.12 140 GLY A N 1
ATOM 1129 C CA . GLY A 1 140 ? -8.622 21.991 1.263 1.00 86.12 140 GLY A CA 1
ATOM 1130 C C . GLY A 1 140 ? -8.729 20.556 1.780 1.00 86.12 140 GLY A C 1
ATOM 1131 O O . GLY A 1 140 ? -8.821 19.586 1.022 1.00 86.12 140 GLY A O 1
ATOM 1132 N N . ASN A 1 141 ? -8.688 20.445 3.104 1.00 91.50 141 ASN A N 1
ATOM 1133 C CA . ASN A 1 141 ? -8.649 19.191 3.848 1.00 91.50 141 ASN A CA 1
ATOM 1134 C C . ASN A 1 141 ? -10.042 18.555 3.981 1.00 91.50 141 ASN A C 1
ATOM 1136 O O . ASN A 1 141 ? -11.002 19.209 4.395 1.00 91.50 141 ASN A O 1
ATOM 1140 N N . ILE A 1 142 ? -10.139 17.258 3.690 1.00 93.50 142 ILE A N 1
ATOM 1141 C CA . ILE A 1 142 ? -11.338 16.431 3.851 1.00 93.50 142 ILE A CA 1
ATOM 1142 C C . ILE A 1 142 ? -11.085 15.428 4.976 1.00 93.50 142 ILE A C 1
ATOM 1144 O O . ILE A 1 142 ? -10.147 14.637 4.909 1.00 93.50 142 ILE A O 1
ATOM 1148 N N . LEU A 1 143 ? -11.949 15.449 5.992 1.00 94.12 143 LEU A N 1
ATOM 1149 C CA . LEU A 1 143 ? -11.913 14.510 7.109 1.00 94.12 143 LEU A CA 1
ATOM 1150 C C . LEU A 1 143 ? -12.932 13.393 6.920 1.00 94.12 143 LEU A C 1
ATOM 1152 O O . LEU A 1 143 ? -14.125 13.658 6.766 1.00 94.12 143 LEU A O 1
ATOM 1156 N N . ASP A 1 144 ? -12.473 12.150 7.015 1.00 93.75 144 ASP A N 1
ATOM 1157 C CA . ASP A 1 144 ? -13.337 10.980 7.095 1.00 93.75 144 ASP A CA 1
ATOM 1158 C C . ASP A 1 144 ? -13.387 10.471 8.540 1.00 93.75 144 ASP A C 1
ATOM 1160 O O . ASP A 1 144 ? -12.487 9.801 9.056 1.00 93.75 144 ASP A O 1
ATOM 1164 N N . TRP A 1 145 ? -14.485 10.832 9.202 1.00 93.12 145 TRP A N 1
ATOM 1165 C CA . TRP A 1 145 ? -14.841 10.343 10.527 1.00 93.12 145 TRP A CA 1
ATOM 1166 C C . TRP A 1 145 ? -15.608 9.018 10.472 1.00 93.12 145 TRP A C 1
ATOM 1168 O O . TRP A 1 145 ? -15.889 8.441 11.515 1.00 93.12 145 TRP A O 1
ATOM 1178 N N . GLY A 1 146 ? -15.966 8.502 9.300 1.00 90.88 146 GLY A N 1
ATOM 1179 C CA . GLY A 1 146 ? -16.858 7.362 9.130 1.00 90.88 146 GLY A CA 1
ATOM 1180 C C . GLY A 1 146 ? -18.344 7.711 9.287 1.00 90.88 146 GLY A C 1
ATOM 1181 O O . GLY A 1 146 ? -18.738 8.781 9.759 1.00 90.88 146 GLY A O 1
ATOM 1182 N N . LYS A 1 147 ? -19.202 6.771 8.881 1.00 88.69 147 LYS A N 1
ATOM 1183 C CA . LYS A 1 147 ? -20.658 6.967 8.809 1.00 88.69 147 LYS A CA 1
ATOM 1184 C C . LYS A 1 147 ? -21.317 6.995 10.197 1.00 88.69 147 LYS A C 1
ATOM 1186 O O . LYS A 1 147 ? -20.866 6.354 11.144 1.00 88.69 147 LYS A O 1
ATOM 1191 N N . SER A 1 148 ? -22.437 7.716 10.298 1.00 90.62 148 SER A N 1
ATOM 1192 C CA . SER A 1 148 ? -23.334 7.722 11.469 1.00 90.62 148 SER A CA 1
ATOM 1193 C C . SER A 1 148 ? -22.712 8.198 12.795 1.00 90.62 148 SER A C 1
ATOM 1195 O O . SER A 1 148 ? -23.142 7.770 13.869 1.00 90.62 148 SER A O 1
ATOM 1197 N N . LYS A 1 149 ? -21.740 9.116 12.750 1.00 93.38 149 LYS A N 1
ATOM 1198 C CA . LYS A 1 149 ? -21.094 9.680 13.949 1.00 93.38 149 LYS A CA 1
ATOM 1199 C C . LYS A 1 149 ? -21.522 11.122 14.210 1.00 93.38 149 LYS A C 1
ATOM 1201 O O . LYS A 1 149 ? -21.836 11.867 13.286 1.00 93.38 149 LYS A O 1
ATOM 1206 N N . LYS A 1 150 ? -21.532 11.525 15.485 1.00 96.06 150 LYS A N 1
ATOM 1207 C CA . LYS A 1 150 ? -21.691 12.932 15.892 1.00 96.06 150 LYS A CA 1
ATOM 1208 C C . LYS A 1 150 ? -20.416 13.382 16.581 1.00 96.06 150 LYS A C 1
ATOM 1210 O O . LYS A 1 150 ? -20.215 13.080 17.755 1.00 96.06 150 LYS A O 1
ATOM 1215 N N . ILE A 1 151 ? -19.556 14.062 15.838 1.00 95.38 151 ILE A N 1
ATOM 1216 C CA . ILE A 1 151 ? -18.240 14.465 16.327 1.00 95.38 151 ILE A CA 1
ATOM 1217 C C . ILE A 1 151 ? -18.329 15.821 17.025 1.00 95.38 151 ILE A C 1
ATOM 1219 O O . ILE A 1 151 ? -18.950 16.755 16.521 1.00 95.38 151 ILE A O 1
ATOM 1223 N N . LYS A 1 152 ? -17.721 15.917 18.207 1.00 93.44 152 LYS A N 1
ATOM 1224 C CA . LYS A 1 152 ? -17.482 17.170 18.922 1.00 93.44 152 LYS A CA 1
ATOM 1225 C C . LYS A 1 152 ? -16.111 17.101 19.589 1.00 93.44 152 LYS A C 1
ATOM 1227 O O . LYS A 1 152 ? -15.896 16.220 20.420 1.00 93.44 152 LYS A O 1
ATOM 1232 N N . HIS A 1 153 ? -15.209 18.021 19.241 1.00 88.62 153 HIS A N 1
ATOM 1233 C CA . HIS A 1 153 ? -13.818 18.034 19.724 1.00 88.62 153 HIS A CA 1
ATOM 1234 C C . HIS A 1 153 ? -13.132 16.668 19.540 1.00 88.62 153 HIS A C 1
ATOM 1236 O O . HIS A 1 153 ? -12.619 16.078 20.491 1.00 88.62 153 HIS A O 1
ATOM 1242 N N . GLY A 1 154 ? -13.253 16.108 18.334 1.00 91.38 154 GLY A N 1
ATOM 1243 C CA . GLY A 1 154 ? -12.711 14.797 17.979 1.00 91.38 154 GLY A CA 1
ATOM 1244 C C . GLY A 1 154 ? -13.388 13.580 18.618 1.00 91.38 154 GLY A C 1
ATOM 1245 O O . GLY A 1 154 ? -12.970 12.462 18.351 1.00 91.38 154 GLY A O 1
ATOM 1246 N N . LYS A 1 155 ? -14.433 13.743 19.442 1.00 95.06 155 LYS A N 1
ATOM 1247 C CA . LYS A 1 155 ? -15.144 12.630 20.096 1.00 95.06 155 LYS A CA 1
ATOM 1248 C C . LYS A 1 155 ? -16.507 12.379 19.466 1.00 95.06 155 LYS A C 1
ATOM 1250 O O . LYS A 1 155 ? -17.310 13.300 19.328 1.00 95.06 155 LYS A O 1
ATOM 1255 N N . ASN A 1 156 ? -16.822 11.119 19.189 1.00 96.94 156 ASN A N 1
ATOM 1256 C CA . ASN A 1 156 ? -18.167 10.677 18.854 1.00 96.94 156 ASN A CA 1
ATOM 1257 C C . ASN A 1 156 ? -19.035 10.670 20.118 1.00 96.94 156 ASN A C 1
ATOM 1259 O O . ASN A 1 156 ? -19.017 9.723 20.912 1.00 96.94 156 ASN A O 1
ATOM 1263 N N . ILE A 1 157 ? -19.821 11.726 20.314 1.00 97.19 157 ILE A N 1
ATOM 1264 C CA . ILE A 1 157 ? -20.617 11.914 21.537 1.00 97.19 157 ILE A CA 1
ATOM 1265 C C . ILE A 1 157 ? -21.694 10.836 21.717 1.00 97.19 157 ILE A C 1
ATOM 1267 O O . ILE A 1 157 ? -22.134 10.595 22.837 1.00 97.19 157 ILE A O 1
ATOM 1271 N N . LEU A 1 158 ? -22.075 10.128 20.645 1.00 96.50 158 LEU A N 1
ATOM 1272 C CA . LEU A 1 158 ? -22.982 8.978 20.735 1.00 96.50 158 LEU A CA 1
ATOM 1273 C C . LEU A 1 158 ? -22.379 7.811 21.534 1.00 96.50 158 LEU A C 1
ATOM 1275 O O . LEU A 1 158 ? -23.121 7.057 22.163 1.00 96.50 158 LEU A O 1
ATOM 1279 N N . VAL A 1 159 ? -21.049 7.672 21.532 1.00 96.88 159 VAL A N 1
ATOM 1280 C CA . VAL A 1 159 ? -20.319 6.658 22.307 1.00 96.88 159 VAL A CA 1
ATOM 1281 C C . VAL A 1 159 ? -19.837 7.242 23.630 1.00 96.88 159 VAL A C 1
ATOM 1283 O O . VAL A 1 159 ? -20.096 6.659 24.681 1.00 96.88 159 VAL A O 1
ATOM 1286 N N . TYR A 1 160 ? -19.217 8.424 23.610 1.00 97.12 160 TYR A N 1
ATOM 1287 C CA . TYR A 1 160 ? -18.622 9.028 24.808 1.00 97.12 160 TYR A CA 1
ATOM 1288 C C . TYR A 1 160 ? -19.630 9.414 25.898 1.00 97.12 160 TYR A C 1
ATOM 1290 O O . TYR A 1 160 ? -19.278 9.431 27.074 1.00 97.12 160 TYR A O 1
ATOM 1298 N N . SER A 1 161 ? -20.886 9.693 25.545 1.00 95.62 161 SER A N 1
ATOM 1299 C CA . SER A 1 161 ? -21.948 9.963 26.525 1.00 95.62 161 SER A CA 1
ATOM 1300 C C . SER A 1 161 ? -22.722 8.707 26.949 1.00 95.62 161 SER A C 1
ATOM 1302 O O . SER A 1 161 ? -23.663 8.803 27.735 1.00 95.62 161 SER A O 1
ATOM 1304 N N . SER A 1 162 ? -22.363 7.528 26.433 1.00 95.19 162 SER A N 1
ATOM 1305 C CA . SER A 1 162 ? -23.063 6.275 26.715 1.00 95.19 162 SER A CA 1
ATOM 1306 C C . SER A 1 162 ? -22.531 5.590 27.972 1.00 95.19 162 SER A C 1
ATOM 1308 O O . SER A 1 162 ? -21.326 5.495 28.178 1.00 95.19 162 SER A O 1
ATOM 1310 N N . SER A 1 163 ? -23.422 5.017 28.781 1.00 94.69 163 SER A N 1
ATOM 1311 C CA . SER A 1 163 ? -23.054 4.087 29.859 1.00 94.69 163 SER A CA 1
ATOM 1312 C C . SER A 1 163 ? -22.834 2.652 29.362 1.00 94.69 163 SER A C 1
ATOM 1314 O O . SER A 1 163 ? -22.563 1.757 30.162 1.00 94.69 163 SER A O 1
ATOM 1316 N N . ARG A 1 164 ? -22.975 2.404 28.051 1.00 96.31 164 ARG A N 1
ATOM 1317 C CA . ARG A 1 164 ? -22.698 1.101 27.441 1.00 96.31 164 ARG A CA 1
ATOM 1318 C C . ARG A 1 164 ? -21.194 0.931 27.200 1.00 96.31 164 ARG A C 1
ATOM 1320 O O . ARG A 1 164 ? -20.521 1.907 26.879 1.00 96.31 164 ARG A O 1
ATOM 1327 N N . PRO A 1 165 ? -20.680 -0.303 27.289 1.00 96.38 165 PRO A N 1
ATOM 1328 C CA . PRO A 1 165 ? -19.291 -0.582 26.967 1.00 96.38 165 PRO A CA 1
ATOM 1329 C C . PRO A 1 165 ? -19.019 -0.440 25.468 1.00 96.38 165 PRO A C 1
ATOM 1331 O O . PRO A 1 165 ? -19.835 -0.848 24.635 1.00 96.38 165 PRO A O 1
ATOM 1334 N N . PHE A 1 166 ? -17.832 0.058 25.149 1.00 96.50 166 PHE A N 1
ATOM 1335 C CA . PHE A 1 166 ? -17.228 0.080 23.830 1.00 96.50 166 PHE A CA 1
ATOM 1336 C C . PHE A 1 166 ? -15.896 -0.699 23.861 1.00 96.50 166 PHE A C 1
ATOM 1338 O O . PHE A 1 166 ? -15.080 -0.439 24.746 1.00 96.50 166 PHE A O 1
ATOM 1345 N N . PRO A 1 167 ? -15.668 -1.646 22.935 1.00 95.06 167 PRO A N 1
ATOM 1346 C CA . PRO A 1 167 ? -16.677 -2.241 22.065 1.00 95.06 167 PRO A CA 1
ATOM 1347 C C . PRO A 1 167 ? -17.721 -3.042 22.867 1.00 95.06 167 PRO A C 1
ATOM 1349 O O . PRO A 1 167 ? -17.499 -3.505 23.992 1.00 95.06 167 PRO A O 1
ATOM 1352 N N . VAL A 1 168 ? -18.912 -3.201 22.281 1.00 94.25 168 VAL A N 1
ATOM 1353 C CA . VAL A 1 168 ? -20.045 -3.857 22.958 1.00 94.25 168 VAL A CA 1
ATOM 1354 C C . VAL A 1 168 ? -19.781 -5.345 23.177 1.00 94.25 168 VAL A C 1
ATOM 1356 O O . VAL A 1 168 ? -20.120 -5.863 24.240 1.00 94.25 168 VAL A O 1
ATOM 1359 N N . LYS A 1 169 ? -19.191 -6.036 22.198 1.00 94.44 169 LYS A N 1
ATOM 1360 C CA . LYS A 1 169 ? -18.837 -7.459 22.289 1.00 94.44 169 LYS A CA 1
ATOM 1361 C C . LYS A 1 169 ? -17.320 -7.590 22.481 1.00 94.44 169 LYS A C 1
ATOM 1363 O O . LYS A 1 169 ? -16.602 -6.845 21.828 1.00 94.44 169 LYS A O 1
ATOM 1368 N N . PRO A 1 170 ? -16.835 -8.524 23.320 1.00 94.75 170 PRO A N 1
ATOM 1369 C CA . PRO A 1 170 ? -15.401 -8.754 23.530 1.00 94.75 170 PRO A CA 1
ATOM 1370 C C . PRO A 1 170 ? -14.736 -9.570 22.409 1.00 94.75 170 PRO A C 1
ATOM 1372 O O . PRO A 1 170 ? -13.516 -9.669 22.378 1.00 94.75 170 PRO A O 1
ATOM 1375 N N . VAL A 1 171 ? -15.523 -10.149 21.496 1.00 95.12 171 VAL A N 1
ATOM 1376 C CA . VAL A 1 171 ? -15.049 -10.833 20.285 1.00 95.12 171 VAL A CA 1
ATOM 1377 C C . VAL A 1 171 ? -15.955 -10.507 19.098 1.00 95.12 171 VAL A C 1
ATOM 1379 O O . VAL A 1 171 ? -17.170 -10.336 19.274 1.00 95.12 171 VAL A O 1
ATOM 1382 N N . LYS A 1 172 ? -15.384 -10.430 17.893 1.00 92.38 172 LYS A N 1
ATOM 1383 C CA . LYS A 1 172 ? -16.107 -10.161 16.641 1.00 92.38 172 LYS A CA 1
ATOM 1384 C C . LYS A 1 172 ? -15.439 -10.885 15.472 1.00 92.38 172 LYS A C 1
ATOM 1386 O O . LYS A 1 172 ? -14.229 -10.810 15.318 1.00 92.38 172 LYS A O 1
ATOM 1391 N N . ILE A 1 173 ? -16.225 -11.556 14.633 1.00 89.44 173 ILE A N 1
ATOM 1392 C CA . ILE A 1 173 ? -15.736 -12.043 13.337 1.00 89.44 173 ILE A CA 1
ATOM 1393 C C . ILE A 1 173 ? -15.723 -10.850 12.388 1.00 89.44 173 ILE A C 1
ATOM 1395 O O . ILE A 1 173 ? -16.736 -10.163 12.247 1.00 89.44 173 ILE A O 1
ATOM 1399 N N . LEU A 1 174 ? -14.554 -10.568 11.825 1.00 86.06 174 LEU A N 1
ATOM 1400 C CA . LEU A 1 174 ? -14.320 -9.425 10.955 1.00 86.06 174 LEU A CA 1
ATOM 1401 C C . LEU A 1 174 ? -14.557 -9.778 9.492 1.00 86.06 174 LEU A C 1
ATOM 1403 O O . LEU A 1 174 ? -15.205 -9.008 8.798 1.00 86.06 174 LEU A O 1
ATOM 1407 N N . ALA A 1 175 ? -14.037 -10.923 9.055 1.00 83.50 175 ALA A N 1
ATOM 1408 C CA . ALA A 1 175 ? -14.109 -11.386 7.677 1.00 83.50 175 ALA A CA 1
ATOM 1409 C C . ALA A 1 175 ? -13.915 -12.906 7.609 1.00 83.50 175 ALA A C 1
ATOM 1411 O O . ALA A 1 175 ? -13.445 -13.536 8.566 1.00 83.50 175 ALA A O 1
ATOM 1412 N N . THR A 1 176 ? -14.246 -13.474 6.459 1.00 86.12 176 THR A N 1
ATOM 1413 C CA . THR A 1 176 ? -13.910 -14.843 6.063 1.00 86.12 176 THR A CA 1
ATOM 1414 C C . THR A 1 176 ? -13.002 -14.777 4.850 1.00 86.12 176 THR A C 1
ATOM 1416 O O . THR A 1 176 ? -13.204 -13.889 4.028 1.00 86.12 176 THR A O 1
ATOM 1419 N N . LYS A 1 177 ? -12.045 -15.694 4.735 1.00 82.75 177 LYS A N 1
ATOM 1420 C CA . LYS A 1 177 ? -11.088 -15.710 3.630 1.00 82.75 177 LYS A CA 1
ATOM 1421 C C . LYS A 1 177 ? -10.981 -17.078 2.988 1.00 82.75 177 LYS A C 1
ATOM 1423 O O . LYS A 1 177 ? -11.086 -18.090 3.694 1.00 82.75 177 LYS A O 1
ATOM 1428 N N . THR A 1 178 ? -10.671 -17.086 1.704 1.00 82.31 178 THR A N 1
ATOM 1429 C CA . THR A 1 178 ? -10.188 -18.256 0.982 1.00 82.31 178 THR A CA 1
ATOM 1430 C C . THR A 1 178 ? -8.824 -17.911 0.409 1.00 82.31 178 THR A C 1
ATOM 1432 O O . THR A 1 178 ? -8.668 -16.890 -0.231 1.00 82.31 178 THR A O 1
ATOM 1435 N N . LYS A 1 179 ? -7.822 -18.742 0.687 1.00 78.94 179 LYS A N 1
ATOM 1436 C CA . LYS A 1 179 ? -6.484 -18.604 0.114 1.00 78.94 179 LYS A CA 1
ATOM 1437 C C . LYS A 1 179 ? -6.117 -19.921 -0.529 1.00 78.94 179 LYS A C 1
ATOM 1439 O O . LYS A 1 179 ? -5.877 -20.905 0.184 1.00 78.94 179 LYS A O 1
ATOM 1444 N N . ARG A 1 180 ? -6.097 -19.962 -1.861 1.00 78.69 180 ARG A N 1
ATOM 1445 C CA . ARG A 1 180 ? -5.981 -21.222 -2.619 1.00 78.69 180 ARG A CA 1
ATOM 1446 C C . ARG A 1 180 ? -7.056 -22.223 -2.138 1.00 78.69 180 ARG A C 1
ATOM 1448 O O . ARG A 1 180 ? -8.240 -21.956 -2.287 1.00 78.69 180 ARG A O 1
ATOM 1455 N N . ASN A 1 181 ? -6.667 -23.341 -1.514 1.00 72.50 181 ASN A N 1
ATOM 1456 C CA . ASN A 1 181 ? -7.595 -24.364 -1.000 1.00 72.50 181 ASN A CA 1
ATOM 1457 C C . ASN A 1 181 ? -7.884 -24.260 0.508 1.00 72.50 181 ASN A C 1
ATOM 1459 O O . ASN A 1 181 ? -8.628 -25.078 1.058 1.00 72.50 181 ASN A O 1
ATOM 1463 N N . SER A 1 182 ? -7.311 -23.268 1.189 1.00 79.88 182 SER A N 1
ATOM 1464 C CA . SER A 1 182 ? -7.470 -23.077 2.628 1.00 79.88 182 SER A CA 1
ATOM 1465 C C . SER A 1 182 ? -8.519 -22.013 2.929 1.00 79.88 182 SER A C 1
ATOM 1467 O O . SER A 1 182 ? -8.543 -20.946 2.322 1.00 79.88 182 SER A O 1
ATOM 1469 N N . LYS A 1 183 ? -9.377 -22.289 3.912 1.00 85.56 183 LYS A N 1
ATOM 1470 C CA . LYS A 1 183 ? -10.423 -21.376 4.381 1.00 85.56 183 LYS A CA 1
ATOM 1471 C C . LYS A 1 183 ? -10.044 -20.829 5.751 1.00 85.56 183 LYS A C 1
ATOM 1473 O O . LYS A 1 183 ? -9.532 -21.574 6.587 1.00 85.56 183 LYS A O 1
ATOM 1478 N N . PHE A 1 184 ? -10.348 -19.564 6.023 1.00 87.56 184 PHE A N 1
ATOM 1479 C CA . PHE A 1 184 ? -10.026 -18.935 7.302 1.00 87.56 184 PHE A CA 1
ATOM 1480 C C . PHE A 1 184 ? -11.117 -17.979 7.805 1.00 87.56 184 PHE A C 1
ATOM 1482 O O . PHE A 1 184 ? -11.840 -17.358 7.028 1.00 87.56 184 PHE A O 1
ATOM 1489 N N . LEU A 1 185 ? -11.194 -17.799 9.125 1.00 89.25 185 LEU A N 1
ATOM 1490 C CA . LEU A 1 185 ? -11.955 -16.733 9.783 1.00 89.25 185 LEU A CA 1
ATOM 1491 C C . LEU A 1 185 ? -10.993 -15.707 10.368 1.00 89.25 185 LEU A C 1
ATOM 1493 O O . LEU A 1 185 ? -10.070 -16.067 11.091 1.00 89.25 185 LEU A O 1
ATOM 1497 N N . ARG A 1 186 ? -11.250 -14.420 10.153 1.00 88.12 186 ARG A N 1
ATOM 1498 C CA . ARG A 1 186 ? -10.528 -13.342 10.833 1.00 88.12 186 ARG A CA 1
ATOM 1499 C C . ARG A 1 186 ? -11.316 -12.928 12.072 1.00 88.12 186 ARG A C 1
ATOM 1501 O O . ARG A 1 186 ? -12.396 -12.347 11.961 1.00 88.12 186 ARG A O 1
ATOM 1508 N N . LEU A 1 187 ? -10.806 -13.264 13.254 1.00 91.25 187 LEU A N 1
ATOM 1509 C CA . LEU A 1 187 ? -11.473 -13.056 14.539 1.00 91.25 187 LEU A CA 1
ATOM 1510 C C . LEU A 1 187 ? -10.746 -11.984 15.358 1.00 91.25 187 LEU A C 1
ATOM 1512 O O . LEU A 1 187 ? -9.571 -12.138 15.682 1.00 91.25 187 LEU A O 1
ATOM 1516 N N . ALA A 1 188 ? -11.469 -10.929 15.725 1.00 92.19 188 ALA A N 1
ATOM 1517 C CA . ALA A 1 188 ? -11.017 -9.900 16.647 1.00 92.19 188 ALA A CA 1
ATOM 1518 C C . ALA A 1 188 ? -11.368 -10.251 18.093 1.00 92.19 188 ALA A C 1
ATOM 1520 O O . ALA A 1 188 ? -12.489 -10.675 18.398 1.00 92.19 188 ALA A O 1
ATOM 1521 N N . TYR A 1 189 ? -10.416 -9.994 18.980 1.00 94.12 189 TYR A N 1
ATOM 1522 C CA . TYR A 1 189 ? -10.531 -10.032 20.426 1.00 94.12 189 TYR A CA 1
ATOM 1523 C C . TYR A 1 189 ? -10.239 -8.644 21.003 1.00 94.12 189 TYR A C 1
ATOM 1525 O O . TYR A 1 189 ? -9.218 -8.031 20.698 1.00 94.12 189 TYR A O 1
ATOM 1533 N N . TYR A 1 190 ? -11.127 -8.166 21.874 1.00 95.00 190 TYR A N 1
ATOM 1534 C CA . TYR A 1 190 ? -11.020 -6.870 22.536 1.00 95.00 190 TYR A CA 1
ATOM 1535 C C . TYR A 1 190 ? -10.665 -7.072 24.013 1.00 95.00 190 TYR A C 1
ATOM 1537 O O . TYR A 1 190 ? -11.563 -7.308 24.831 1.00 95.00 190 TYR A O 1
ATOM 1545 N N . PRO A 1 191 ? -9.375 -6.986 24.390 1.00 95.56 191 PRO A N 1
ATOM 1546 C CA . PRO A 1 191 ? -8.947 -7.218 25.767 1.00 95.56 191 PRO A CA 1
ATOM 1547 C C . PRO A 1 191 ? -9.408 -6.112 26.729 1.00 95.56 191 PRO A C 1
ATOM 1549 O O . PRO A 1 191 ? -9.356 -6.296 27.944 1.00 95.56 191 PRO A O 1
ATOM 1552 N N . VAL A 1 192 ? -9.879 -4.972 26.211 1.00 96.38 192 VAL A N 1
ATOM 1553 C CA . VAL A 1 192 ? -10.366 -3.836 26.998 1.00 96.38 192 VAL A CA 1
ATOM 1554 C C . VAL A 1 192 ? -11.749 -3.414 26.520 1.00 96.38 192 VAL A C 1
ATOM 1556 O O . VAL A 1 192 ? -11.965 -3.177 25.335 1.00 96.38 192 VAL A O 1
ATOM 1559 N N . ARG A 1 193 ? -12.678 -3.264 27.466 1.00 96.62 193 ARG A N 1
ATOM 1560 C CA . ARG A 1 193 ? -13.986 -2.642 27.261 1.00 96.62 193 ARG A CA 1
ATOM 1561 C C . ARG A 1 193 ? -14.091 -1.404 28.133 1.00 96.62 193 ARG A C 1
ATOM 1563 O O . ARG A 1 193 ? -13.982 -1.473 29.357 1.00 96.62 193 ARG A O 1
ATOM 1570 N N . TYR A 1 194 ? -14.310 -0.267 27.494 1.00 97.69 194 TYR A N 1
ATOM 1571 C CA . TYR A 1 194 ? -14.428 1.028 28.144 1.00 97.69 194 TYR A CA 1
ATOM 1572 C C . TYR A 1 194 ? -15.893 1.431 28.257 1.00 97.69 194 TYR A C 1
ATOM 1574 O O . TYR A 1 194 ? -16.633 1.305 27.291 1.00 97.69 194 TYR A O 1
ATOM 1582 N N . TYR A 1 195 ? -16.313 1.915 29.421 1.00 97.50 195 TYR A N 1
ATOM 1583 C CA . TYR A 1 195 ? -17.643 2.459 29.687 1.00 97.50 195 TYR A CA 1
ATOM 1584 C C . TYR A 1 195 ? -17.515 3.991 29.750 1.00 97.50 195 TYR A C 1
ATOM 1586 O O . TYR A 1 195 ? -17.185 4.532 30.810 1.00 97.50 195 TYR A O 1
ATOM 1594 N N . PRO A 1 196 ? -17.726 4.717 28.635 1.00 96.25 196 PRO A N 1
ATOM 1595 C CA . PRO A 1 196 ? -17.287 6.107 28.544 1.00 96.25 196 PRO A CA 1
ATOM 1596 C C . PRO A 1 196 ? -18.034 7.058 29.478 1.00 96.25 196 PRO A C 1
ATOM 1598 O O . PRO A 1 196 ? -17.418 7.897 30.129 1.00 96.25 196 PRO A O 1
ATOM 1601 N N . GLY A 1 197 ? -19.350 6.881 29.622 1.00 94.62 197 GLY A N 1
ATOM 1602 C CA . GLY A 1 197 ? -20.206 7.774 30.405 1.00 94.62 197 GLY A CA 1
ATOM 1603 C C . GLY A 1 197 ? -19.912 7.800 31.908 1.00 94.62 197 GLY A C 1
ATOM 1604 O O . GLY A 1 197 ? -20.376 8.705 32.595 1.00 94.62 197 GLY A O 1
ATOM 1605 N N . ASN A 1 198 ? -19.156 6.832 32.434 1.00 94.12 198 ASN A N 1
ATOM 1606 C CA . ASN A 1 198 ? -18.716 6.809 33.832 1.00 94.12 198 ASN A CA 1
ATOM 1607 C C . ASN A 1 198 ? -17.209 6.550 34.006 1.00 94.12 198 ASN A C 1
ATOM 1609 O O . ASN A 1 198 ? -16.752 6.401 35.137 1.00 94.12 198 ASN A O 1
ATOM 1613 N N . GLY A 1 199 ? -16.440 6.511 32.915 1.00 95.62 199 GLY A N 1
ATOM 1614 C CA . GLY A 1 199 ? -14.987 6.364 32.946 1.00 95.62 199 GLY A CA 1
ATOM 1615 C C . GLY A 1 199 ? -14.473 5.009 33.445 1.00 95.62 199 GLY A C 1
ATOM 1616 O O . GLY A 1 199 ? -13.332 4.930 33.894 1.00 95.62 199 GLY A O 1
ATOM 1617 N N . LYS A 1 200 ? -15.281 3.942 33.407 1.00 96.88 200 LYS A N 1
ATOM 1618 C CA . LYS A 1 200 ? -14.886 2.611 33.904 1.00 96.88 200 LYS A CA 1
ATOM 1619 C C . LYS A 1 200 ? -14.202 1.773 32.819 1.00 96.88 200 LYS A C 1
ATOM 1621 O O . LYS A 1 200 ? -14.632 1.764 31.668 1.00 96.88 200 LYS A O 1
ATOM 1626 N N . ILE A 1 201 ? -13.187 1.001 33.207 1.00 97.19 201 ILE A N 1
ATOM 1627 C CA . ILE A 1 201 ? -12.502 0.024 32.350 1.00 97.19 201 ILE A CA 1
ATOM 1628 C C . ILE A 1 201 ? -12.758 -1.396 32.865 1.00 97.19 201 ILE A C 1
ATOM 1630 O O . ILE A 1 201 ? -12.576 -1.693 34.045 1.00 97.19 201 ILE A O 1
ATOM 1634 N N . GLU A 1 202 ? -13.148 -2.285 31.958 1.00 97.25 202 GLU A N 1
ATOM 1635 C CA . GLU A 1 202 ? -13.199 -3.730 32.159 1.00 97.25 202 GLU A CA 1
ATOM 1636 C C . GLU A 1 202 ? -12.138 -4.387 31.274 1.00 97.25 202 GLU A C 1
ATOM 1638 O O . GLU A 1 202 ? -12.163 -4.256 30.051 1.00 97.25 202 GLU A O 1
ATOM 1643 N N . VAL A 1 203 ? -11.204 -5.101 31.891 1.00 97.00 203 VAL A N 1
ATOM 1644 C CA . VAL A 1 203 ? -10.206 -5.908 31.195 1.00 97.00 203 VAL A CA 1
ATOM 1645 C C . VAL A 1 203 ? -10.750 -7.321 31.056 1.00 97.00 203 VAL A C 1
ATOM 1647 O O . VAL A 1 203 ? -10.971 -8.010 32.053 1.00 97.00 203 VAL A O 1
ATOM 1650 N N . VAL A 1 204 ? -10.936 -7.779 29.824 1.00 96.81 204 VAL A N 1
ATOM 1651 C CA . VAL A 1 204 ? -11.210 -9.186 29.533 1.00 96.81 204 VAL A CA 1
ATOM 1652 C C . VAL A 1 204 ? -9.864 -9.898 29.646 1.00 96.81 204 VAL A C 1
ATOM 1654 O O . VAL A 1 204 ? -8.954 -9.618 28.883 1.00 96.81 204 VAL A O 1
ATOM 1657 N N . LYS A 1 205 ? -9.662 -10.729 30.670 1.00 95.31 205 LYS A N 1
ATOM 1658 C CA . LYS A 1 205 ? -8.373 -11.399 30.929 1.00 95.31 205 LYS A CA 1
ATOM 1659 C C . LYS A 1 205 ? -8.261 -12.719 30.186 1.00 95.31 205 LYS A C 1
ATOM 1661 O O . LYS A 1 205 ? -7.200 -13.044 29.666 1.00 95.31 205 LYS A O 1
ATOM 1666 N N . GLU A 1 206 ? -9.352 -13.474 30.169 1.00 96.00 206 GLU A N 1
ATOM 1667 C CA . GLU A 1 206 ? -9.471 -14.764 29.494 1.00 96.00 206 GLU A CA 1
ATOM 1668 C C . GLU A 1 206 ? -10.841 -14.807 28.820 1.00 96.00 206 GLU A C 1
ATOM 1670 O O . GLU A 1 206 ? -11.847 -14.472 29.451 1.00 96.00 206 GLU A O 1
ATOM 1675 N N . ILE A 1 207 ? -10.903 -15.260 27.574 1.00 96.38 207 ILE A N 1
ATOM 1676 C CA . ILE A 1 207 ? -12.167 -15.540 26.893 1.00 96.38 207 ILE A CA 1
ATOM 1677 C C . ILE A 1 207 ? -12.031 -16.806 26.060 1.00 96.38 207 ILE A C 1
ATOM 1679 O O . ILE A 1 207 ? -11.000 -17.044 25.442 1.00 96.38 207 ILE A O 1
ATOM 1683 N N . GLN A 1 208 ? -13.081 -17.616 26.044 1.00 96.56 208 GLN A N 1
ATOM 1684 C CA . GLN A 1 208 ? -13.231 -18.728 25.125 1.00 96.56 208 GLN A CA 1
ATOM 1685 C C . GLN A 1 208 ? -14.572 -18.586 24.417 1.00 96.56 208 GLN A C 1
ATOM 1687 O O . GLN A 1 208 ? -15.612 -18.385 25.057 1.00 96.56 208 GLN A O 1
ATOM 1692 N N . CYS A 1 209 ? -14.551 -18.698 23.096 1.00 95.81 209 CYS A N 1
ATOM 1693 C CA . CYS A 1 209 ? -15.741 -18.684 22.266 1.00 95.81 209 CYS A CA 1
ATOM 1694 C C . CYS A 1 209 ? -15.848 -19.962 21.436 1.00 95.81 209 CYS A C 1
ATOM 1696 O O . CYS A 1 209 ? -14.843 -20.549 21.048 1.00 95.81 209 CYS A O 1
ATOM 1698 N N . LYS A 1 210 ? -17.084 -20.392 21.194 1.00 95.88 210 LYS A N 1
ATOM 1699 C CA . LYS A 1 210 ? -17.455 -21.478 20.295 1.00 95.88 210 LYS A CA 1
ATOM 1700 C C . LYS A 1 210 ? -18.045 -20.864 19.031 1.00 95.88 210 LYS A C 1
ATOM 1702 O O . LYS A 1 210 ? -19.041 -20.145 19.111 1.00 95.88 210 LYS A O 1
ATOM 1707 N N . ILE A 1 211 ? -17.441 -21.157 17.890 1.00 94.50 211 ILE A N 1
ATOM 1708 C CA . ILE A 1 211 ? -17.883 -20.741 16.561 1.00 94.50 211 ILE A CA 1
ATOM 1709 C C . ILE A 1 211 ? -18.490 -21.962 15.875 1.00 94.50 211 ILE A C 1
ATOM 1711 O O . ILE A 1 211 ? -17.826 -22.983 15.712 1.00 94.50 211 ILE A O 1
ATOM 1715 N N . THR A 1 212 ? -19.765 -21.871 15.506 1.00 91.00 212 THR A N 1
ATOM 1716 C CA . THR A 1 212 ? -20.473 -22.923 14.761 1.00 91.00 212 THR A CA 1
ATOM 1717 C C . THR A 1 212 ? -20.547 -22.528 13.294 1.00 91.00 212 THR A C 1
ATOM 1719 O O . THR A 1 212 ? -20.968 -21.410 12.994 1.00 91.00 212 THR A O 1
ATOM 1722 N N . LEU A 1 213 ? -20.149 -23.438 12.405 1.00 86.06 213 LEU A N 1
ATOM 1723 C CA . LEU A 1 213 ? -20.078 -23.214 10.960 1.00 86.06 213 LEU A CA 1
ATOM 1724 C C . LEU A 1 213 ? -21.094 -24.074 10.205 1.00 86.06 213 LEU A C 1
ATOM 1726 O O . LEU A 1 213 ? -21.439 -25.171 10.658 1.00 86.06 213 LEU A O 1
ATOM 1730 N N . GLY A 1 214 ? -21.531 -23.585 9.046 1.00 82.88 214 GLY A N 1
ATOM 1731 C CA . GLY A 1 214 ? -22.353 -24.333 8.102 1.00 82.88 214 GLY A CA 1
ATOM 1732 C C . GLY A 1 214 ? -21.661 -25.596 7.583 1.00 82.88 214 GLY A C 1
ATOM 1733 O O . GLY A 1 214 ? -20.433 -25.754 7.632 1.00 82.88 214 GLY A O 1
ATOM 1734 N N . ALA A 1 215 ? -22.467 -26.548 7.119 1.00 76.69 215 ALA A N 1
ATOM 1735 C CA . ALA A 1 215 ? -21.955 -27.666 6.336 1.00 76.69 215 ALA A CA 1
ATOM 1736 C C . ALA A 1 215 ? -21.588 -27.164 4.929 1.00 76.69 215 ALA A C 1
ATOM 1738 O O . ALA A 1 215 ? -22.266 -26.291 4.394 1.00 76.69 215 ALA A O 1
ATOM 1739 N N . SER A 1 216 ? -20.512 -27.690 4.343 1.00 72.75 216 SER A N 1
ATOM 1740 C CA . SER A 1 216 ? -20.238 -27.483 2.916 1.00 72.75 216 SER A CA 1
ATOM 1741 C C . SER A 1 216 ? -21.157 -28.400 2.100 1.00 72.75 216 SER A C 1
ATOM 1743 O O . SER A 1 216 ? -21.278 -29.573 2.448 1.00 72.75 216 SER A O 1
ATOM 1745 N N . GLU A 1 217 ? -21.780 -27.903 1.026 1.00 53.94 217 GLU A N 1
ATOM 1746 C CA . GLU A 1 217 ? -22.617 -28.716 0.115 1.00 53.94 217 GLU A CA 1
ATOM 1747 C C . GLU A 1 217 ? -21.803 -29.667 -0.782 1.00 53.94 217 GLU A C 1
ATOM 1749 O O . GLU A 1 217 ? -22.362 -30.448 -1.545 1.00 53.94 217 GLU A O 1
ATOM 1754 N N . THR A 1 218 ? -20.475 -29.664 -0.675 1.00 47.34 218 THR A N 1
ATOM 1755 C CA . THR A 1 218 ? -19.610 -30.595 -1.403 1.00 47.34 218 THR A CA 1
ATOM 1756 C C . THR A 1 218 ? -19.596 -31.970 -0.730 1.00 47.34 218 THR A C 1
ATOM 1758 O O . THR A 1 218 ? -18.699 -32.280 0.058 1.00 47.34 218 THR A O 1
ATOM 1761 N N . SER A 1 219 ? -20.605 -32.784 -1.042 1.00 39.16 219 SER A N 1
ATOM 1762 C CA . SER A 1 219 ? -20.504 -34.245 -1.052 1.00 39.16 219 SER A CA 1
ATOM 1763 C C . SER A 1 219 ? -19.798 -34.703 -2.335 1.00 39.16 219 SER A C 1
ATOM 1765 O O . SER A 1 219 ? -20.131 -34.228 -3.417 1.00 39.16 219 SER A O 1
ATOM 1767 N N . ASP A 1 220 ? -18.871 -35.650 -2.199 1.00 32.47 220 ASP A N 1
ATOM 1768 C CA . ASP A 1 220 ? -18.350 -36.525 -3.261 1.00 32.47 220 ASP A CA 1
ATOM 1769 C C . ASP A 1 220 ? -17.434 -35.914 -4.339 1.00 32.47 220 ASP A C 1
ATOM 1771 O O . ASP A 1 220 ? -17.708 -36.000 -5.530 1.00 32.47 220 ASP A O 1
ATOM 1775 N N . LEU A 1 221 ? -16.254 -35.436 -3.935 1.00 30.95 221 LEU A N 1
ATOM 1776 C CA . LEU A 1 221 ? -15.017 -35.787 -4.646 1.00 30.95 221 LEU A CA 1
ATOM 1777 C C . LEU A 1 221 ? -13.955 -36.133 -3.604 1.00 30.95 221 LEU A C 1
ATOM 1779 O O . LEU A 1 221 ? -13.323 -35.278 -2.987 1.00 30.95 221 LEU A O 1
ATOM 1783 N N . GLU A 1 222 ? -13.822 -37.433 -3.383 1.00 33.00 222 GLU A N 1
ATOM 1784 C CA . GLU A 1 222 ? -12.738 -38.064 -2.651 1.00 33.00 222 GLU A CA 1
ATOM 1785 C C . GLU A 1 222 ? -11.434 -37.796 -3.426 1.00 33.00 222 GLU A C 1
ATOM 1787 O O . GLU A 1 222 ? -11.039 -38.561 -4.302 1.00 33.00 222 GLU A O 1
ATOM 1792 N N . TYR A 1 223 ? -10.787 -36.655 -3.170 1.00 28.91 223 TYR A N 1
ATOM 1793 C CA . TYR A 1 223 ? -9.429 -36.432 -3.654 1.00 28.91 223 TYR A CA 1
ATOM 1794 C C . TYR A 1 223 ? -8.517 -37.344 -2.838 1.00 28.91 223 TYR A C 1
ATOM 1796 O O . TYR A 1 223 ? -8.336 -37.144 -1.632 1.00 28.91 223 TYR A O 1
ATOM 1804 N N . GLN A 1 224 ? -7.997 -38.387 -3.485 1.00 27.73 224 GLN A N 1
ATOM 1805 C CA . GLN A 1 224 ? -7.012 -39.281 -2.895 1.00 27.73 224 GLN A CA 1
ATOM 1806 C C . GLN A 1 224 ? -5.748 -38.487 -2.561 1.00 27.73 224 GLN A C 1
ATOM 1808 O O . GLN A 1 224 ? -4.842 -38.337 -3.373 1.00 27.73 224 GLN A O 1
ATOM 1813 N N . SER A 1 225 ? -5.688 -37.995 -1.326 1.00 28.61 225 SER A N 1
ATOM 1814 C CA . SER A 1 225 ? -4.434 -37.671 -0.664 1.00 28.61 225 SER A CA 1
ATOM 1815 C C . SER A 1 225 ? -3.682 -38.982 -0.452 1.00 28.61 225 SER A C 1
ATOM 1817 O O . SER A 1 225 ? -3.907 -39.718 0.513 1.00 28.61 225 SER A O 1
ATOM 1819 N N . THR A 1 226 ? -2.799 -39.317 -1.386 1.00 24.20 226 THR A N 1
ATOM 1820 C CA . THR A 1 226 ? -1.709 -40.242 -1.104 1.00 24.20 226 THR A CA 1
ATOM 1821 C C . THR A 1 226 ? -0.741 -39.546 -0.154 1.00 24.20 226 THR A C 1
ATOM 1823 O O . THR A 1 226 ? 0.115 -38.772 -0.566 1.00 24.20 226 THR A O 1
ATOM 1826 N N . THR A 1 227 ? -0.907 -39.856 1.133 1.00 26.27 227 THR A N 1
ATOM 1827 C CA . THR A 1 227 ? 0.116 -39.825 2.191 1.00 26.27 227 THR A CA 1
ATOM 1828 C C . THR A 1 227 ? 0.921 -38.533 2.360 1.00 26.27 227 THR A C 1
ATOM 1830 O O . THR A 1 227 ? 2.054 -38.456 1.906 1.00 26.27 227 THR A O 1
ATOM 1833 N N . VAL A 1 228 ? 0.429 -37.637 3.222 1.00 24.62 228 VAL A N 1
ATOM 1834 C CA . VAL A 1 228 ? 1.122 -37.326 4.487 1.00 24.62 228 VAL A CA 1
ATOM 1835 C C . VAL A 1 228 ? 0.059 -37.263 5.582 1.00 24.62 228 VAL A C 1
ATOM 1837 O O . VAL A 1 228 ? -0.808 -36.394 5.596 1.00 24.62 228 VAL A O 1
ATOM 1840 N N . GLY A 1 229 ? 0.079 -38.251 6.472 1.00 27.92 229 GLY A N 1
ATOM 1841 C CA . GLY A 1 229 ? -0.742 -38.236 7.670 1.00 27.92 229 GLY A CA 1
ATOM 1842 C C . GLY A 1 229 ? -0.180 -37.228 8.660 1.00 27.92 229 GLY A C 1
ATOM 1843 O O . GLY A 1 229 ? 0.714 -37.569 9.425 1.00 27.92 229 GLY A O 1
ATOM 1844 N N . GLU A 1 230 ? -0.747 -36.029 8.691 1.00 27.47 230 GLU A N 1
ATOM 1845 C CA . GLU A 1 230 ? -0.655 -35.148 9.849 1.00 27.47 230 GLU A CA 1
ATOM 1846 C C . GLU A 1 230 ? -2.068 -34.834 10.338 1.00 27.47 230 GLU A C 1
ATOM 1848 O O . GLU A 1 230 ? -2.830 -34.058 9.769 1.00 27.47 230 GLU A O 1
ATOM 1853 N N . THR A 1 231 ? -2.440 -35.518 11.419 1.00 25.95 231 THR A N 1
ATOM 1854 C CA . THR A 1 231 ? -3.429 -35.053 12.397 1.00 25.95 231 THR A CA 1
ATOM 1855 C C . THR A 1 231 ? -3.328 -33.533 12.567 1.00 25.95 231 THR A C 1
ATOM 1857 O O . THR A 1 231 ? -2.203 -33.071 12.757 1.00 25.95 231 THR A O 1
ATOM 1860 N N . PRO A 1 232 ? -4.439 -32.766 12.595 1.00 32.88 232 PRO A N 1
ATOM 1861 C CA . PRO A 1 232 ? -4.384 -31.342 12.909 1.00 32.88 232 PRO A CA 1
ATOM 1862 C C . PRO A 1 232 ? -3.790 -31.188 14.311 1.00 32.88 232 PRO A C 1
ATOM 1864 O O . PRO A 1 232 ? -4.444 -31.475 15.317 1.00 32.88 232 PRO A O 1
ATOM 1867 N N . GLN A 1 233 ? -2.499 -30.860 14.370 1.00 31.97 233 GLN A N 1
ATOM 1868 C CA . GLN A 1 233 ? -1.767 -30.733 15.615 1.00 31.97 233 GLN A CA 1
ATOM 1869 C C . GLN A 1 233 ? -2.248 -29.487 16.355 1.00 31.97 233 GLN A C 1
ATOM 1871 O O . GLN A 1 233 ? -2.550 -28.450 15.771 1.00 31.97 233 GLN A O 1
ATOM 1876 N N . ASN A 1 234 ? -2.326 -29.626 17.678 1.00 37.34 234 ASN A N 1
ATOM 1877 C CA . ASN A 1 234 ? -2.533 -28.544 18.629 1.00 37.34 234 ASN A CA 1
ATOM 1878 C C . ASN A 1 234 ? -1.439 -27.479 18.455 1.00 37.34 234 ASN A C 1
ATOM 1880 O O . ASN A 1 234 ? -0.381 -27.581 19.075 1.00 37.34 234 ASN A O 1
ATOM 1884 N N . GLU A 1 235 ? -1.685 -26.455 17.646 1.00 40.19 235 GLU A N 1
ATOM 1885 C CA . GLU A 1 235 ? -0.759 -25.335 17.534 1.00 40.19 235 GLU A CA 1
ATOM 1886 C C . GLU A 1 235 ? -0.983 -24.329 18.666 1.00 40.19 235 GLU A C 1
ATOM 1888 O O . GLU A 1 235 ? -2.018 -23.666 18.788 1.00 40.19 235 GLU A O 1
ATOM 1893 N N . SER A 1 236 ? 0.037 -24.207 19.510 1.00 40.31 236 SER A N 1
ATOM 1894 C CA . SER A 1 236 ? 0.287 -23.039 20.344 1.00 40.31 236 SER A CA 1
ATOM 1895 C C . SER A 1 236 ? 1.533 -22.361 19.779 1.00 40.31 236 SER A C 1
ATOM 1897 O O . SER A 1 236 ? 2.630 -22.761 20.164 1.00 40.31 236 SER A O 1
ATOM 1899 N N . ASP A 1 237 ? 1.398 -21.401 18.856 1.00 39.84 237 ASP A N 1
ATOM 1900 C CA . ASP A 1 237 ? 2.583 -20.817 18.211 1.00 39.84 237 ASP A CA 1
ATOM 1901 C C . ASP A 1 237 ? 2.731 -19.284 18.278 1.00 39.84 237 ASP A C 1
ATOM 1903 O O . ASP A 1 237 ? 1.802 -18.491 18.472 1.00 39.84 237 ASP A O 1
ATOM 1907 N N . SER A 1 238 ? 4.011 -18.947 18.189 1.00 33.84 238 SER A N 1
ATOM 1908 C CA . SER A 1 238 ? 4.821 -17.750 18.317 1.00 33.84 238 SER A CA 1
ATOM 1909 C C . SER A 1 238 ? 4.575 -16.658 17.268 1.00 33.84 238 SER A C 1
ATOM 1911 O O . SER A 1 238 ? 5.501 -16.072 16.723 1.00 33.84 238 SER A O 1
ATOM 1913 N N . GLY A 1 239 ? 3.314 -16.271 17.070 1.00 35.34 239 GLY A N 1
ATOM 1914 C CA . GLY A 1 239 ? 2.988 -14.994 16.421 1.00 35.34 239 GLY A CA 1
ATOM 1915 C C . GLY A 1 239 ? 3.019 -14.975 14.889 1.00 35.34 239 GLY A C 1
ATOM 1916 O O . GLY A 1 239 ? 2.715 -13.929 14.324 1.00 35.34 239 GLY A O 1
ATOM 1917 N N . THR A 1 240 ? 3.285 -16.096 14.223 1.00 37.44 240 THR A N 1
ATOM 1918 C CA . THR A 1 240 ? 3.160 -16.259 12.767 1.00 37.44 240 THR A CA 1
ATOM 1919 C C . THR A 1 240 ? 1.799 -16.863 12.399 1.00 37.44 240 THR A C 1
ATOM 1921 O O . THR A 1 240 ? 1.260 -17.709 13.112 1.00 37.44 240 THR A O 1
ATOM 1924 N N . ASN A 1 241 ? 1.185 -16.373 11.316 1.00 41.00 241 ASN A N 1
ATOM 1925 C CA . ASN A 1 241 ? -0.028 -16.976 10.754 1.00 41.00 241 ASN A CA 1
ATOM 1926 C C . ASN A 1 241 ? 0.340 -18.295 10.041 1.00 41.00 241 ASN A C 1
ATOM 1928 O O . ASN A 1 241 ? 1.427 -18.370 9.467 1.00 41.00 241 ASN A O 1
ATOM 1932 N N . PRO A 1 242 ? -0.538 -19.314 10.044 1.00 40.88 242 PRO A N 1
ATOM 1933 C CA . PRO A 1 242 ? -0.258 -20.588 9.385 1.00 40.88 242 PRO A CA 1
ATOM 1934 C C . PRO A 1 242 ? -0.102 -20.415 7.866 1.00 40.88 242 PRO A C 1
ATOM 1936 O O . PRO A 1 242 ? -0.874 -19.687 7.234 1.00 40.88 242 PRO A O 1
ATOM 1939 N N . ALA A 1 243 ? 0.891 -21.093 7.285 1.00 38.09 243 ALA A N 1
ATOM 1940 C CA . ALA A 1 243 ? 1.116 -21.116 5.842 1.00 38.09 243 ALA A CA 1
ATOM 1941 C C . ALA A 1 243 ? 0.011 -21.924 5.120 1.00 38.09 243 ALA A C 1
ATOM 1943 O O . ALA A 1 243 ? -0.512 -22.887 5.689 1.00 38.09 243 ALA A O 1
ATOM 1944 N N . PRO A 1 244 ? -0.376 -21.564 3.881 1.00 41.62 244 PRO A N 1
ATOM 1945 C CA . PRO A 1 244 ? -1.257 -22.399 3.067 1.00 41.62 244 PRO A CA 1
ATOM 1946 C C . PRO A 1 244 ? -0.613 -23.759 2.773 1.00 41.62 244 PRO A C 1
ATOM 1948 O O . PRO A 1 244 ? 0.606 -23.861 2.668 1.00 41.62 244 PRO A O 1
ATOM 1951 N N . ALA A 1 245 ? -1.435 -24.794 2.587 1.00 41.00 245 ALA A N 1
ATOM 1952 C CA . ALA A 1 245 ? -0.963 -26.049 2.019 1.00 41.00 245 ALA A CA 1
ATOM 1953 C C . ALA A 1 245 ? -0.830 -25.885 0.497 1.00 41.00 245 ALA A C 1
ATOM 1955 O O . ALA A 1 245 ? -1.833 -25.675 -0.193 1.00 41.00 245 ALA A O 1
ATOM 1956 N N . ASP A 1 246 ? 0.394 -25.974 -0.016 1.00 38.47 246 ASP A N 1
ATOM 1957 C CA . ASP A 1 246 ? 0.654 -26.024 -1.452 1.00 38.47 246 ASP A CA 1
ATOM 1958 C C . ASP A 1 246 ? 0.318 -27.425 -1.982 1.00 38.47 246 ASP A C 1
ATOM 1960 O O . ASP A 1 246 ? 0.742 -28.436 -1.421 1.00 38.47 246 ASP A O 1
ATOM 1964 N N . ILE A 1 247 ? -0.469 -27.495 -3.058 1.00 40.69 247 ILE A N 1
ATOM 1965 C CA . ILE A 1 247 ? -0.664 -28.739 -3.810 1.00 40.69 247 ILE A CA 1
ATOM 1966 C C . ILE A 1 247 ? 0.418 -28.803 -4.888 1.00 40.69 247 ILE A C 1
ATOM 1968 O O . ILE A 1 247 ? 0.655 -27.816 -5.584 1.00 40.69 247 ILE A O 1
ATOM 1972 N N . ALA A 1 248 ? 1.063 -29.964 -5.023 1.00 44.06 248 ALA A N 1
ATOM 1973 C CA . ALA A 1 248 ? 1.937 -30.245 -6.155 1.00 44.06 248 ALA A CA 1
ATOM 1974 C C . ALA A 1 248 ? 1.123 -30.152 -7.464 1.00 44.06 248 ALA A C 1
ATOM 1976 O O . ALA A 1 248 ? 0.023 -30.709 -7.501 1.00 44.06 248 ALA A O 1
ATOM 1977 N N . PRO A 1 249 ? 1.619 -29.471 -8.513 1.00 47.00 249 PRO A N 1
ATOM 1978 C CA . PRO A 1 249 ? 0.894 -29.307 -9.771 1.00 47.00 249 PRO A CA 1
ATOM 1979 C C . PRO A 1 249 ? 0.345 -30.651 -10.269 1.00 47.00 249 PRO A C 1
ATOM 1981 O O . PRO A 1 249 ? 1.057 -31.652 -10.295 1.00 47.00 249 PRO A O 1
ATOM 1984 N N . GLY A 1 250 ? -0.942 -30.690 -10.621 1.00 41.28 250 GLY A N 1
ATOM 1985 C CA . GLY A 1 250 ? -1.622 -31.917 -11.057 1.00 41.28 250 GLY A CA 1
ATOM 1986 C C . GLY A 1 250 ? -1.386 -32.284 -12.528 1.00 41.28 250 GLY A C 1
ATOM 1987 O O . GLY A 1 250 ? -1.945 -33.277 -12.992 1.00 41.28 250 GLY A O 1
ATOM 1988 N N . GLY A 1 251 ? -0.610 -31.482 -13.266 1.00 52.75 251 GLY A N 1
ATOM 1989 C CA . GLY A 1 251 ? -0.250 -31.711 -14.667 1.00 52.75 251 GLY A CA 1
ATOM 1990 C C . GLY A 1 251 ? 1.251 -31.942 -14.857 1.00 52.75 251 GLY A C 1
ATOM 1991 O O . GLY A 1 251 ? 2.055 -31.500 -14.043 1.00 52.75 251 GLY A O 1
ATOM 1992 N N . ASP A 1 252 ? 1.629 -32.588 -15.965 1.00 57.94 252 ASP A N 1
ATOM 1993 C CA . ASP A 1 252 ? 3.034 -32.832 -16.352 1.00 57.94 252 ASP A CA 1
ATOM 1994 C C . ASP A 1 252 ? 3.816 -31.537 -16.680 1.00 57.94 252 ASP A C 1
ATOM 1996 O O . ASP A 1 252 ? 5.021 -31.578 -16.912 1.00 57.94 252 ASP A O 1
ATOM 2000 N N . THR A 1 253 ? 3.146 -30.378 -16.727 1.00 71.06 253 THR A N 1
ATOM 2001 C CA . THR A 1 253 ? 3.734 -29.063 -17.030 1.00 71.06 253 THR A CA 1
ATOM 2002 C C . THR A 1 253 ? 3.346 -28.063 -15.940 1.00 71.06 253 THR A C 1
ATOM 2004 O O . THR A 1 253 ? 2.161 -27.884 -15.658 1.00 71.06 253 THR A O 1
ATOM 2007 N N . SER A 1 254 ? 4.338 -27.413 -15.330 1.00 88.12 254 SER A N 1
ATOM 2008 C CA . SER A 1 254 ? 4.180 -26.440 -14.243 1.00 88.12 254 SER A CA 1
ATOM 2009 C C . SER A 1 254 ? 4.856 -25.128 -14.639 1.00 88.12 254 SER A C 1
ATOM 2011 O O . SER A 1 254 ? 5.962 -25.158 -15.167 1.00 88.12 254 SER A O 1
ATOM 2013 N N . TYR A 1 255 ? 4.216 -23.997 -14.351 1.00 94.31 255 TYR A N 1
ATOM 2014 C CA . TYR A 1 255 ? 4.741 -22.646 -14.554 1.00 94.31 255 TYR A CA 1
ATOM 2015 C C . TYR A 1 255 ? 4.484 -21.817 -13.296 1.00 94.31 255 TYR A C 1
ATOM 2017 O O . TYR A 1 255 ? 3.351 -21.408 -13.032 1.00 94.31 255 TYR A O 1
ATOM 2025 N N . ASP A 1 256 ? 5.525 -21.586 -12.496 1.00 96.19 256 ASP A N 1
ATOM 2026 C CA . ASP A 1 256 ? 5.420 -20.792 -11.270 1.00 96.19 256 ASP A CA 1
ATOM 2027 C C . ASP A 1 256 ? 5.501 -19.279 -11.538 1.00 96.19 256 ASP A C 1
ATOM 2029 O O . ASP A 1 256 ? 5.074 -18.492 -10.687 1.00 96.19 256 ASP A O 1
ATOM 2033 N N . TYR A 1 257 ? 5.966 -18.873 -12.723 1.00 98.38 257 TYR A N 1
ATOM 2034 C CA . TYR A 1 257 ? 6.077 -17.481 -13.148 1.00 98.38 257 TYR A CA 1
ATOM 2035 C C . TYR A 1 257 ? 5.335 -17.254 -14.474 1.00 98.38 257 TYR A C 1
ATOM 2037 O O . TYR A 1 257 ? 5.657 -17.850 -15.499 1.00 98.38 257 TYR A O 1
ATOM 2045 N N . VAL A 1 258 ? 4.346 -16.360 -14.488 1.00 98.81 258 VAL A N 1
ATOM 2046 C CA . VAL A 1 258 ? 3.593 -16.014 -15.704 1.00 98.81 258 VAL A CA 1
ATOM 2047 C C . VAL A 1 258 ? 3.809 -14.556 -16.083 1.00 98.81 258 VAL A C 1
ATOM 2049 O O . VAL A 1 258 ? 3.614 -13.657 -15.270 1.00 98.81 258 VAL A O 1
ATOM 2052 N N . ILE A 1 259 ? 4.150 -14.311 -17.346 1.00 98.94 259 ILE A N 1
ATOM 2053 C CA . ILE A 1 259 ? 4.177 -12.975 -17.940 1.00 98.94 259 ILE A CA 1
ATOM 2054 C C . ILE A 1 259 ? 2.899 -12.799 -18.758 1.00 98.94 259 ILE A C 1
ATOM 2056 O O . ILE A 1 259 ? 2.734 -13.448 -19.788 1.00 98.94 259 ILE A O 1
ATOM 2060 N N . ILE A 1 260 ? 2.004 -11.912 -18.325 1.00 98.94 260 ILE A N 1
ATOM 2061 C CA . ILE A 1 260 ? 0.816 -11.536 -19.103 1.00 98.94 260 ILE A CA 1
ATOM 2062 C C . ILE A 1 260 ? 1.132 -10.256 -19.861 1.00 98.94 260 ILE A C 1
ATOM 2064 O O . ILE A 1 260 ? 1.391 -9.209 -19.262 1.00 98.94 260 ILE A O 1
ATOM 2068 N N . THR A 1 261 ? 1.108 -10.340 -21.185 1.00 98.81 261 THR A N 1
ATOM 2069 C CA . THR A 1 261 ? 1.490 -9.246 -22.072 1.00 98.81 261 THR A CA 1
ATOM 2070 C C . THR A 1 261 ? 0.626 -9.205 -23.334 1.00 98.81 261 THR A C 1
ATOM 2072 O O . THR A 1 261 ? -0.443 -9.815 -23.371 1.00 98.81 261 THR A O 1
ATOM 2075 N N . SER A 1 262 ? 1.045 -8.443 -24.345 1.00 98.50 262 SER A N 1
ATOM 2076 C CA . SER A 1 262 ? 0.388 -8.387 -25.646 1.00 98.50 262 SER A CA 1
ATOM 2077 C C . SER A 1 262 ? 1.273 -8.914 -26.769 1.00 98.50 262 SER A C 1
ATOM 2079 O O . SER A 1 262 ? 2.504 -8.848 -26.703 1.00 98.50 262 SER A O 1
ATOM 2081 N N . ASN A 1 263 ? 0.656 -9.362 -27.862 1.00 98.44 263 ASN A N 1
ATOM 2082 C CA . ASN A 1 263 ? 1.381 -9.721 -29.082 1.00 98.44 263 ASN A CA 1
ATOM 2083 C C . ASN A 1 263 ? 2.224 -8.552 -29.613 1.00 98.44 263 ASN A C 1
ATOM 2085 O O . ASN A 1 263 ? 3.285 -8.758 -30.203 1.00 98.44 263 ASN A O 1
ATOM 2089 N N . ALA A 1 264 ? 1.783 -7.309 -29.405 1.00 98.25 264 ALA A N 1
ATOM 2090 C CA . ALA A 1 264 ? 2.559 -6.134 -29.780 1.00 98.25 264 ALA A CA 1
ATOM 2091 C C . ALA A 1 264 ? 3.864 -6.038 -28.975 1.00 98.25 264 ALA A C 1
ATOM 2093 O O . ALA A 1 264 ? 4.912 -5.779 -29.561 1.00 98.25 264 ALA A O 1
ATOM 2094 N N . VAL A 1 265 ? 3.831 -6.297 -27.665 1.00 98.56 265 VAL A N 1
ATOM 2095 C CA . VAL A 1 265 ? 5.044 -6.352 -26.837 1.00 98.56 265 VAL A CA 1
ATOM 2096 C C . VAL A 1 265 ? 5.953 -7.501 -27.272 1.00 98.56 265 VAL A C 1
ATOM 2098 O O . VAL A 1 265 ? 7.135 -7.259 -27.497 1.00 98.56 265 VAL A O 1
ATOM 2101 N N . VAL A 1 266 ? 5.415 -8.710 -27.474 1.00 98.56 266 VAL A N 1
ATOM 2102 C CA . VAL A 1 266 ? 6.206 -9.879 -27.914 1.00 98.56 266 VAL A CA 1
ATOM 2103 C C . VAL A 1 266 ? 6.943 -9.606 -29.228 1.00 98.56 266 VAL A C 1
ATOM 2105 O O . VAL A 1 266 ? 8.098 -9.987 -29.378 1.00 98.56 266 VAL A O 1
ATOM 2108 N N . ASN A 1 267 ? 6.299 -8.918 -30.174 1.00 98.06 267 ASN A N 1
ATOM 2109 C CA . ASN A 1 267 ? 6.882 -8.646 -31.488 1.00 98.06 267 ASN A CA 1
ATOM 2110 C C . ASN A 1 267 ? 7.885 -7.480 -31.511 1.00 98.06 267 ASN A C 1
ATOM 2112 O O . ASN A 1 267 ? 8.682 -7.404 -32.445 1.00 98.06 267 ASN A O 1
ATOM 2116 N N . ASN A 1 268 ? 7.816 -6.546 -30.556 1.00 98.19 268 ASN A N 1
ATOM 2117 C CA . ASN A 1 268 ? 8.606 -5.308 -30.598 1.00 98.19 268 ASN A CA 1
ATOM 2118 C C . ASN A 1 268 ? 9.641 -5.175 -29.472 1.00 98.19 268 ASN A C 1
ATOM 2120 O O . ASN A 1 268 ? 10.573 -4.389 -29.622 1.00 98.19 268 ASN A O 1
ATOM 2124 N N . SER A 1 269 ? 9.495 -5.906 -28.364 1.00 97.94 269 SER A N 1
ATOM 2125 C CA . SER A 1 269 ? 10.513 -5.963 -27.312 1.00 97.94 269 SER A CA 1
ATOM 2126 C C . SER A 1 269 ? 11.683 -6.823 -27.771 1.00 97.94 269 SER A C 1
ATOM 2128 O O . SER A 1 269 ? 11.509 -7.971 -28.179 1.00 97.94 269 SER A O 1
ATOM 2130 N N . THR A 1 270 ? 12.889 -6.278 -27.672 1.00 96.06 270 THR A N 1
ATOM 2131 C CA . THR A 1 270 ? 14.121 -7.018 -27.963 1.00 96.06 270 THR A CA 1
ATOM 2132 C C . THR A 1 270 ? 14.638 -7.780 -26.745 1.00 96.06 270 THR A C 1
ATOM 2134 O O . THR A 1 270 ? 15.396 -8.730 -26.916 1.00 96.06 270 THR A O 1
ATOM 2137 N N . LYS A 1 271 ? 14.193 -7.427 -25.527 1.00 96.19 271 LYS A N 1
ATOM 2138 C CA . LYS A 1 271 ? 14.667 -8.030 -24.270 1.00 96.19 271 LYS A CA 1
ATOM 2139 C C . LYS A 1 271 ? 13.691 -8.985 -23.593 1.00 96.19 271 LYS A C 1
ATOM 2141 O O . LYS A 1 271 ? 14.117 -9.720 -22.709 1.00 96.19 271 LYS A O 1
ATOM 2146 N N . LEU A 1 272 ? 12.425 -9.061 -24.011 1.00 97.44 272 LEU A N 1
ATOM 2147 C CA . LEU A 1 272 ? 11.460 -9.980 -23.391 1.00 97.44 272 LEU A CA 1
ATOM 2148 C C . LEU A 1 272 ? 11.927 -11.441 -23.444 1.00 97.44 272 LEU A C 1
ATOM 2150 O O . LEU A 1 272 ? 11.824 -12.152 -22.449 1.00 97.44 272 LEU A O 1
ATOM 2154 N N . SER A 1 273 ? 12.463 -11.891 -24.582 1.00 93.19 273 SER A N 1
ATOM 2155 C CA . SER A 1 273 ? 12.940 -13.274 -24.703 1.00 93.19 273 SER A CA 1
ATOM 2156 C C . SER A 1 273 ? 14.167 -13.555 -23.826 1.00 93.19 273 SER A C 1
ATOM 2158 O O . SER A 1 273 ? 14.275 -14.646 -23.271 1.00 93.19 273 SER A O 1
ATOM 2160 N N . ASP A 1 274 ? 15.062 -12.572 -23.677 1.00 91.44 274 ASP A N 1
ATOM 2161 C CA . ASP A 1 274 ? 16.242 -12.656 -22.809 1.00 91.44 274 ASP A CA 1
ATOM 2162 C C . ASP A 1 274 ? 15.804 -12.734 -21.346 1.00 91.44 274 ASP A C 1
ATOM 2164 O O . ASP A 1 274 ? 16.266 -13.598 -20.611 1.00 91.44 274 ASP A O 1
ATOM 2168 N N . PHE A 1 275 ? 14.838 -11.899 -20.958 1.00 95.69 275 PHE A N 1
ATOM 2169 C CA . PHE A 1 275 ? 14.253 -11.891 -19.624 1.00 95.69 275 PHE A CA 1
ATOM 2170 C C . PHE A 1 275 ? 13.592 -13.227 -19.264 1.00 95.69 275 PHE A C 1
ATOM 2172 O O . PHE A 1 275 ? 13.789 -13.733 -18.162 1.00 95.69 275 PHE A O 1
ATOM 2179 N N . VAL A 1 276 ? 12.850 -13.838 -20.197 1.00 94.69 276 VAL A N 1
ATOM 2180 C CA . VAL A 1 276 ? 12.279 -15.184 -20.009 1.00 94.69 276 VAL A CA 1
ATOM 2181 C C . VAL A 1 276 ? 13.384 -16.206 -19.746 1.00 94.69 276 VAL A C 1
ATOM 2183 O O . VAL A 1 276 ? 13.330 -16.899 -18.733 1.00 94.69 276 VAL A O 1
ATOM 2186 N N . ARG A 1 277 ? 14.415 -16.258 -20.603 1.00 90.00 277 ARG A N 1
ATOM 2187 C CA . ARG A 1 277 ? 15.535 -17.201 -20.435 1.00 90.00 277 ARG A CA 1
ATOM 2188 C C . ARG A 1 277 ? 16.303 -16.961 -19.141 1.00 90.00 277 ARG A C 1
ATOM 2190 O O . ARG A 1 277 ? 16.712 -17.915 -18.492 1.00 90.00 277 ARG A O 1
ATOM 2197 N N . PHE A 1 278 ? 16.469 -15.702 -18.748 1.00 90.56 278 PHE A N 1
ATOM 2198 C CA . PHE A 1 278 ? 17.079 -15.332 -17.479 1.00 90.56 278 PHE A CA 1
ATOM 2199 C C . PHE A 1 278 ? 16.283 -15.880 -16.289 1.00 90.56 278 PHE A C 1
ATOM 2201 O O . PHE A 1 278 ? 16.852 -16.553 -15.432 1.00 90.56 278 PHE A O 1
ATOM 2208 N N . LYS A 1 279 ? 14.962 -15.661 -16.260 1.00 92.44 279 LYS A N 1
ATOM 2209 C CA . LYS A 1 279 ? 14.088 -16.192 -15.205 1.00 92.44 279 LYS A CA 1
ATOM 2210 C C . LYS A 1 279 ? 14.122 -17.716 -15.135 1.00 92.44 279 LYS A C 1
ATOM 2212 O O . LYS A 1 279 ? 14.174 -18.270 -14.039 1.00 92.44 279 LYS A O 1
ATOM 2217 N N . GLU A 1 280 ? 14.157 -18.385 -16.285 1.00 89.25 280 GLU A N 1
ATOM 2218 C CA . GLU A 1 280 ? 14.345 -19.837 -16.351 1.00 89.25 280 GLU A CA 1
ATOM 2219 C C . GLU A 1 280 ? 15.694 -20.274 -15.765 1.00 89.25 280 GLU A C 1
ATOM 2221 O O . GLU A 1 280 ? 15.759 -21.224 -14.986 1.00 89.25 280 GLU A O 1
ATOM 2226 N N . ALA A 1 281 ? 16.766 -19.541 -16.068 1.00 81.69 281 ALA A N 1
ATOM 2227 C CA . ALA A 1 281 ? 18.114 -19.846 -15.601 1.00 81.69 281 ALA A CA 1
ATOM 2228 C C . ALA A 1 281 ? 18.315 -19.640 -14.085 1.00 81.69 281 ALA A C 1
ATOM 2230 O O . ALA A 1 281 ? 19.179 -20.286 -13.490 1.00 81.69 281 ALA A O 1
ATOM 2231 N N . ILE A 1 282 ? 17.501 -18.790 -13.446 1.00 83.19 282 ILE A N 1
ATOM 2232 C CA . ILE A 1 282 ? 17.481 -18.614 -11.981 1.00 83.19 282 ILE A CA 1
ATOM 2233 C C . ILE A 1 282 ? 16.439 -19.504 -11.278 1.00 83.19 282 ILE A C 1
ATOM 2235 O O . ILE A 1 282 ? 16.206 -19.359 -10.078 1.00 83.19 282 ILE A O 1
ATOM 2239 N N . GLY A 1 283 ? 15.838 -20.454 -12.006 1.00 85.06 283 GLY A N 1
ATOM 2240 C CA . GLY A 1 283 ? 15.045 -21.545 -11.437 1.00 85.06 283 GLY A CA 1
ATOM 2241 C C . GLY A 1 283 ? 13.526 -21.411 -11.552 1.00 85.06 283 GLY A C 1
ATOM 2242 O O . GLY A 1 283 ? 12.817 -22.231 -10.965 1.00 85.06 283 GLY A O 1
ATOM 2243 N N . HIS A 1 284 ? 13.008 -20.432 -12.298 1.00 91.81 284 HIS A N 1
ATOM 2244 C CA . HIS A 1 284 ? 11.573 -20.351 -12.586 1.00 91.81 284 HIS A CA 1
ATOM 2245 C C . HIS A 1 284 ? 11.177 -21.187 -13.804 1.00 91.81 284 HIS A C 1
ATOM 2247 O O . HIS A 1 284 ? 11.959 -21.445 -14.709 1.00 91.81 284 HIS A O 1
ATOM 2253 N N . SER A 1 285 ? 9.916 -21.590 -13.863 1.00 93.00 285 SER A N 1
ATOM 2254 C CA . SER A 1 285 ? 9.285 -22.083 -15.085 1.00 93.00 285 SER A CA 1
ATOM 2255 C C . SER A 1 285 ? 8.357 -20.994 -15.608 1.00 93.00 285 SER A C 1
ATOM 2257 O O . SER A 1 285 ? 7.347 -20.677 -14.973 1.00 93.00 285 SER A O 1
ATOM 2259 N N . VAL A 1 286 ? 8.707 -20.412 -16.758 1.00 96.19 286 VAL A N 1
ATOM 2260 C CA . VAL A 1 286 ? 8.071 -19.190 -17.265 1.00 96.19 286 VAL A CA 1
ATOM 2261 C C . VAL A 1 286 ? 7.065 -19.491 -18.375 1.00 96.19 286 VAL A C 1
ATOM 2263 O O . VAL A 1 286 ? 7.371 -20.199 -19.331 1.00 96.19 286 VAL A O 1
ATOM 2266 N N . LEU A 1 287 ? 5.870 -18.905 -18.283 1.00 98.38 287 LEU A N 1
ATOM 2267 C CA . LEU A 1 287 ? 4.881 -18.906 -19.364 1.00 98.38 287 LEU A CA 1
ATOM 2268 C C . LEU A 1 287 ? 4.551 -17.475 -19.792 1.00 98.38 287 LEU A C 1
ATOM 2270 O O . LEU A 1 287 ? 4.156 -16.650 -18.968 1.00 98.38 287 LEU A O 1
ATOM 2274 N N . VAL A 1 288 ? 4.672 -17.197 -21.090 1.00 98.69 288 VAL A N 1
ATOM 2275 C CA . VAL A 1 288 ? 4.217 -15.938 -21.695 1.00 98.69 288 VAL A CA 1
ATOM 2276 C C . VAL A 1 288 ? 2.796 -16.125 -22.215 1.00 98.69 288 VAL A C 1
ATOM 2278 O O . VAL A 1 288 ? 2.531 -17.052 -22.974 1.00 98.69 288 VAL A O 1
ATOM 2281 N N . VAL A 1 289 ? 1.899 -15.236 -21.800 1.00 98.75 289 VAL A N 1
ATOM 2282 C CA . VAL A 1 289 ? 0.465 -15.258 -22.102 1.00 98.75 289 VAL A CA 1
ATOM 2283 C C . VAL A 1 289 ? 0.098 -13.956 -22.795 1.00 98.75 289 VAL A C 1
ATOM 2285 O O . VAL A 1 289 ? 0.430 -12.873 -22.308 1.00 98.75 289 VAL A O 1
ATOM 2288 N N . THR A 1 290 ? -0.611 -14.049 -23.912 1.00 98.62 290 THR A N 1
ATOM 2289 C CA . THR A 1 290 ? -1.040 -12.905 -24.727 1.00 98.62 290 THR A CA 1
ATOM 2290 C C . THR A 1 290 ? -2.548 -12.910 -24.936 1.00 98.62 290 THR A C 1
ATOM 2292 O O . THR A 1 290 ? -3.261 -13.806 -24.477 1.00 98.62 290 THR A O 1
ATOM 2295 N N . GLU A 1 291 ? -3.069 -11.914 -25.653 1.00 97.19 291 GLU A N 1
ATOM 2296 C CA . GLU A 1 291 ? -4.474 -11.891 -26.045 1.00 97.19 291 GLU A CA 1
ATOM 2297 C C . GLU A 1 291 ? -4.925 -13.140 -26.814 1.00 97.19 291 GLU A C 1
ATOM 2299 O O . GLU A 1 291 ? -6.111 -13.469 -26.749 1.00 97.19 291 GLU A O 1
ATOM 2304 N N . ASP A 1 292 ? -4.029 -13.886 -27.460 1.00 97.31 292 ASP A N 1
ATOM 2305 C CA . ASP A 1 292 ? -4.386 -15.135 -28.144 1.00 97.31 292 ASP A CA 1
ATOM 2306 C C . ASP A 1 292 ? -4.865 -16.228 -27.172 1.00 97.31 292 ASP A C 1
ATOM 2308 O O . ASP A 1 292 ? -5.735 -17.031 -27.519 1.00 97.31 292 ASP A O 1
ATOM 2312 N N . ASP A 1 293 ? -4.380 -16.209 -25.929 1.00 97.31 293 ASP A N 1
ATOM 2313 C CA . ASP A 1 293 ? -4.676 -17.218 -24.908 1.00 97.31 293 ASP A CA 1
ATOM 2314 C C . ASP A 1 293 ? -6.001 -16.971 -24.178 1.00 97.31 293 ASP A C 1
ATOM 2316 O O . ASP A 1 293 ? -6.655 -17.911 -23.718 1.00 97.31 293 ASP A O 1
ATOM 2320 N N . TYR A 1 294 ? -6.417 -15.706 -24.054 1.00 94.94 294 TYR A N 1
ATOM 2321 C CA . TYR A 1 294 ? -7.581 -15.329 -23.245 1.00 94.94 294 TYR A CA 1
ATOM 2322 C C . TYR A 1 294 ? -8.717 -14.659 -24.024 1.00 94.94 294 TYR A C 1
ATOM 2324 O O . TYR A 1 294 ? -9.824 -14.561 -23.500 1.00 94.94 294 TYR A O 1
ATOM 2332 N N . THR A 1 295 ? -8.519 -14.207 -25.269 1.00 92.38 295 THR A N 1
ATOM 2333 C CA . THR A 1 295 ? -9.571 -13.473 -26.012 1.00 92.38 295 THR A CA 1
ATOM 2334 C C . THR A 1 295 ? -10.825 -14.313 -26.247 1.00 92.38 295 THR A C 1
ATOM 2336 O O . THR A 1 295 ? -11.935 -13.769 -26.254 1.00 92.38 295 THR A O 1
ATOM 2339 N N . SER A 1 296 ? -10.656 -15.630 -26.411 1.00 93.94 296 SER A N 1
ATOM 2340 C CA . SER A 1 296 ? -11.757 -16.586 -26.581 1.00 93.94 296 SER A CA 1
ATOM 2341 C C . SER A 1 296 ? -12.529 -16.874 -25.289 1.00 93.94 296 SER A C 1
ATOM 2343 O O . SER A 1 296 ? -13.623 -17.437 -25.355 1.00 93.94 296 SER A O 1
ATOM 2345 N N . LEU A 1 297 ? -11.991 -16.478 -24.130 1.00 95.12 297 LEU A N 1
ATOM 2346 C CA . LEU A 1 297 ? -12.670 -16.608 -22.849 1.00 95.12 297 LEU A CA 1
ATOM 2347 C C . LEU A 1 297 ? -13.756 -15.540 -22.701 1.00 95.12 297 LEU A C 1
ATOM 2349 O O . LEU A 1 297 ? -13.675 -14.448 -23.270 1.00 95.12 297 LEU A O 1
ATOM 2353 N N . SER A 1 298 ? -14.745 -15.871 -21.878 1.00 92.88 298 SER A N 1
ATOM 2354 C CA . SER A 1 298 ? -15.692 -14.915 -21.314 1.00 92.88 298 SER A CA 1
ATOM 2355 C C . SER A 1 298 ? -15.329 -14.695 -19.853 1.00 92.88 298 SER A C 1
ATOM 2357 O O . SER A 1 298 ? -15.336 -15.643 -19.069 1.00 92.88 298 SER A O 1
ATOM 2359 N N . GLY A 1 299 ? -14.984 -13.464 -19.502 1.00 86.56 299 GLY A N 1
ATOM 2360 C CA . GLY A 1 299 ? -14.909 -13.004 -18.126 1.00 86.56 299 GLY A CA 1
ATOM 2361 C C . GLY A 1 299 ? -16.274 -12.520 -17.614 1.00 86.56 299 GLY A C 1
ATOM 2362 O O . GLY A 1 299 ? -17.266 -12.526 -18.351 1.00 86.56 299 GLY A O 1
ATOM 2363 N N . PRO A 1 300 ? -16.355 -12.105 -16.340 1.00 85.75 300 PRO A N 1
ATOM 2364 C CA . PRO A 1 300 ? -17.567 -11.489 -15.798 1.00 85.75 300 PRO A CA 1
ATOM 2365 C C . PRO A 1 300 ? -17.900 -10.157 -16.508 1.00 85.75 300 PRO A C 1
ATOM 2367 O O . PRO A 1 300 ? -16.995 -9.539 -17.062 1.00 85.75 300 PRO A O 1
ATOM 2370 N N . PRO A 1 301 ? -19.163 -9.682 -16.515 1.00 84.62 301 PRO A N 1
ATOM 2371 C CA . PRO A 1 301 ? -19.540 -8.384 -17.094 1.00 84.62 301 PRO A CA 1
ATOM 2372 C C . PRO A 1 301 ? -18.680 -7.228 -16.552 1.00 84.62 301 PRO A C 1
ATOM 2374 O O . PRO A 1 301 ? -18.510 -7.145 -15.345 1.00 84.62 301 PRO A O 1
ATOM 2377 N N . PRO A 1 302 ? -18.128 -6.326 -17.380 1.00 86.31 302 PRO A N 1
ATOM 2378 C CA . PRO A 1 302 ? -18.500 -6.073 -18.771 1.00 86.31 302 PRO A CA 1
ATOM 2379 C C . PRO A 1 302 ? -17.789 -6.966 -19.809 1.00 86.31 302 PRO A C 1
ATOM 2381 O O . PRO A 1 302 ? -17.817 -6.643 -20.994 1.00 86.31 302 PRO A O 1
ATOM 2384 N N . ASP A 1 303 ? -17.161 -8.072 -19.391 1.00 84.50 303 ASP A N 1
ATOM 2385 C CA . ASP A 1 303 ? -16.392 -9.011 -20.231 1.00 84.50 303 ASP A CA 1
ATOM 2386 C C . ASP A 1 303 ? -15.281 -8.304 -21.029 1.00 84.50 303 ASP A C 1
ATOM 2388 O O . ASP A 1 303 ? -15.031 -8.547 -22.214 1.00 84.50 303 ASP A O 1
ATOM 2392 N N . GLY A 1 304 ? -14.634 -7.349 -20.358 1.00 93.12 304 GLY A N 1
ATOM 2393 C CA . GLY A 1 304 ? -13.512 -6.601 -20.887 1.00 93.12 304 GLY A CA 1
ATOM 2394 C C . GLY A 1 304 ? -12.204 -7.381 -20.804 1.00 93.12 304 GLY A C 1
ATOM 2395 O O . GLY A 1 304 ? -12.120 -8.531 -20.367 1.00 93.12 304 GLY A O 1
ATOM 2396 N N . ARG A 1 305 ? -11.126 -6.728 -21.238 1.00 95.94 305 ARG A N 1
ATOM 2397 C CA . ARG A 1 305 ? -9.800 -7.350 -21.264 1.00 95.94 305 ARG A CA 1
ATOM 2398 C C . ARG A 1 305 ? -9.304 -7.724 -19.862 1.00 95.94 305 ARG A C 1
ATOM 2400 O O . ARG A 1 305 ? -8.755 -8.809 -19.699 1.00 95.94 305 ARG A O 1
ATOM 2407 N N . ALA A 1 306 ? -9.547 -6.879 -18.857 1.00 97.31 306 ALA A N 1
ATOM 2408 C CA . ALA A 1 306 ? -9.189 -7.179 -17.469 1.00 97.31 306 ALA A CA 1
ATOM 2409 C C . ALA A 1 306 ? -9.901 -8.443 -16.964 1.00 97.31 306 ALA A C 1
ATOM 2411 O O . ALA A 1 306 ? -9.300 -9.309 -16.331 1.00 97.31 306 ALA A O 1
ATOM 2412 N N . GLU A 1 307 ? -11.185 -8.579 -17.280 1.00 96.81 307 GLU A N 1
ATOM 2413 C CA . GLU A 1 307 ? -12.020 -9.706 -16.880 1.00 96.81 307 GLU A CA 1
ATOM 2414 C C . GLU A 1 307 ? -11.543 -11.008 -17.525 1.00 96.81 307 GLU A C 1
ATOM 2416 O O . GLU A 1 307 ? -11.442 -12.023 -16.838 1.00 96.81 307 GLU A O 1
ATOM 2421 N N . LYS A 1 308 ? -11.166 -10.975 -18.806 1.00 97.88 308 LYS A N 1
ATOM 2422 C CA . LYS A 1 308 ? -10.622 -12.141 -19.519 1.00 97.88 308 LYS A CA 1
ATOM 2423 C C . LYS A 1 308 ? -9.243 -12.558 -19.021 1.00 97.88 308 LYS A C 1
ATOM 2425 O O . LYS A 1 308 ? -9.007 -13.751 -18.845 1.00 97.88 308 LYS A O 1
ATOM 2430 N N . ILE A 1 309 ? -8.363 -11.597 -18.734 1.00 98.56 309 ILE A N 1
ATOM 2431 C CA . ILE A 1 309 ? -7.059 -11.861 -18.109 1.00 98.56 309 ILE A CA 1
ATOM 2432 C C . ILE A 1 309 ? -7.256 -12.543 -16.751 1.00 98.56 309 ILE A C 1
ATOM 2434 O O . ILE A 1 309 ? -6.676 -13.600 -16.494 1.00 98.56 309 ILE A O 1
ATOM 2438 N N . ARG A 1 310 ? -8.119 -11.986 -15.889 1.00 98.00 310 ARG A N 1
ATOM 2439 C CA . ARG A 1 310 ? -8.420 -12.593 -14.586 1.00 98.00 310 ARG A CA 1
ATOM 2440 C C . ARG A 1 310 ? -9.043 -13.979 -14.745 1.00 98.00 310 ARG A C 1
ATOM 2442 O O . ARG A 1 310 ? -8.668 -14.890 -14.015 1.00 98.00 310 ARG A O 1
ATOM 2449 N N . GLN A 1 311 ? -9.943 -14.170 -15.709 1.00 97.69 311 GLN A N 1
ATOM 2450 C CA . GLN A 1 311 ? -10.549 -15.476 -15.968 1.00 97.69 311 GLN A CA 1
ATOM 2451 C C . GLN A 1 311 ? -9.513 -16.518 -16.406 1.00 97.69 311 GLN A C 1
ATOM 2453 O O . GLN A 1 311 ? -9.578 -17.666 -15.966 1.00 97.69 311 GLN A O 1
ATOM 2458 N N . TRP A 1 312 ? -8.540 -16.132 -17.234 1.00 98.38 312 TRP A N 1
ATOM 2459 C CA . TRP A 1 312 ? -7.428 -17.009 -17.593 1.00 98.38 312 TRP A CA 1
ATOM 2460 C C . TRP A 1 312 ? -6.624 -17.408 -16.351 1.00 98.38 312 TRP A C 1
ATOM 2462 O O . TRP A 1 312 ? -6.362 -18.594 -16.156 1.00 98.38 312 TRP A O 1
ATOM 2472 N N . LEU A 1 313 ? -6.308 -16.458 -15.465 1.00 98.31 313 LEU A N 1
ATOM 2473 C CA . LEU A 1 313 ? -5.614 -16.752 -14.207 1.00 98.31 313 LEU A CA 1
ATOM 2474 C C . LEU A 1 313 ? -6.417 -17.718 -13.326 1.00 98.31 313 LEU A C 1
ATOM 2476 O O . LEU A 1 313 ? -5.865 -18.724 -12.887 1.00 98.31 313 LEU A O 1
ATOM 2480 N N . ILE A 1 314 ? -7.720 -17.480 -13.135 1.00 95.44 314 ILE A N 1
ATOM 2481 C CA . ILE A 1 314 ? -8.622 -18.367 -12.376 1.00 95.44 314 ILE A CA 1
ATOM 2482 C C . ILE A 1 314 ? -8.577 -19.800 -12.918 1.00 95.44 314 ILE A C 1
ATOM 2484 O O . ILE A 1 314 ? -8.470 -20.750 -12.146 1.00 95.44 314 ILE A O 1
ATOM 2488 N N . ASN A 1 315 ? -8.621 -19.960 -14.242 1.00 95.44 315 ASN A N 1
ATOM 2489 C CA . ASN A 1 315 ? -8.650 -21.275 -14.879 1.00 95.44 315 ASN A CA 1
ATOM 2490 C C . ASN A 1 315 ? -7.329 -22.053 -14.726 1.00 95.44 315 ASN A C 1
ATOM 2492 O O . ASN A 1 315 ? -7.337 -23.281 -14.833 1.00 95.44 315 ASN A O 1
ATOM 2496 N N . ASN A 1 316 ? -6.204 -21.363 -14.502 1.00 95.31 316 ASN A N 1
ATOM 2497 C CA . ASN A 1 316 ? -4.871 -21.945 -14.664 1.00 95.31 316 ASN A CA 1
ATOM 2498 C C . ASN A 1 316 ? -3.993 -21.925 -13.400 1.00 95.31 316 ASN A C 1
ATOM 2500 O O . ASN A 1 316 ? -3.126 -22.790 -13.274 1.00 95.31 316 ASN A O 1
ATOM 2504 N N . TYR A 1 317 ? -4.203 -21.009 -12.444 1.00 94.38 317 TYR A N 1
ATOM 2505 C CA . TYR A 1 317 ? -3.234 -20.768 -11.361 1.00 94.38 317 TYR A CA 1
ATOM 2506 C C . TYR A 1 317 ? -2.937 -21.990 -10.487 1.00 94.38 317 TYR A C 1
ATOM 2508 O O . TYR A 1 317 ? -1.785 -22.216 -10.119 1.00 94.38 317 TYR A O 1
ATOM 2516 N N . GLN A 1 318 ? -3.949 -22.804 -10.170 1.00 89.94 318 GLN A N 1
ATOM 2517 C CA . GLN A 1 318 ? -3.746 -24.002 -9.348 1.00 89.94 318 GLN A CA 1
ATOM 2518 C C . GLN A 1 318 ? -3.035 -25.105 -10.126 1.00 89.94 318 GLN A C 1
ATOM 2520 O O . GLN A 1 318 ? -2.089 -25.696 -9.614 1.00 89.94 318 GLN A O 1
ATOM 2525 N N . ASN A 1 319 ? -3.481 -25.370 -11.357 1.00 88.94 319 ASN A N 1
ATOM 2526 C CA . ASN A 1 319 ? -2.988 -26.489 -12.159 1.00 88.94 319 ASN A CA 1
ATOM 2527 C C . ASN A 1 319 ? -1.557 -26.262 -12.646 1.00 88.94 319 ASN A C 1
ATOM 2529 O O . ASN A 1 319 ? -0.778 -27.210 -12.665 1.00 88.94 319 ASN A O 1
ATOM 2533 N N . LEU A 1 320 ? -1.217 -25.020 -13.001 1.00 92.06 320 LEU A N 1
ATOM 2534 C CA . LEU A 1 320 ? 0.137 -24.644 -13.406 1.00 92.06 320 LEU A CA 1
ATOM 2535 C C . LEU A 1 320 ? 1.048 -24.338 -12.210 1.00 92.06 320 LEU A C 1
ATOM 2537 O O . LEU A 1 320 ? 2.255 -24.256 -12.388 1.00 92.06 320 LEU A O 1
ATOM 2541 N N . GLY A 1 321 ? 0.504 -24.169 -11.001 1.00 91.50 321 GLY A N 1
ATOM 2542 C CA . GLY A 1 321 ? 1.300 -23.821 -9.823 1.00 91.50 321 GLY A CA 1
ATOM 2543 C C . GLY A 1 321 ? 1.806 -22.374 -9.814 1.00 91.50 321 GLY A C 1
ATOM 2544 O O . GLY A 1 321 ? 2.832 -22.110 -9.189 1.00 91.50 321 GLY A O 1
ATOM 2545 N N . ILE A 1 322 ? 1.086 -21.447 -10.461 1.00 96.19 322 ILE A N 1
ATOM 2546 C CA . ILE A 1 322 ? 1.472 -20.031 -10.585 1.00 96.19 322 ILE A CA 1
ATOM 2547 C C . ILE A 1 322 ? 1.681 -19.421 -9.194 1.00 96.19 322 ILE A C 1
ATOM 2549 O O . ILE A 1 322 ? 0.818 -19.537 -8.317 1.00 96.19 322 ILE A O 1
ATOM 2553 N N . LYS A 1 323 ? 2.818 -18.746 -9.016 1.00 96.62 323 LYS A N 1
ATOM 2554 C CA . LYS A 1 323 ? 3.167 -17.947 -7.834 1.00 96.62 323 LYS A CA 1
ATOM 2555 C C . LYS A 1 323 ? 3.313 -16.474 -8.184 1.00 96.62 323 LYS A C 1
ATOM 2557 O O . LYS A 1 323 ? 2.760 -15.637 -7.478 1.00 96.62 323 LYS A O 1
ATOM 2562 N N . TYR A 1 324 ? 4.017 -16.166 -9.270 1.00 98.56 324 TYR A N 1
ATOM 2563 C CA . TYR A 1 324 ? 4.301 -14.805 -9.715 1.00 98.56 324 TYR A CA 1
ATOM 2564 C C . TYR A 1 324 ? 3.580 -14.492 -11.023 1.00 98.56 324 TYR A C 1
ATOM 2566 O O . TYR A 1 324 ? 3.521 -15.322 -11.930 1.00 98.56 324 TYR A O 1
ATOM 2574 N N . VAL A 1 325 ? 3.045 -13.276 -11.119 1.00 98.94 325 VAL A N 1
ATOM 2575 C CA . VAL A 1 325 ? 2.449 -12.733 -12.341 1.00 98.94 325 VAL A CA 1
ATOM 2576 C C . VAL A 1 325 ? 3.057 -11.365 -12.628 1.00 98.94 325 VAL A C 1
ATOM 2578 O O . VAL A 1 325 ? 2.851 -10.413 -11.872 1.00 98.94 325 VAL A O 1
ATOM 2581 N N . LEU A 1 326 ? 3.771 -11.252 -13.744 1.00 98.94 326 LEU A N 1
ATOM 2582 C CA . LEU A 1 326 ? 4.274 -9.985 -14.258 1.00 98.94 326 LEU A CA 1
ATOM 2583 C C . LEU A 1 326 ? 3.373 -9.481 -15.385 1.00 98.94 326 LEU A C 1
ATOM 2585 O O . LEU A 1 326 ? 3.242 -10.113 -16.431 1.00 98.94 326 LEU A O 1
ATOM 2589 N N . LEU A 1 327 ? 2.758 -8.321 -15.176 1.00 98.94 327 LEU A N 1
ATOM 2590 C CA . LEU A 1 327 ? 1.921 -7.648 -16.166 1.00 98.94 327 LEU A CA 1
ATOM 2591 C C . LEU A 1 327 ? 2.784 -6.701 -17.007 1.00 98.94 327 LEU A C 1
ATOM 2593 O O . LEU A 1 327 ? 3.316 -5.727 -16.475 1.00 98.94 327 LEU A O 1
ATOM 2597 N N . ILE A 1 328 ? 2.905 -6.933 -18.314 1.00 98.94 328 ILE A N 1
ATOM 2598 C CA . ILE A 1 328 ? 3.670 -6.061 -19.221 1.00 98.94 328 ILE A CA 1
ATOM 2599 C C . ILE A 1 328 ? 2.745 -5.500 -20.295 1.00 98.94 328 ILE A C 1
ATOM 2601 O O . ILE A 1 328 ? 2.351 -6.211 -21.215 1.00 98.94 328 ILE A O 1
ATOM 2605 N N . GLY A 1 329 ? 2.407 -4.217 -20.191 1.00 98.69 329 GLY A N 1
ATOM 2606 C CA . GLY A 1 329 ? 1.504 -3.555 -21.132 1.00 98.69 329 GLY A CA 1
ATOM 2607 C C . GLY A 1 329 ? 0.972 -2.225 -20.611 1.00 98.69 329 GLY A C 1
ATOM 2608 O O . GLY A 1 329 ? 1.286 -1.795 -19.497 1.00 98.69 329 GLY A O 1
ATOM 2609 N N . ASN A 1 330 ? 0.164 -1.559 -21.422 1.00 98.62 330 ASN A N 1
ATOM 2610 C CA . ASN A 1 330 ? -0.484 -0.300 -21.100 1.00 98.62 330 ASN A CA 1
ATOM 2611 C C . ASN A 1 330 ? -1.540 -0.515 -19.996 1.00 98.62 330 ASN A C 1
ATOM 2613 O O . ASN A 1 330 ? -2.501 -1.259 -20.214 1.00 98.62 330 ASN A O 1
ATOM 2617 N N . PRO A 1 331 ? -1.388 0.129 -18.821 1.00 98.50 331 PRO A N 1
ATOM 2618 C CA . PRO A 1 331 ? -2.286 -0.056 -17.685 1.00 98.50 331 PRO A CA 1
ATOM 2619 C C . PRO A 1 331 ? -3.570 0.780 -17.757 1.00 98.50 331 PRO A C 1
ATOM 2621 O O . PRO A 1 331 ? -4.377 0.695 -16.829 1.00 98.50 331 PRO A O 1
ATOM 2624 N N . ASP A 1 332 ? -3.770 1.598 -18.796 1.00 97.94 332 ASP A N 1
ATOM 2625 C CA . ASP A 1 332 ? -4.972 2.423 -18.940 1.00 97.94 332 ASP A CA 1
ATOM 2626 C C . ASP A 1 332 ? -6.240 1.550 -18.820 1.00 97.94 332 ASP A C 1
ATOM 2628 O O . ASP A 1 332 ? -6.410 0.603 -19.590 1.00 97.94 332 ASP A O 1
ATOM 2632 N N . PRO A 1 333 ? -7.150 1.846 -17.874 1.00 95.50 333 PRO A N 1
ATOM 2633 C CA . PRO A 1 333 ? -8.295 0.989 -17.573 1.00 95.50 333 PRO A CA 1
ATOM 2634 C C . PRO A 1 333 ? -9.356 0.968 -18.681 1.00 95.50 333 PRO A C 1
ATOM 2636 O O . PRO A 1 333 ? -10.246 0.124 -18.657 1.00 95.50 333 PRO A O 1
ATOM 2639 N N . SER A 1 334 ? -9.310 1.916 -19.620 1.00 93.56 334 SER A N 1
ATOM 2640 C CA . SER A 1 334 ? -10.291 2.044 -20.702 1.00 93.56 334 SER A CA 1
ATOM 2641 C C . SER A 1 334 ? -9.771 1.472 -22.018 1.00 93.56 334 SER A C 1
ATOM 2643 O O . SER A 1 334 ? -10.545 0.882 -22.766 1.00 93.56 334 SER A O 1
ATOM 2645 N N . ASN A 1 335 ? -8.480 1.661 -22.315 1.00 91.19 335 ASN A N 1
ATOM 2646 C CA . ASN A 1 335 ? -7.911 1.358 -23.634 1.00 91.19 335 ASN A CA 1
ATOM 2647 C C . ASN A 1 335 ? -6.623 0.517 -23.596 1.00 91.19 335 ASN A C 1
ATOM 2649 O O . ASN A 1 335 ? -6.096 0.187 -24.658 1.00 91.19 335 ASN A O 1
ATOM 2653 N N . GLY A 1 336 ? -6.108 0.176 -22.414 1.00 96.50 336 GLY A N 1
ATOM 2654 C CA . GLY A 1 336 ? -4.863 -0.569 -22.256 1.00 96.50 336 GLY A CA 1
ATOM 2655 C C . GLY A 1 336 ? -4.936 -2.004 -22.784 1.00 96.50 336 GLY A C 1
ATOM 2656 O O . GLY A 1 336 ? -5.983 -2.655 -22.721 1.00 96.50 336 GLY A O 1
ATOM 2657 N N . ASP A 1 337 ? -3.824 -2.518 -23.311 1.00 96.56 337 ASP A N 1
ATOM 2658 C CA . ASP A 1 337 ? -3.652 -3.918 -23.729 1.00 96.56 337 ASP A CA 1
ATOM 2659 C C . ASP A 1 337 ? -3.372 -4.865 -22.555 1.00 96.56 337 ASP A C 1
ATOM 2661 O O . ASP A 1 337 ? -3.648 -6.052 -22.662 1.00 96.56 337 ASP A O 1
ATOM 2665 N N . VAL A 1 338 ? -2.956 -4.347 -21.400 1.00 98.38 338 VAL A N 1
ATOM 2666 C CA . VAL A 1 338 ? -2.968 -5.067 -20.118 1.00 98.38 338 VAL A CA 1
ATOM 2667 C C . VAL A 1 338 ? -3.517 -4.113 -19.048 1.00 98.38 338 VAL A C 1
ATOM 2669 O O . VAL A 1 338 ? -2.758 -3.603 -18.222 1.00 98.38 338 VAL A O 1
ATOM 2672 N N . PRO A 1 339 ? -4.825 -3.798 -19.070 1.00 98.31 339 PRO A N 1
ATOM 2673 C CA . PRO A 1 339 ? -5.390 -2.698 -18.288 1.00 98.31 339 PRO A CA 1
ATOM 2674 C C . PRO A 1 339 ? -5.349 -2.984 -16.782 1.00 98.31 339 PRO A C 1
ATOM 2676 O O . PRO A 1 339 ? -5.439 -4.134 -16.356 1.00 98.31 339 PRO A O 1
ATOM 2679 N N . MET A 1 340 ? -5.256 -1.952 -15.943 1.00 98.56 340 MET A N 1
ATOM 2680 C CA . MET A 1 340 ? -5.634 -2.087 -14.531 1.00 98.56 340 MET A CA 1
ATOM 2681 C 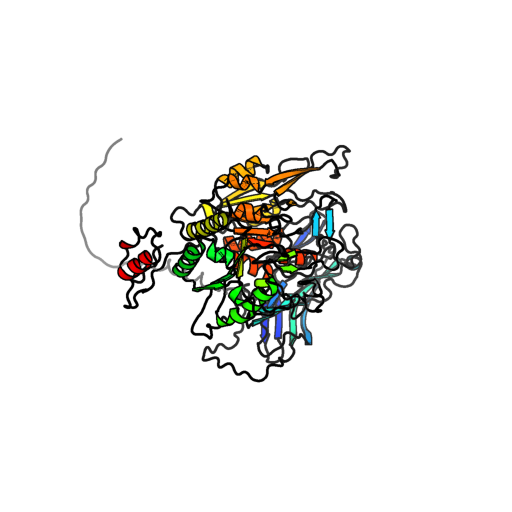C . MET A 1 340 ? -7.153 -2.194 -14.401 1.00 98.56 340 MET A C 1
ATOM 2683 O O . MET A 1 340 ? -7.892 -1.568 -15.166 1.00 98.56 340 MET A O 1
ATOM 2687 N N . LYS A 1 341 ? -7.646 -2.908 -13.383 1.00 98.00 341 LYS A N 1
ATOM 2688 C CA . LYS A 1 341 ? -9.085 -2.928 -13.110 1.00 98.00 341 LYS A CA 1
ATOM 2689 C C . LYS A 1 341 ? -9.516 -1.629 -12.439 1.00 98.00 341 LYS A C 1
ATOM 2691 O O . LYS A 1 341 ? -8.926 -1.203 -11.445 1.00 98.00 341 LYS A O 1
ATOM 2696 N N . LYS A 1 342 ? -10.578 -1.025 -12.973 1.00 97.44 342 LYS A N 1
ATOM 2697 C CA . LYS A 1 342 ? -11.282 0.090 -12.343 1.00 97.44 342 LYS A CA 1
ATOM 2698 C C . LYS A 1 342 ? -12.273 -0.411 -11.299 1.00 97.44 342 LYS A C 1
ATOM 2700 O O . LYS A 1 342 ? -13.183 -1.163 -11.637 1.00 97.44 342 LYS A O 1
ATOM 2705 N N . CYS A 1 343 ? -12.099 0.057 -10.067 1.00 97.00 343 CYS A N 1
ATOM 2706 C CA . CYS A 1 343 ? -12.911 -0.303 -8.911 1.00 97.00 343 CYS A CA 1
ATOM 2707 C C . CYS A 1 343 ? -13.480 0.940 -8.210 1.00 97.00 343 CYS A C 1
ATOM 2709 O O . CYS A 1 343 ? -12.989 2.058 -8.407 1.00 97.00 343 CYS A O 1
ATOM 2711 N N . TYR A 1 344 ? -14.494 0.749 -7.365 1.00 96.94 344 TYR A N 1
ATOM 2712 C CA . TYR A 1 344 ? -15.271 1.804 -6.709 1.00 96.94 344 TYR A CA 1
ATOM 2713 C C . TYR A 1 344 ? -15.319 1.656 -5.177 1.00 96.94 344 TYR A C 1
ATOM 2715 O O . TYR A 1 344 ? -16.390 1.662 -4.571 1.00 96.94 344 TYR A O 1
ATOM 2723 N N . PRO A 1 345 ? -14.166 1.618 -4.489 1.00 95.25 345 PRO A N 1
ATOM 2724 C CA . PRO A 1 345 ? -14.103 1.390 -3.044 1.00 95.25 345 PRO A CA 1
ATOM 2725 C C . PRO A 1 345 ? -14.856 2.440 -2.213 1.00 95.25 345 PRO A C 1
ATOM 2727 O O . PRO A 1 345 ? -15.221 2.183 -1.069 1.00 95.25 345 PRO A O 1
ATOM 2730 N N . ARG A 1 346 ? -15.099 3.636 -2.767 1.00 95.31 346 ARG A N 1
ATOM 2731 C CA . ARG A 1 346 ? -15.883 4.706 -2.132 1.00 95.31 346 ARG A CA 1
ATOM 2732 C C . ARG A 1 346 ? -17.153 5.008 -2.938 1.00 95.31 346 ARG A C 1
ATOM 2734 O O . ARG A 1 346 ? -17.517 6.172 -3.090 1.00 95.31 346 ARG A O 1
ATOM 2741 N N . SER A 1 347 ? -17.821 3.990 -3.484 1.00 94.06 347 SER A N 1
ATOM 2742 C CA . SER A 1 347 ? -18.989 4.145 -4.365 1.00 94.06 347 SER A CA 1
ATOM 2743 C C . SER A 1 347 ? -20.134 4.955 -3.756 1.00 94.06 347 SER A C 1
ATOM 2745 O O . SER A 1 347 ? -20.764 5.739 -4.465 1.00 94.06 347 SER A O 1
ATOM 2747 N N . HIS A 1 348 ? -20.340 4.870 -2.444 1.00 91.12 348 HIS A N 1
ATOM 2748 C CA . HIS A 1 348 ? -21.366 5.630 -1.714 1.00 91.12 348 HIS A CA 1
ATOM 2749 C C . HIS A 1 348 ? -20.975 7.078 -1.370 1.00 91.12 348 HIS A C 1
ATOM 2751 O O . HIS A 1 348 ? -21.765 7.794 -0.754 1.00 91.12 348 HIS A O 1
ATOM 2757 N N . GLU A 1 349 ? -19.761 7.511 -1.712 1.00 92.44 349 GLU A N 1
ATOM 2758 C CA . GLU A 1 349 ? -19.251 8.856 -1.428 1.00 92.44 349 GLU A CA 1
ATOM 2759 C C . GLU A 1 349 ? -19.433 9.791 -2.636 1.00 92.44 349 GLU A C 1
ATOM 2761 O O . GLU A 1 349 ? -19.555 9.357 -3.781 1.00 92.44 349 GLU A O 1
ATOM 2766 N N . SER A 1 350 ? -19.442 11.106 -2.406 1.00 90.56 350 SER A N 1
ATOM 2767 C CA . SER A 1 350 ? -19.707 12.097 -3.465 1.00 90.56 350 SER A CA 1
ATOM 2768 C C . SER A 1 350 ? -18.499 12.419 -4.354 1.00 90.56 350 SER A C 1
ATOM 2770 O O . SER A 1 350 ? -18.665 12.952 -5.452 1.00 90.56 350 SER A O 1
ATOM 2772 N N . SER A 1 351 ? -17.283 12.118 -3.902 1.00 92.06 351 SER A N 1
ATOM 2773 C CA . SER A 1 351 ? -16.030 12.400 -4.609 1.00 92.06 351 SER A CA 1
ATOM 2774 C C . SER A 1 351 ? -14.979 11.338 -4.302 1.00 92.06 351 SER A C 1
ATOM 2776 O O . SER A 1 351 ? -15.102 10.612 -3.317 1.00 92.06 351 SER A O 1
ATOM 2778 N N . HIS A 1 352 ? -13.940 11.256 -5.144 1.00 94.44 352 HIS A N 1
ATOM 2779 C CA . HIS A 1 352 ? -12.836 10.296 -5.002 1.00 94.44 352 HIS A CA 1
ATOM 2780 C C . HIS A 1 352 ? -13.341 8.858 -4.803 1.00 94.44 352 HIS A C 1
ATOM 2782 O O . HIS A 1 352 ? -12.999 8.197 -3.824 1.00 94.44 352 HIS A O 1
ATOM 2788 N N . ARG A 1 353 ? -14.241 8.436 -5.701 1.00 96.25 353 ARG A N 1
ATOM 2789 C CA . ARG A 1 353 ? -14.977 7.165 -5.614 1.00 96.25 353 ARG A CA 1
ATOM 2790 C C . ARG A 1 353 ? -14.154 5.962 -6.073 1.00 96.25 353 ARG A C 1
ATOM 2792 O O . ARG A 1 353 ? -14.394 4.857 -5.600 1.00 96.25 353 ARG A O 1
ATOM 2799 N N . GLU A 1 354 ? -13.223 6.194 -6.995 1.00 96.38 354 GLU A N 1
ATOM 2800 C CA . GLU A 1 354 ? -12.541 5.159 -7.774 1.00 96.38 354 GLU A CA 1
ATOM 2801 C C . GLU A 1 354 ? -11.101 4.886 -7.315 1.00 96.38 354 GLU A C 1
ATOM 2803 O O . GLU A 1 354 ? -10.401 5.799 -6.872 1.00 96.38 354 GLU A O 1
ATOM 2808 N N . ALA A 1 355 ? -10.655 3.645 -7.510 1.00 97.00 355 ALA A N 1
ATOM 2809 C CA . ALA A 1 355 ? -9.257 3.218 -7.502 1.00 97.00 355 ALA A CA 1
ATOM 2810 C C . ALA A 1 355 ? -8.977 2.362 -8.744 1.00 97.00 355 ALA A C 1
ATOM 2812 O O . ALA A 1 355 ? -9.883 1.725 -9.280 1.00 97.00 355 ALA A O 1
ATOM 2813 N N . LEU A 1 356 ? -7.721 2.344 -9.191 1.00 98.12 356 LEU A N 1
ATOM 2814 C CA . LEU A 1 356 ? -7.245 1.389 -10.193 1.00 98.12 356 LEU A CA 1
ATOM 2815 C C . LEU A 1 356 ? -6.321 0.411 -9.501 1.00 98.12 356 LEU A C 1
ATOM 2817 O O . LEU A 1 356 ? -5.468 0.839 -8.712 1.00 98.12 356 LEU A O 1
ATOM 2821 N N . THR A 1 357 ? -6.508 -0.876 -9.768 1.00 97.94 357 THR A N 1
ATOM 2822 C CA . THR A 1 357 ? -5.803 -1.915 -9.032 1.00 97.94 357 THR A CA 1
ATOM 2823 C C . THR A 1 357 ? -5.391 -3.089 -9.907 1.00 97.94 357 THR A C 1
ATOM 2825 O O . THR A 1 357 ? -6.164 -3.579 -10.730 1.00 97.94 357 THR A O 1
ATOM 2828 N N . ASP A 1 358 ? -4.170 -3.560 -9.669 1.00 98.62 358 ASP A N 1
ATOM 2829 C CA . ASP A 1 358 ? -3.684 -4.859 -10.134 1.00 98.62 358 ASP A CA 1
ATOM 2830 C C . ASP A 1 358 ? -4.005 -5.977 -9.141 1.00 98.62 358 ASP A C 1
ATOM 2832 O O . ASP A 1 358 ? -3.892 -7.154 -9.470 1.00 98.62 358 ASP A O 1
ATOM 2836 N N . TYR A 1 359 ? -4.476 -5.635 -7.936 1.00 97.25 359 TYR A N 1
ATOM 2837 C CA . TYR A 1 359 ? -4.875 -6.630 -6.943 1.00 97.25 359 TYR A CA 1
ATOM 2838 C C . TYR A 1 359 ? -6.072 -7.477 -7.414 1.00 97.25 359 TYR A C 1
ATOM 2840 O O . TYR A 1 359 ? -6.258 -8.595 -6.946 1.00 97.25 359 TYR A O 1
ATOM 2848 N N . TYR A 1 360 ? -6.823 -6.988 -8.406 1.00 97.81 360 TYR A N 1
ATOM 2849 C CA . TYR A 1 360 ? -7.842 -7.753 -9.129 1.00 97.81 360 TYR A CA 1
ATOM 2850 C C . TYR A 1 360 ? -7.292 -9.043 -9.759 1.00 97.81 360 TYR A C 1
ATOM 2852 O O . TYR A 1 360 ? -8.000 -10.041 -9.843 1.00 97.81 360 TYR A O 1
ATOM 2860 N N . TYR A 1 361 ? -6.021 -9.041 -10.169 1.00 98.50 361 TYR A N 1
ATOM 2861 C CA . TYR A 1 361 ? -5.332 -10.209 -10.719 1.00 98.50 361 TYR A CA 1
ATOM 2862 C C . TYR A 1 361 ? -4.681 -11.087 -9.641 1.00 98.50 361 TYR A C 1
ATOM 2864 O O . TYR A 1 361 ? -4.247 -12.193 -9.946 1.00 98.50 361 TYR A O 1
ATOM 2872 N N . ALA A 1 362 ? -4.599 -10.602 -8.399 1.00 97.31 362 ALA A N 1
ATOM 2873 C CA . ALA A 1 362 ? -4.021 -11.324 -7.267 1.00 97.31 362 ALA A CA 1
ATOM 2874 C C . ALA A 1 362 ? -5.082 -12.102 -6.476 1.00 97.31 362 ALA A C 1
ATOM 2876 O O . ALA A 1 362 ? -4.823 -13.224 -6.052 1.00 97.31 362 ALA A O 1
ATOM 2877 N N . ASP A 1 363 ? -6.260 -11.506 -6.278 1.00 94.44 363 ASP A N 1
ATOM 2878 C CA . ASP A 1 363 ? -7.432 -12.145 -5.674 1.00 94.44 363 ASP A CA 1
ATOM 2879 C C . ASP A 1 363 ? -8.222 -12.861 -6.777 1.00 94.44 363 ASP A C 1
ATOM 2881 O O . ASP A 1 363 ? -8.903 -12.224 -7.590 1.00 94.44 363 ASP A O 1
ATOM 2885 N N . LEU A 1 364 ? -8.103 -14.187 -6.831 1.00 94.88 364 LEU A N 1
ATOM 2886 C CA . LEU A 1 364 ? -8.697 -15.045 -7.859 1.00 94.88 364 LEU A CA 1
ATOM 2887 C C . LEU A 1 364 ? -9.919 -15.814 -7.343 1.00 94.88 364 LEU A C 1
ATOM 2889 O O . LEU A 1 364 ? -10.643 -16.408 -8.140 1.00 94.88 364 LEU A O 1
ATOM 2893 N N . THR A 1 365 ? -10.180 -15.795 -6.035 1.00 90.25 365 THR A N 1
ATOM 2894 C CA . THR A 1 365 ? -11.302 -16.529 -5.429 1.00 90.25 365 THR A CA 1
ATOM 2895 C C . THR A 1 365 ? -12.469 -15.636 -5.008 1.00 90.25 365 THR A C 1
ATOM 2897 O O . THR A 1 365 ? -13.609 -16.109 -4.980 1.00 90.25 365 THR A O 1
ATOM 2900 N N . GLY A 1 366 ? -12.232 -14.353 -4.734 1.00 90.69 366 GLY A N 1
ATOM 2901 C CA . GLY A 1 366 ? -13.266 -13.390 -4.373 1.00 90.69 366 GLY A CA 1
ATOM 2902 C C . GLY A 1 366 ? -14.137 -12.980 -5.561 1.00 90.69 366 GLY A C 1
ATOM 2903 O O . GLY A 1 366 ? -13.663 -12.816 -6.691 1.00 90.69 366 GLY A O 1
ATOM 2904 N N . ASN A 1 367 ? -15.430 -12.771 -5.321 1.00 92.12 367 ASN A N 1
ATOM 2905 C CA . ASN A 1 367 ? -16.283 -12.059 -6.263 1.00 92.12 367 ASN A CA 1
ATOM 2906 C C . ASN A 1 367 ? -16.142 -10.546 -6.033 1.00 92.12 367 ASN A C 1
ATOM 2908 O O . ASN A 1 367 ? -16.429 -10.046 -4.949 1.00 92.12 367 ASN A O 1
ATOM 2912 N N . TRP A 1 368 ? -15.684 -9.831 -7.057 1.00 94.81 368 TRP A N 1
ATOM 2913 C CA . TRP A 1 368 ? -15.470 -8.386 -7.002 1.00 94.81 368 TRP A CA 1
ATOM 2914 C C . TRP A 1 368 ? -16.716 -7.570 -7.363 1.00 94.81 368 TRP A C 1
ATOM 2916 O O . TRP A 1 368 ? -16.594 -6.359 -7.389 1.00 94.81 368 TRP A O 1
ATOM 2926 N N . ASP A 1 369 ? -17.845 -8.205 -7.678 1.00 94.75 369 ASP A N 1
ATOM 2927 C CA . ASP A 1 369 ? -19.131 -7.564 -7.989 1.00 94.75 369 ASP A CA 1
ATOM 2928 C C . ASP A 1 369 ? -20.259 -8.485 -7.484 1.00 94.75 369 ASP A C 1
ATOM 2930 O O . ASP A 1 369 ? -20.791 -9.346 -8.196 1.00 94.75 369 ASP A O 1
ATOM 2934 N N . ILE A 1 370 ? -20.524 -8.448 -6.176 1.00 91.81 370 ILE A N 1
ATOM 2935 C CA . ILE A 1 370 ? -21.404 -9.432 -5.531 1.00 91.81 370 ILE A CA 1
ATOM 2936 C C . ILE A 1 370 ? -22.884 -9.137 -5.768 1.00 91.81 370 ILE A C 1
ATOM 2938 O O . ILE A 1 370 ? -23.687 -10.074 -5.790 1.00 91.81 370 ILE A O 1
ATOM 2942 N N . ASP A 1 371 ? -23.283 -7.874 -5.865 1.00 85.12 371 ASP A N 1
ATOM 2943 C CA . ASP A 1 371 ? -24.665 -7.503 -6.180 1.00 85.12 371 ASP A CA 1
ATOM 2944 C C . ASP A 1 371 ? -24.951 -7.459 -7.687 1.00 85.12 371 ASP A C 1
ATOM 2946 O O . ASP A 1 371 ? -26.122 -7.370 -8.072 1.00 85.12 371 ASP A O 1
ATOM 2950 N N . GLY A 1 372 ? -23.925 -7.666 -8.519 1.00 91.38 372 GLY A N 1
ATOM 2951 C CA . GLY A 1 372 ? -24.065 -7.720 -9.968 1.00 91.38 372 GLY A CA 1
ATOM 2952 C C . GLY A 1 372 ? -24.476 -6.363 -10.518 1.00 91.38 372 GLY A C 1
ATOM 2953 O O . GLY A 1 372 ? -25.291 -6.299 -11.445 1.00 91.38 372 GLY A O 1
ATOM 2954 N N . ASP A 1 373 ? -23.993 -5.296 -9.887 1.00 90.44 373 ASP A N 1
ATOM 2955 C CA . ASP A 1 373 ? -24.312 -3.917 -10.217 1.00 90.44 373 ASP A CA 1
ATOM 2956 C C . ASP A 1 373 ? -23.236 -3.248 -11.106 1.00 90.44 373 ASP A C 1
ATOM 2958 O O . ASP A 1 373 ? -23.397 -2.090 -11.504 1.00 90.44 373 ASP A O 1
ATOM 2962 N N . GLU A 1 374 ? -22.197 -4.008 -11.494 1.00 91.75 374 GLU A N 1
ATOM 2963 C CA . GLU A 1 374 ? -21.031 -3.626 -12.309 1.00 91.75 374 GLU A CA 1
ATOM 2964 C C . GLU A 1 374 ? -20.093 -2.588 -11.659 1.00 91.75 374 GLU A C 1
ATOM 2966 O O . GLU A 1 374 ? -19.149 -2.097 -12.301 1.00 91.75 374 GLU A O 1
ATOM 2971 N N . LEU A 1 375 ? -20.279 -2.262 -10.378 1.00 93.81 375 LEU A N 1
ATOM 2972 C CA . LEU A 1 375 ? -19.344 -1.465 -9.597 1.00 93.81 375 LEU A CA 1
ATOM 2973 C C . LEU A 1 375 ? -18.399 -2.401 -8.851 1.00 93.81 375 LEU A C 1
ATOM 2975 O O . LEU A 1 375 ? -18.680 -2.924 -7.791 1.00 93.81 375 LEU A O 1
ATOM 2979 N N . TYR A 1 376 ? -17.209 -2.592 -9.409 1.00 95.81 376 TYR A N 1
ATOM 2980 C CA . TYR A 1 376 ? -16.288 -3.575 -8.851 1.00 95.81 376 TYR A CA 1
ATOM 2981 C C . TYR A 1 376 ? -15.584 -3.087 -7.577 1.00 95.81 376 TYR A C 1
ATOM 2983 O O . TYR A 1 376 ? -15.073 -1.965 -7.530 1.00 95.81 376 TYR A O 1
ATOM 2991 N N . GLY A 1 377 ? -15.427 -3.960 -6.586 1.00 94.62 377 GLY A N 1
ATOM 2992 C CA . GLY A 1 377 ? -14.599 -3.746 -5.401 1.00 94.62 377 GLY A CA 1
ATOM 2993 C C . GLY A 1 377 ? -15.156 -2.693 -4.445 1.00 94.62 377 GLY A C 1
ATOM 2994 O O . GLY A 1 377 ? -14.385 -1.977 -3.796 1.00 94.62 377 GLY A O 1
ATOM 2995 N N . GLU A 1 378 ? -16.469 -2.560 -4.361 1.00 94.56 378 GLU A N 1
ATOM 2996 C CA . GLU A 1 378 ? -17.154 -1.602 -3.514 1.00 94.56 378 GLU A CA 1
ATOM 2997 C C . GLU A 1 378 ? -17.032 -1.907 -2.027 1.00 94.56 378 GLU A C 1
ATOM 2999 O O . GLU A 1 378 ? -17.034 -3.050 -1.568 1.00 94.56 378 GLU A O 1
ATOM 3004 N N . TYR A 1 379 ? -16.999 -0.838 -1.234 1.00 92.31 379 TYR A N 1
ATOM 3005 C CA . TYR A 1 379 ? -17.231 -0.941 0.196 1.00 92.31 379 TYR A CA 1
ATOM 3006 C C . TYR A 1 379 ? -18.593 -0.330 0.563 1.00 92.31 379 TYR A C 1
ATOM 3008 O O . TYR A 1 379 ? -18.823 0.855 0.289 1.00 92.31 379 TYR A O 1
ATOM 3016 N N . PRO A 1 380 ? -19.450 -1.046 1.315 1.00 90.44 380 PRO A N 1
ATOM 3017 C CA . PRO A 1 380 ? -19.220 -2.367 1.909 1.00 90.44 380 PRO A CA 1
ATOM 3018 C C . PRO A 1 380 ? -19.670 -3.543 1.026 1.00 90.44 380 PRO A C 1
ATOM 3020 O O . PRO A 1 380 ? -19.565 -4.682 1.477 1.00 90.44 380 PRO A O 1
ATOM 3023 N N . ASP A 1 381 ? -20.218 -3.282 -0.160 1.00 91.81 381 ASP A N 1
ATOM 3024 C CA . ASP A 1 381 ? -21.024 -4.261 -0.893 1.00 91.81 381 ASP A CA 1
ATOM 3025 C C . ASP A 1 381 ? -20.220 -5.473 -1.385 1.00 91.81 381 ASP A C 1
ATOM 3027 O O . ASP A 1 381 ? -20.740 -6.589 -1.298 1.00 91.81 381 ASP A O 1
ATOM 3031 N N . ASP A 1 382 ? -18.930 -5.307 -1.697 1.00 92.00 382 ASP A N 1
ATOM 3032 C CA . ASP A 1 382 ? -18.014 -6.407 -2.044 1.00 92.00 382 ASP A CA 1
ATOM 3033 C C . ASP A 1 382 ? -17.080 -6.830 -0.904 1.00 92.00 382 ASP A C 1
ATOM 3035 O O . ASP A 1 382 ? -16.326 -7.793 -1.029 1.00 92.00 382 ASP A O 1
ATOM 3039 N N . ASN A 1 383 ? -17.150 -6.158 0.250 1.00 87.94 383 ASN A N 1
ATOM 3040 C CA . ASN A 1 383 ? -16.442 -6.546 1.475 1.00 87.94 383 ASN A CA 1
ATOM 3041 C C . ASN A 1 383 ? -17.357 -7.379 2.392 1.00 87.94 383 ASN A C 1
ATOM 3043 O O . ASN A 1 383 ? -17.708 -6.983 3.511 1.00 87.94 383 ASN A O 1
ATOM 3047 N N . LYS A 1 384 ? -17.790 -8.539 1.897 1.00 85.19 384 LYS A N 1
ATOM 3048 C CA . LYS A 1 384 ? -18.630 -9.507 2.623 1.00 85.19 384 LYS A CA 1
ATOM 3049 C C . LYS A 1 384 ? -18.219 -10.943 2.260 1.00 85.19 384 LYS A C 1
ATOM 3051 O O . LYS A 1 384 ? -17.415 -11.121 1.350 1.00 85.19 384 LYS A O 1
ATOM 3056 N N . PRO A 1 385 ? -18.696 -11.987 2.969 1.00 82.44 385 PRO A N 1
ATOM 3057 C CA . PRO A 1 385 ? -18.299 -13.367 2.678 1.00 82.44 385 PRO A CA 1
ATOM 3058 C C . PRO A 1 385 ? -18.499 -13.744 1.202 1.00 82.44 385 PRO A C 1
ATOM 3060 O O . PRO A 1 385 ? -19.586 -13.542 0.665 1.00 82.44 385 PRO A O 1
ATOM 3063 N N . GLY A 1 386 ? -17.454 -14.295 0.574 1.00 82.31 386 GLY A N 1
ATOM 3064 C CA . GLY A 1 386 ? -17.411 -14.600 -0.864 1.00 82.31 386 GLY A CA 1
ATOM 3065 C C . GLY A 1 386 ? -16.960 -13.433 -1.754 1.00 82.31 386 GLY A C 1
ATOM 3066 O O . GLY A 1 386 ? -16.821 -13.620 -2.957 1.00 82.31 386 GLY A O 1
ATOM 3067 N N . GLY A 1 387 ? -16.747 -12.255 -1.168 1.00 89.62 387 GLY A N 1
ATOM 3068 C CA . GLY A 1 387 ? -16.225 -11.062 -1.820 1.00 89.62 387 GLY A CA 1
ATOM 3069 C C . GLY A 1 387 ? -14.710 -10.951 -1.830 1.00 89.62 387 GLY A C 1
ATOM 3070 O O . GLY A 1 387 ? -14.011 -11.924 -1.559 1.00 89.62 387 GLY A O 1
ATOM 3071 N N . VAL A 1 388 ? -14.224 -9.736 -2.079 1.00 91.25 388 VAL A N 1
ATOM 3072 C CA . VAL A 1 388 ? -12.797 -9.394 -2.015 1.00 91.25 388 VAL A CA 1
ATOM 3073 C C . VAL A 1 388 ? -12.288 -9.580 -0.586 1.00 91.25 388 VAL A C 1
ATOM 3075 O O . VAL A 1 388 ? -12.822 -8.982 0.355 1.00 91.25 388 VAL A O 1
ATOM 3078 N N . ASP A 1 389 ? -11.238 -10.378 -0.405 1.00 86.00 389 ASP A N 1
ATOM 3079 C CA . ASP A 1 389 ? -10.766 -10.776 0.930 1.00 86.00 389 ASP A CA 1
ATOM 3080 C C . ASP A 1 389 ? -9.281 -10.482 1.204 1.00 86.00 389 ASP A C 1
ATOM 3082 O O . ASP A 1 389 ? -8.785 -10.723 2.316 1.00 86.00 389 ASP A O 1
ATOM 3086 N N . TYR A 1 390 ? -8.586 -9.918 0.213 1.00 88.50 390 TYR A N 1
ATOM 3087 C CA . TYR A 1 390 ? -7.153 -9.626 0.234 1.00 88.50 390 TYR A CA 1
ATOM 3088 C C . TYR A 1 390 ? -6.270 -10.818 0.629 1.00 88.50 390 TYR A C 1
ATOM 3090 O O . TYR A 1 390 ? -5.200 -10.634 1.212 1.00 88.50 390 TYR A O 1
ATOM 3098 N N . ALA A 1 391 ? -6.697 -12.047 0.352 1.00 88.06 391 ALA A N 1
ATOM 3099 C CA . ALA A 1 391 ? -5.837 -13.217 0.350 1.00 88.06 391 ALA A CA 1
ATOM 3100 C C . ALA A 1 391 ? -5.372 -13.490 -1.083 1.00 88.06 391 ALA A C 1
ATOM 3102 O O . ALA A 1 391 ? -6.033 -14.176 -1.845 1.00 88.06 391 ALA A O 1
ATOM 3103 N N . ALA A 1 392 ? -4.211 -12.949 -1.451 1.00 91.94 392 ALA A N 1
ATOM 3104 C CA . ALA A 1 392 ? -3.673 -13.153 -2.792 1.00 91.94 392 ALA A CA 1
ATOM 3105 C C . ALA A 1 392 ? -3.389 -14.644 -3.075 1.00 91.94 392 ALA A C 1
ATOM 3107 O O . ALA A 1 392 ? -2.678 -15.306 -2.308 1.00 91.94 392 ALA A O 1
ATOM 3108 N N . GLU A 1 393 ? -3.894 -15.137 -4.206 1.00 95.25 393 GLU A N 1
ATOM 3109 C CA . GLU A 1 393 ? -3.554 -16.436 -4.791 1.00 95.25 393 GLU A CA 1
ATOM 3110 C C . GLU A 1 393 ? -2.205 -16.409 -5.515 1.00 95.25 393 GLU A C 1
ATOM 3112 O O . GLU A 1 393 ? -1.501 -17.419 -5.514 1.00 95.25 393 GLU A O 1
ATOM 3117 N N . VAL A 1 394 ? -1.860 -15.265 -6.114 1.00 97.19 394 VAL A N 1
ATOM 3118 C CA . VAL A 1 394 ? -0.614 -15.014 -6.857 1.00 97.19 394 VAL A CA 1
ATOM 3119 C C . VAL A 1 394 ? -0.059 -13.625 -6.524 1.00 97.19 394 VAL A C 1
ATOM 3121 O O . VAL A 1 394 ? -0.805 -12.708 -6.170 1.00 97.19 394 VAL A O 1
ATOM 3124 N N . TRP A 1 395 ? 1.255 -13.443 -6.634 1.00 98.44 395 TRP A N 1
ATOM 3125 C CA . TRP A 1 395 ? 1.936 -12.170 -6.398 1.00 98.44 395 TRP A CA 1
ATOM 3126 C C . TRP A 1 395 ? 2.129 -11.408 -7.703 1.00 98.44 395 TRP A C 1
ATOM 3128 O O . TRP A 1 395 ? 2.767 -11.897 -8.632 1.00 98.44 395 TRP A O 1
ATOM 3138 N N . VAL A 1 396 ? 1.569 -10.201 -7.759 1.00 98.81 396 VAL A N 1
ATOM 3139 C CA . VAL A 1 396 ? 1.461 -9.417 -8.992 1.00 98.81 396 VAL A CA 1
ATOM 3140 C C . VAL A 1 396 ? 2.399 -8.215 -8.956 1.00 98.81 396 VAL A C 1
ATOM 3142 O O . VAL A 1 396 ? 2.417 -7.466 -7.976 1.00 98.81 396 VAL A O 1
ATOM 3145 N N . GLY A 1 397 ? 3.133 -8.011 -10.046 1.00 98.81 397 GLY A N 1
ATOM 3146 C CA . GLY A 1 397 ? 3.864 -6.781 -10.350 1.00 98.81 397 GLY A CA 1
ATOM 3147 C C . GLY A 1 397 ? 3.631 -6.376 -11.803 1.00 98.81 397 GLY A C 1
ATOM 3148 O O . GLY A 1 397 ? 2.995 -7.104 -12.570 1.00 98.81 397 GLY A O 1
ATOM 3149 N N . ARG A 1 398 ? 4.093 -5.186 -12.186 1.00 98.88 398 ARG A N 1
ATOM 3150 C CA . ARG A 1 398 ? 3.783 -4.599 -13.493 1.00 98.88 398 ARG A CA 1
ATOM 3151 C C . ARG A 1 398 ? 4.935 -3.791 -14.071 1.00 98.88 398 ARG A C 1
ATOM 3153 O O . ARG A 1 398 ? 5.464 -2.909 -13.404 1.00 98.88 398 ARG A O 1
ATOM 3160 N N . VAL A 1 399 ? 5.206 -3.957 -15.361 1.00 98.88 399 VAL A N 1
ATOM 3161 C CA . VAL A 1 399 ? 5.985 -3.002 -16.161 1.00 98.88 399 VAL A CA 1
ATOM 3162 C C . VAL A 1 399 ? 5.040 -2.302 -17.148 1.00 98.88 399 VAL A C 1
ATOM 3164 O O . VAL A 1 399 ? 4.607 -2.915 -18.127 1.00 98.88 399 VAL A O 1
ATOM 3167 N N . PRO A 1 400 ? 4.653 -1.034 -16.898 1.00 98.62 400 PRO A N 1
ATOM 3168 C CA . PRO A 1 400 ? 3.804 -0.285 -17.820 1.00 98.62 400 PRO A CA 1
ATOM 3169 C C . PRO A 1 400 ? 4.478 -0.070 -19.181 1.00 98.62 400 PRO A C 1
ATOM 3171 O O . PRO A 1 400 ? 5.652 0.285 -19.231 1.00 98.62 400 PRO A O 1
ATOM 3174 N N . VAL A 1 401 ? 3.722 -0.192 -20.275 1.00 98.50 401 VAL A N 1
ATOM 3175 C CA . VAL A 1 401 ? 4.197 0.100 -21.640 1.00 98.50 401 VAL A CA 1
ATOM 3176 C C . VAL A 1 401 ? 3.266 1.120 -22.293 1.00 98.50 401 VAL A C 1
ATOM 3178 O O . VAL A 1 401 ? 2.089 0.848 -22.492 1.00 98.50 401 VAL A O 1
ATOM 3181 N N . TYR A 1 402 ? 3.783 2.305 -22.628 1.00 96.81 402 TYR A N 1
ATOM 3182 C CA . TYR A 1 402 ? 3.028 3.383 -23.291 1.00 96.81 402 TYR A CA 1
ATOM 3183 C C . TYR A 1 402 ? 3.547 3.600 -24.718 1.00 96.81 402 TYR A C 1
ATOM 3185 O O . TYR A 1 402 ? 4.052 4.676 -25.034 1.00 96.81 402 TYR A O 1
ATOM 3193 N N . ASP A 1 403 ? 3.491 2.545 -25.536 1.00 90.88 403 ASP A N 1
ATOM 3194 C CA . ASP A 1 403 ? 4.022 2.497 -26.912 1.00 90.88 403 ASP A CA 1
ATOM 3195 C C . ASP A 1 403 ? 5.532 2.801 -27.028 1.00 90.88 403 ASP A C 1
ATOM 3197 O O . ASP A 1 403 ? 6.020 3.245 -28.067 1.00 90.88 403 ASP A O 1
ATOM 3201 N N . ASP A 1 404 ? 6.289 2.547 -25.956 1.00 96.12 404 ASP A N 1
ATOM 3202 C CA . ASP A 1 404 ? 7.745 2.700 -25.908 1.00 96.12 404 ASP A CA 1
ATOM 3203 C C . ASP A 1 404 ? 8.407 1.396 -25.447 1.00 96.12 404 ASP A C 1
ATOM 3205 O O . ASP A 1 404 ? 8.602 1.152 -24.253 1.00 96.12 404 ASP A O 1
ATOM 3209 N N . TYR A 1 405 ? 8.747 0.551 -26.421 1.00 98.19 405 TYR A N 1
ATOM 3210 C CA . TYR A 1 405 ? 9.399 -0.738 -26.182 1.00 98.19 405 TYR A CA 1
ATOM 3211 C C . TYR A 1 405 ? 10.873 -0.598 -25.793 1.00 98.19 405 TYR A C 1
ATOM 3213 O O . TYR A 1 405 ? 11.399 -1.467 -25.110 1.00 98.19 405 TYR A O 1
ATOM 3221 N N . SER A 1 406 ? 11.531 0.511 -26.151 1.00 98.19 406 SER A N 1
ATOM 3222 C CA . SER A 1 406 ? 12.922 0.750 -25.747 1.00 98.19 406 SER A CA 1
ATOM 3223 C C . SER A 1 406 ? 13.037 0.982 -24.243 1.00 98.19 406 SER A C 1
ATOM 3225 O O . SER A 1 406 ? 13.939 0.461 -23.593 1.00 98.19 406 SER A O 1
ATOM 3227 N N . THR A 1 407 ? 12.066 1.699 -23.675 1.00 98.44 407 THR A N 1
ATOM 3228 C CA . THR A 1 407 ? 11.951 1.860 -22.229 1.00 98.44 407 THR A CA 1
ATOM 3229 C C . THR A 1 407 ? 11.633 0.532 -21.538 1.00 98.44 407 THR A C 1
ATOM 3231 O O . THR A 1 407 ? 12.206 0.254 -20.487 1.00 98.44 407 THR A O 1
ATOM 3234 N N . LEU A 1 408 ? 10.751 -0.299 -22.109 1.00 98.81 408 LEU A N 1
ATOM 3235 C CA . LEU A 1 408 ? 10.504 -1.649 -21.590 1.00 98.81 408 LEU A CA 1
ATOM 3236 C C . LEU A 1 408 ? 11.798 -2.471 -21.567 1.00 98.81 408 LEU A C 1
ATOM 3238 O O . LEU A 1 408 ? 12.144 -3.021 -20.528 1.00 98.81 408 LEU A O 1
ATOM 3242 N N . ASP A 1 409 ? 12.515 -2.522 -22.689 1.00 98.56 409 ASP A N 1
ATOM 3243 C CA . ASP A 1 409 ? 13.745 -3.301 -22.820 1.00 98.56 409 ASP A CA 1
ATOM 3244 C C . ASP A 1 409 ? 14.813 -2.847 -21.817 1.00 98.56 409 ASP A C 1
ATOM 3246 O O . ASP A 1 409 ? 15.463 -3.678 -21.186 1.00 98.56 409 ASP A O 1
ATOM 3250 N N . HIS A 1 410 ? 14.932 -1.534 -21.606 1.00 98.44 410 HIS A N 1
ATOM 3251 C CA . HIS A 1 410 ? 15.798 -0.949 -20.581 1.00 98.44 410 HIS A CA 1
ATOM 3252 C C . HIS A 1 410 ? 15.415 -1.399 -19.164 1.00 98.44 410 HIS A C 1
ATOM 3254 O O . HIS A 1 410 ? 16.278 -1.785 -18.380 1.00 98.44 410 HIS A O 1
ATOM 3260 N N . ILE A 1 411 ? 14.119 -1.400 -18.835 1.00 98.88 411 ILE A N 1
ATOM 3261 C CA . ILE A 1 411 ? 13.630 -1.858 -17.526 1.00 98.88 411 ILE A CA 1
ATOM 3262 C C . ILE A 1 411 ? 13.904 -3.354 -17.331 1.00 98.88 411 ILE A C 1
ATOM 3264 O O . ILE A 1 411 ? 14.375 -3.739 -16.265 1.00 98.88 411 ILE A O 1
ATOM 3268 N N . LEU A 1 412 ? 13.641 -4.192 -18.339 1.00 98.62 412 LEU A N 1
ATOM 3269 C CA . LEU A 1 412 ? 13.901 -5.633 -18.257 1.00 98.62 412 LEU A CA 1
ATOM 3270 C C . LEU A 1 412 ? 15.392 -5.926 -18.084 1.00 98.62 412 LEU A C 1
ATOM 3272 O O . LEU A 1 412 ? 15.745 -6.745 -17.240 1.00 98.62 412 LEU A O 1
ATOM 3276 N N . GLN A 1 413 ? 16.262 -5.231 -18.824 1.00 97.94 413 GLN A N 1
ATOM 3277 C CA . GLN A 1 413 ? 17.710 -5.366 -18.662 1.00 97.94 413 GLN A CA 1
ATOM 3278 C C . GLN A 1 413 ? 18.147 -4.980 -17.249 1.00 97.94 413 GLN A C 1
ATOM 3280 O O . GLN A 1 413 ? 18.826 -5.759 -16.595 1.00 97.94 413 GLN A O 1
ATOM 3285 N N . LYS A 1 414 ? 17.668 -3.844 -16.734 1.00 97.88 414 LYS A N 1
ATOM 3286 C CA . LYS A 1 414 ? 17.965 -3.415 -15.366 1.00 97.88 414 LYS A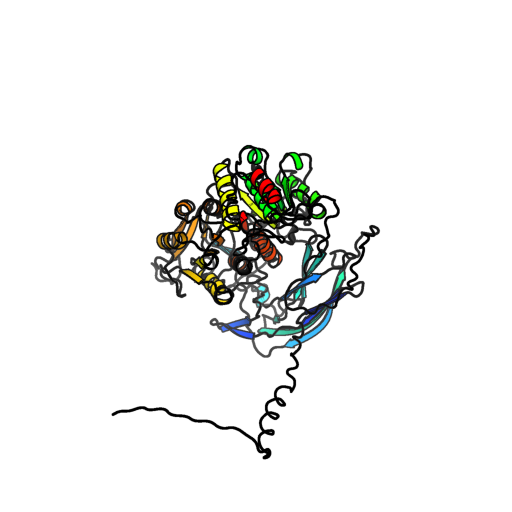 CA 1
ATOM 3287 C C . LYS A 1 414 ? 17.515 -4.426 -14.307 1.00 97.88 414 LYS A C 1
ATOM 3289 O O . LYS A 1 414 ? 18.188 -4.575 -13.293 1.00 97.88 414 LYS A O 1
ATOM 3294 N N . ILE A 1 415 ? 16.386 -5.110 -14.514 1.00 97.88 415 ILE A N 1
ATOM 3295 C CA . ILE A 1 415 ? 15.946 -6.182 -13.608 1.00 97.88 415 ILE A CA 1
ATOM 3296 C C . ILE A 1 415 ? 16.936 -7.346 -13.612 1.00 97.88 415 ILE A C 1
ATOM 3298 O O . ILE A 1 415 ? 17.319 -7.802 -12.536 1.00 97.88 415 ILE A O 1
ATOM 3302 N N . MET A 1 416 ? 17.366 -7.792 -14.795 1.00 95.00 416 MET A N 1
ATOM 3303 C CA . MET A 1 416 ? 18.373 -8.851 -14.912 1.00 95.00 416 MET A CA 1
ATOM 3304 C C . MET A 1 416 ? 19.676 -8.433 -14.219 1.00 95.00 416 MET A C 1
ATOM 3306 O O . MET A 1 416 ? 20.139 -9.149 -13.336 1.00 95.00 416 MET A O 1
ATOM 3310 N N . ASP A 1 417 ? 20.180 -7.231 -14.518 1.00 93.00 417 ASP A N 1
ATOM 3311 C CA . ASP A 1 417 ? 21.423 -6.695 -13.947 1.00 93.00 417 ASP A CA 1
ATOM 3312 C C . ASP A 1 417 ? 21.360 -6.592 -12.416 1.00 93.00 417 ASP A C 1
ATOM 3314 O O . ASP A 1 417 ? 22.313 -6.942 -11.726 1.00 93.00 417 ASP A O 1
ATOM 3318 N N . TYR A 1 418 ? 20.223 -6.153 -11.865 1.00 95.12 418 TYR A N 1
ATOM 3319 C CA . TYR A 1 418 ? 20.021 -6.075 -10.419 1.00 95.12 418 TYR A CA 1
ATOM 3320 C C . TYR A 1 418 ? 20.037 -7.462 -9.762 1.00 95.12 418 TYR A C 1
ATOM 3322 O O . TYR A 1 418 ? 20.574 -7.630 -8.671 1.00 95.12 418 TYR A O 1
ATOM 3330 N N . GLN A 1 419 ? 19.453 -8.485 -10.382 1.00 92.31 419 GLN A N 1
ATOM 3331 C CA . GLN A 1 419 ? 19.394 -9.822 -9.778 1.00 92.31 419 GLN A CA 1
ATOM 3332 C C . GLN A 1 419 ? 20.697 -10.619 -9.911 1.00 92.31 419 GLN A C 1
ATOM 3334 O O . GLN A 1 419 ? 20.876 -11.588 -9.173 1.00 92.31 419 GLN A O 1
ATOM 3339 N N . THR A 1 420 ? 21.605 -10.188 -10.789 1.00 86.94 420 THR A N 1
ATOM 3340 C CA . THR A 1 420 ? 22.935 -10.784 -10.997 1.00 86.94 420 THR A CA 1
ATOM 3341 C C . THR A 1 420 ? 24.077 -9.843 -10.618 1.00 86.94 420 THR A C 1
ATOM 3343 O O . THR A 1 420 ? 25.203 -10.028 -11.072 1.00 86.94 420 THR A O 1
ATOM 3346 N N . GLU A 1 421 ? 23.801 -8.781 -9.857 1.00 86.50 421 GLU A N 1
ATOM 3347 C CA . GLU A 1 421 ? 24.816 -7.783 -9.524 1.00 86.50 421 GLU A CA 1
ATOM 3348 C C . GLU A 1 421 ? 25.961 -8.428 -8.733 1.00 86.50 421 GLU A C 1
ATOM 3350 O O . GLU A 1 421 ? 25.794 -8.869 -7.595 1.00 86.50 421 GLU A O 1
ATOM 3355 N N . SER A 1 422 ? 27.149 -8.437 -9.334 1.00 76.81 422 SER A N 1
ATOM 3356 C CA . SER A 1 422 ? 28.387 -8.856 -8.688 1.00 76.81 422 SER A CA 1
ATOM 3357 C C . SER A 1 422 ? 29.089 -7.636 -8.087 1.00 76.81 422 SER A C 1
ATOM 3359 O O . SER A 1 422 ? 29.400 -6.687 -8.811 1.00 76.81 422 SER A O 1
ATOM 3361 N N . GLY A 1 423 ? 29.396 -7.641 -6.789 1.00 81.50 423 GLY A N 1
ATOM 3362 C CA . GLY A 1 423 ? 30.165 -6.557 -6.172 1.00 81.50 423 GLY A CA 1
ATOM 3363 C C . GLY A 1 423 ? 29.757 -6.221 -4.743 1.00 81.50 423 GLY A C 1
ATOM 3364 O O . GLY A 1 423 ? 29.271 -7.064 -3.993 1.00 81.50 423 GLY A O 1
ATOM 3365 N N . ASP A 1 424 ? 30.016 -4.973 -4.348 1.00 86.69 424 ASP A N 1
ATOM 3366 C CA . ASP A 1 424 ? 29.642 -4.461 -3.031 1.00 86.69 424 ASP A CA 1
ATOM 3367 C C . ASP A 1 424 ? 28.166 -4.046 -3.009 1.00 86.69 424 ASP A C 1
ATOM 3369 O O . ASP A 1 424 ? 27.804 -2.957 -3.445 1.00 86.69 424 ASP A O 1
ATOM 3373 N N . LEU A 1 425 ? 27.321 -4.909 -2.443 1.00 91.38 425 LEU A N 1
ATOM 3374 C CA . LEU A 1 425 ? 25.880 -4.681 -2.303 1.00 91.38 425 LEU A CA 1
ATOM 3375 C C . LEU A 1 425 ? 25.505 -3.883 -1.041 1.00 91.38 425 LEU A C 1
ATOM 3377 O O . LEU A 1 425 ? 24.329 -3.833 -0.670 1.00 91.38 425 LEU A O 1
ATOM 3381 N N . SER A 1 426 ? 26.469 -3.273 -0.339 1.00 92.31 426 SER A N 1
ATOM 3382 C CA . SER A 1 426 ? 26.200 -2.514 0.894 1.00 92.31 426 SER A CA 1
ATOM 3383 C C . SER A 1 426 ? 25.197 -1.376 0.689 1.00 92.31 426 SER A C 1
ATOM 3385 O O . SER A 1 426 ? 24.372 -1.132 1.573 1.00 92.31 426 SER A O 1
ATOM 3387 N N . TRP A 1 427 ? 25.177 -0.773 -0.505 1.00 95.50 427 TRP A N 1
ATOM 3388 C CA . TRP A 1 427 ? 24.224 0.266 -0.906 1.00 95.50 427 TRP A CA 1
ATOM 3389 C C . TRP A 1 427 ? 22.756 -0.177 -0.752 1.00 95.50 427 TRP A C 1
ATOM 3391 O O . TRP A 1 427 ? 21.881 0.631 -0.425 1.00 95.50 427 TRP A O 1
ATOM 3401 N N . ARG A 1 428 ? 22.467 -1.480 -0.909 1.00 96.31 428 ARG A N 1
ATOM 3402 C CA . ARG A 1 428 ? 21.112 -2.040 -0.767 1.00 96.31 428 ARG A CA 1
ATOM 3403 C C . ARG A 1 428 ? 20.588 -1.982 0.670 1.00 96.31 428 ARG A C 1
ATOM 3405 O O . ARG A 1 428 ? 19.380 -2.049 0.898 1.00 96.31 428 ARG A O 1
ATOM 3412 N N . LYS A 1 429 ? 21.489 -1.817 1.643 1.00 96.44 429 LYS A N 1
ATOM 3413 C CA . LYS A 1 429 ? 21.171 -1.596 3.058 1.00 96.44 429 LYS A CA 1
ATOM 3414 C C . LYS A 1 429 ? 21.209 -0.124 3.475 1.00 96.44 429 LYS A C 1
ATOM 3416 O O . LYS A 1 429 ? 21.143 0.173 4.667 1.00 96.44 429 LYS A O 1
ATOM 3421 N N . GLU A 1 430 ? 21.250 0.800 2.520 1.00 97.50 430 GLU A N 1
ATOM 3422 C CA . GLU A 1 430 ? 21.085 2.228 2.782 1.00 97.50 430 GLU A CA 1
ATOM 3423 C C . GLU A 1 430 ? 19.650 2.679 2.483 1.00 97.50 430 GLU A C 1
ATOM 3425 O O . GLU A 1 430 ? 19.063 2.321 1.457 1.00 97.50 430 GLU A O 1
ATOM 3430 N N . VAL A 1 431 ? 19.074 3.484 3.382 1.00 98.56 431 VAL A N 1
ATOM 3431 C CA . VAL A 1 431 ? 17.680 3.947 3.280 1.00 98.56 431 VAL A CA 1
ATOM 3432 C C . VAL A 1 431 ? 17.584 5.468 3.192 1.00 98.56 431 VAL A C 1
ATOM 3434 O O . VAL A 1 431 ? 18.008 6.175 4.104 1.00 98.56 431 VAL A O 1
ATOM 3437 N N . LEU A 1 432 ? 16.926 5.987 2.155 1.00 98.88 432 LEU A N 1
ATOM 3438 C CA . LEU A 1 432 ? 16.611 7.412 2.027 1.00 98.88 432 LEU A CA 1
ATOM 3439 C C . LEU A 1 432 ? 15.195 7.715 2.541 1.00 98.88 432 LEU A C 1
ATOM 3441 O O . LEU A 1 432 ? 14.206 7.120 2.102 1.00 98.88 432 LEU A O 1
ATOM 3445 N N . LEU A 1 433 ? 15.080 8.692 3.443 1.00 98.88 433 LEU A N 1
ATOM 3446 C CA . LEU A 1 433 ? 13.826 9.048 4.121 1.00 98.88 433 LEU A CA 1
ATOM 3447 C C . LEU A 1 433 ? 13.481 10.542 3.939 1.00 98.88 433 LEU A C 1
ATOM 3449 O O . LEU A 1 433 ? 13.638 11.324 4.883 1.00 98.88 433 LEU A O 1
ATOM 3453 N N . PRO A 1 434 ? 13.021 10.981 2.747 1.00 98.75 434 PRO A N 1
ATOM 3454 C CA . PRO A 1 434 ? 12.559 12.345 2.532 1.00 98.75 434 PRO A CA 1
ATOM 3455 C C . PRO A 1 434 ? 11.086 12.480 2.932 1.00 98.75 434 PRO A C 1
ATOM 3457 O O . PRO A 1 434 ? 10.186 12.030 2.218 1.00 98.75 434 PRO A O 1
ATOM 3460 N N . THR A 1 435 ? 10.823 13.112 4.077 1.00 98.50 435 THR A N 1
ATOM 3461 C CA . THR A 1 435 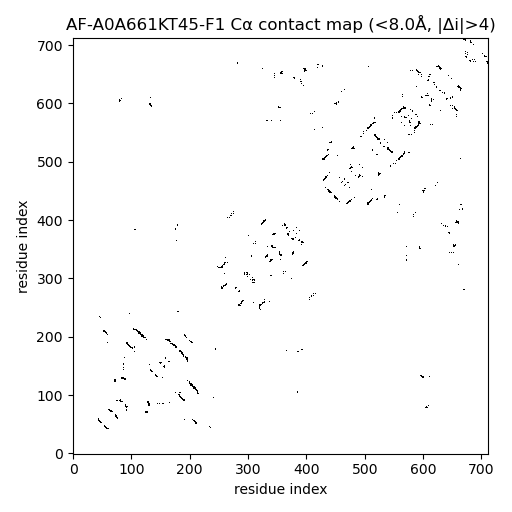? 9.476 13.154 4.662 1.00 98.50 435 THR A CA 1
ATOM 3462 C C . THR A 1 435 ? 9.012 14.566 5.006 1.00 98.50 435 THR A C 1
ATOM 3464 O O . THR A 1 435 ? 9.625 15.262 5.820 1.00 98.50 435 THR A O 1
ATOM 3467 N N . ALA A 1 436 ? 7.894 14.980 4.413 1.00 98.31 436 ALA A N 1
ATOM 3468 C CA . ALA A 1 436 ? 7.261 16.271 4.661 1.00 98.31 436 ALA A CA 1
ATOM 3469 C C . ALA A 1 436 ? 6.286 16.249 5.851 1.00 98.31 436 ALA A C 1
ATOM 3471 O O . ALA A 1 436 ? 5.800 15.200 6.273 1.00 98.31 436 ALA A O 1
ATOM 3472 N N . ILE A 1 437 ? 5.923 17.440 6.333 1.00 97.56 437 ILE A N 1
ATOM 3473 C CA . ILE A 1 437 ? 4.734 17.636 7.171 1.00 97.56 437 ILE A CA 1
ATOM 3474 C C . ILE A 1 437 ? 3.505 17.673 6.254 1.00 97.56 437 ILE A C 1
ATOM 3476 O O . ILE A 1 437 ? 3.490 18.412 5.267 1.00 97.56 437 ILE A O 1
ATOM 3480 N N . LEU A 1 438 ? 2.474 16.879 6.564 1.00 96.19 438 LEU A N 1
ATOM 3481 C CA . LEU A 1 438 ? 1.263 16.798 5.734 1.00 96.19 438 LEU A CA 1
ATOM 3482 C C . LEU A 1 438 ? 0.187 17.798 6.154 1.00 96.19 438 LEU A C 1
ATOM 3484 O O . LEU A 1 438 ? -0.496 18.364 5.302 1.00 96.19 438 LEU A O 1
ATOM 3488 N N . ASN A 1 439 ? 0.054 18.049 7.451 1.00 95.25 439 ASN A N 1
ATOM 3489 C CA . ASN A 1 439 ? -0.803 19.099 7.989 1.00 95.25 439 ASN A CA 1
ATOM 3490 C C . ASN A 1 439 ? -0.236 19.605 9.314 1.00 95.25 439 ASN A C 1
ATOM 3492 O O . ASN A 1 439 ? 0.483 18.882 10.012 1.00 95.25 439 ASN A O 1
ATOM 3496 N N . PHE A 1 440 ? -0.607 20.826 9.670 1.00 94.44 440 PHE A N 1
ATOM 3497 C CA . PHE A 1 440 ? -0.144 21.507 10.873 1.00 94.44 440 PHE A CA 1
ATOM 3498 C C . PHE A 1 440 ? -1.141 21.386 12.025 1.00 94.44 440 PHE A C 1
ATOM 3500 O O . PHE A 1 440 ? -2.287 20.969 11.834 1.00 94.44 440 PHE A O 1
ATOM 3507 N N . GLU A 1 441 ? -0.677 21.722 13.231 1.00 92.19 441 GLU A N 1
ATOM 3508 C CA . GLU A 1 441 ? -1.556 21.816 14.395 1.00 92.19 441 GLU A CA 1
ATOM 3509 C C . GLU A 1 441 ? -2.516 22.994 14.186 1.00 92.19 441 GLU A C 1
ATOM 3511 O O . GLU A 1 441 ? -2.116 24.023 13.648 1.00 92.19 441 GLU A O 1
ATOM 3516 N N . GLN A 1 442 ? -3.769 22.851 14.613 1.00 88.69 442 GLN A N 1
ATOM 3517 C CA . GLN A 1 442 ? -4.825 23.867 14.487 1.00 88.69 442 GLN A CA 1
ATOM 3518 C C . GLN A 1 442 ? -5.282 24.173 13.054 1.00 88.69 442 GLN A C 1
ATOM 3520 O O . GLN A 1 442 ? -6.233 24.927 12.877 1.00 88.69 442 GLN A O 1
ATOM 3525 N N . GLU A 1 443 ? -4.703 23.536 12.035 1.00 90.38 443 GLU A N 1
ATOM 3526 C CA . GLU A 1 443 ? -5.099 23.761 10.646 1.00 90.38 443 GLU A CA 1
ATOM 3527 C C . GLU A 1 443 ? -6.602 23.436 10.426 1.00 90.38 443 GLU A C 1
ATOM 3529 O O . GLU A 1 443 ? -7.095 22.430 10.952 1.00 90.38 443 GLU A O 1
ATOM 3534 N N . PRO A 1 444 ? -7.366 24.248 9.664 1.00 85.69 444 PRO A N 1
ATOM 3535 C CA . PRO A 1 444 ? -8.760 23.952 9.318 1.00 85.69 444 PRO A CA 1
ATOM 3536 C C . PRO A 1 444 ? -8.931 22.602 8.578 1.00 85.69 444 PRO A C 1
ATOM 3538 O O . PRO A 1 444 ? -8.011 22.148 7.887 1.00 85.69 444 PRO A O 1
ATOM 3541 N N . PRO A 1 445 ? -10.113 21.949 8.644 1.00 84.75 445 PRO A N 1
ATOM 3542 C CA . PRO A 1 445 ? -11.400 22.480 9.113 1.00 84.75 445 PRO A CA 1
ATOM 3543 C C . PRO A 1 445 ? -11.753 22.219 10.589 1.00 84.75 445 PRO A C 1
ATOM 3545 O O . PRO A 1 445 ? -12.747 22.768 11.052 1.00 84.75 445 PRO A O 1
ATOM 3548 N N . ASP A 1 446 ? -11.006 21.385 11.318 1.00 80.19 446 ASP A N 1
ATOM 3549 C CA . ASP A 1 446 ? -11.370 20.957 12.687 1.00 80.19 446 ASP A CA 1
ATOM 3550 C C . ASP A 1 446 ? -10.184 21.029 13.659 1.00 80.19 446 ASP A C 1
ATOM 3552 O O . ASP A 1 446 ? -10.000 20.143 14.489 1.00 80.19 446 ASP A O 1
ATOM 3556 N N . TYR A 1 447 ? -9.352 22.068 13.522 1.00 82.12 447 TYR A N 1
ATOM 3557 C CA . TYR A 1 447 ? -8.147 22.275 14.333 1.00 82.12 447 TYR A CA 1
ATOM 3558 C C . TYR A 1 447 ? -7.287 21.010 14.398 1.00 82.12 447 TYR A C 1
ATOM 3560 O O . TYR A 1 447 ? -7.127 20.385 15.450 1.00 82.12 447 TYR A O 1
ATOM 3568 N N . LEU A 1 448 ? -6.808 20.595 13.226 1.00 88.31 448 LEU A N 1
ATOM 3569 C CA . LEU A 1 448 ? -6.174 19.300 13.025 1.00 88.31 448 LEU A CA 1
ATOM 3570 C C . LEU A 1 448 ? -5.017 19.072 14.002 1.00 88.31 448 LEU A C 1
ATOM 3572 O O . LEU A 1 448 ? -4.299 19.996 14.376 1.00 88.31 448 LEU A O 1
ATOM 3576 N N . THR A 1 449 ? -4.813 17.810 14.377 1.00 91.31 449 THR A N 1
ATOM 3577 C CA . THR A 1 449 ? -3.558 17.401 15.014 1.00 91.31 449 THR A CA 1
ATOM 3578 C C . THR A 1 449 ? -2.492 17.282 13.936 1.00 91.31 449 THR A C 1
ATOM 3580 O O . THR A 1 449 ? -2.731 16.645 12.905 1.00 91.31 449 THR A O 1
ATOM 3583 N N . ARG A 1 450 ? -1.330 17.896 14.164 1.00 94.06 450 ARG A N 1
ATOM 3584 C CA . ARG A 1 450 ? -0.207 17.884 13.221 1.00 94.06 450 ARG A CA 1
ATOM 3585 C C . ARG A 1 450 ? 0.182 16.461 12.817 1.00 94.06 450 ARG A C 1
ATOM 3587 O O . ARG A 1 450 ? 0.349 15.605 13.681 1.00 94.06 450 ARG A O 1
ATOM 3594 N N . THR A 1 451 ? 0.432 16.253 11.526 1.00 97.00 451 THR A N 1
ATOM 3595 C CA . THR A 1 451 ? 0.993 14.997 10.999 1.00 97.00 451 THR A CA 1
ATOM 3596 C C . THR A 1 451 ? 2.355 15.272 10.376 1.00 97.00 451 THR A C 1
ATOM 3598 O O . THR A 1 451 ? 2.443 15.819 9.275 1.00 97.00 451 THR A O 1
ATOM 3601 N N . ASP A 1 452 ? 3.421 14.918 11.091 1.00 97.56 452 ASP A N 1
ATOM 3602 C CA . ASP A 1 452 ? 4.802 15.037 10.620 1.00 97.56 452 ASP A CA 1
ATOM 3603 C C . ASP A 1 452 ? 5.276 13.695 10.046 1.00 97.56 452 ASP A C 1
ATOM 3605 O O . ASP A 1 452 ? 5.329 12.701 10.768 1.00 97.56 452 ASP A O 1
ATOM 3609 N N . GLY A 1 453 ? 5.633 13.653 8.759 1.00 97.88 453 GLY A N 1
ATOM 3610 C CA . GLY A 1 453 ? 6.152 12.445 8.114 1.00 97.88 453 GLY A CA 1
ATOM 3611 C C . GLY A 1 453 ? 7.439 11.911 8.752 1.00 97.88 453 GLY A C 1
ATOM 3612 O O . GLY A 1 453 ? 7.713 10.716 8.638 1.00 97.88 453 GLY A O 1
ATOM 3613 N N . ALA A 1 454 ? 8.181 12.751 9.486 1.00 98.19 454 ALA A N 1
ATOM 3614 C CA . ALA A 1 454 ? 9.352 12.319 10.241 1.00 98.19 454 ALA A CA 1
ATOM 3615 C C . ALA A 1 454 ? 9.001 11.250 11.289 1.00 98.19 454 ALA A C 1
ATOM 3617 O O . ALA A 1 454 ? 9.829 10.391 11.568 1.00 98.19 454 ALA A O 1
ATOM 3618 N N . GLU A 1 455 ? 7.771 11.232 11.820 1.00 98.00 455 GLU A N 1
ATOM 3619 C CA . GLU A 1 455 ? 7.310 10.174 12.730 1.00 98.00 455 GLU A CA 1
ATOM 3620 C C . GLU A 1 455 ? 7.428 8.788 12.081 1.00 98.00 455 GLU A C 1
ATOM 3622 O O . GLU A 1 455 ? 7.957 7.862 12.693 1.00 98.00 455 GLU A O 1
ATOM 3627 N N . LEU A 1 456 ? 7.005 8.637 10.819 1.00 98.31 456 LEU A N 1
ATOM 3628 C CA . LEU A 1 456 ? 7.133 7.371 10.090 1.00 98.31 456 LEU A CA 1
ATOM 3629 C C . LEU A 1 456 ? 8.603 6.982 9.915 1.00 98.31 456 LEU A C 1
ATOM 3631 O O . LEU A 1 456 ? 8.968 5.840 10.193 1.00 98.31 456 LEU A O 1
ATOM 3635 N N . ALA A 1 457 ? 9.449 7.934 9.517 1.00 98.25 457 ALA A N 1
ATOM 3636 C CA . ALA A 1 457 ? 10.883 7.708 9.367 1.00 98.25 457 ALA A CA 1
ATOM 3637 C C . ALA A 1 457 ? 11.524 7.237 10.684 1.00 98.25 457 ALA A C 1
ATOM 3639 O O . ALA A 1 457 ? 12.252 6.248 10.694 1.00 98.25 457 ALA A O 1
ATOM 3640 N N . GLN A 1 458 ? 11.188 7.863 11.816 1.00 97.81 458 GLN A N 1
ATOM 3641 C CA . GLN A 1 458 ? 11.681 7.443 13.131 1.00 97.81 458 GLN A CA 1
ATOM 3642 C C . GLN A 1 458 ? 11.183 6.051 13.531 1.00 97.81 458 GLN A C 1
ATOM 3644 O O . GLN A 1 458 ? 11.927 5.293 14.152 1.00 97.81 458 GLN A O 1
ATOM 3649 N N . ARG A 1 459 ? 9.944 5.679 13.187 1.00 96.88 459 ARG A N 1
ATOM 3650 C CA . ARG A 1 459 ? 9.454 4.311 13.418 1.00 96.88 459 ARG A CA 1
ATOM 3651 C C . ARG A 1 459 ? 10.222 3.296 12.582 1.00 96.88 459 ARG A C 1
ATOM 3653 O O . ARG A 1 459 ? 10.612 2.269 13.120 1.00 96.88 459 ARG A O 1
ATOM 3660 N N . ILE A 1 460 ? 10.473 3.590 11.309 1.00 97.81 460 ILE A N 1
ATOM 3661 C CA . ILE A 1 460 ? 11.272 2.736 10.421 1.00 97.81 460 ILE A CA 1
ATOM 3662 C C . ILE A 1 460 ? 12.682 2.534 10.998 1.00 97.81 460 ILE A C 1
ATOM 3664 O O . ILE A 1 460 ? 13.102 1.394 11.202 1.00 97.81 460 ILE A O 1
ATOM 3668 N N . ILE A 1 461 ? 13.367 3.633 11.338 1.00 97.50 461 ILE A N 1
ATOM 3669 C CA . ILE A 1 461 ? 14.734 3.614 11.879 1.00 97.50 461 ILE A CA 1
ATOM 3670 C C . ILE A 1 461 ? 14.804 2.755 13.148 1.00 97.50 461 ILE A C 1
ATOM 3672 O O . ILE A 1 461 ? 15.518 1.752 13.177 1.00 97.50 461 ILE A O 1
ATOM 3676 N N . ASN A 1 462 ? 14.006 3.108 14.159 1.00 95.38 462 ASN A N 1
ATOM 3677 C CA . ASN A 1 462 ? 14.103 2.520 15.496 1.00 95.38 462 ASN A CA 1
ATOM 3678 C C . ASN A 1 462 ? 13.567 1.083 15.570 1.00 95.38 462 ASN A C 1
ATOM 3680 O O . ASN A 1 462 ? 14.029 0.290 16.387 1.00 95.38 462 ASN A O 1
ATOM 3684 N N . ASP A 1 463 ? 12.543 0.744 14.779 1.00 94.19 463 ASP A N 1
ATOM 3685 C CA . ASP A 1 463 ? 11.889 -0.557 14.922 1.00 94.19 463 ASP A CA 1
ATOM 3686 C C . ASP A 1 463 ? 12.580 -1.659 14.111 1.00 94.19 463 ASP A C 1
ATOM 3688 O O . ASP A 1 463 ? 12.520 -2.821 14.524 1.00 94.19 463 ASP A O 1
ATOM 3692 N N . PHE A 1 464 ? 13.193 -1.344 12.960 1.00 94.06 464 PHE A N 1
ATOM 3693 C CA . PHE A 1 464 ? 13.805 -2.382 12.125 1.00 94.06 464 PHE A CA 1
ATOM 3694 C C . PHE A 1 464 ? 15.066 -1.997 11.344 1.00 94.06 464 PHE A C 1
ATOM 3696 O O . PHE A 1 464 ? 15.794 -2.917 10.997 1.00 94.06 464 PHE A O 1
ATOM 3703 N N . LEU A 1 465 ? 15.410 -0.730 11.094 1.00 94.06 465 LEU A N 1
ATOM 3704 C CA . LEU A 1 465 ? 16.699 -0.460 10.429 1.00 94.06 465 LEU A CA 1
ATOM 3705 C C . LEU A 1 465 ? 17.884 -0.707 11.371 1.00 94.06 465 LEU A C 1
ATOM 3707 O O . LEU A 1 465 ? 18.795 -1.460 11.029 1.00 94.06 465 LEU A O 1
ATOM 3711 N N . GLU A 1 466 ? 17.829 -0.158 12.589 1.00 88.69 466 GLU A N 1
ATOM 3712 C CA . GLU A 1 466 ? 18.910 -0.287 13.581 1.00 88.69 466 GLU A CA 1
ATOM 3713 C C . GLU A 1 466 ? 19.174 -1.740 14.000 1.00 88.69 466 GLU A C 1
ATOM 3715 O O . GLU A 1 466 ? 20.295 -2.092 14.355 1.00 88.69 466 GLU A O 1
ATOM 3720 N N . SER A 1 467 ? 18.148 -2.595 13.960 1.00 84.94 467 SER A N 1
ATOM 3721 C CA . SER A 1 467 ? 18.262 -4.008 14.339 1.00 84.94 467 SER A CA 1
ATOM 3722 C C . SER A 1 467 ? 18.612 -4.951 13.183 1.00 84.94 467 SER A C 1
ATOM 3724 O O . SER A 1 467 ? 18.851 -6.127 13.449 1.00 84.94 467 SER A O 1
ATOM 3726 N N . ASN A 1 468 ? 18.656 -4.468 11.932 1.00 85.19 468 ASN A N 1
ATOM 3727 C CA . ASN A 1 468 ? 18.940 -5.280 10.735 1.00 85.19 468 ASN A CA 1
ATOM 3728 C C . ASN A 1 468 ? 20.157 -4.773 9.927 1.00 85.19 468 ASN A C 1
ATOM 3730 O O . ASN A 1 468 ? 20.293 -5.087 8.742 1.00 85.19 468 ASN A O 1
ATOM 3734 N N . ASP A 1 469 ? 21.052 -4.016 10.572 1.00 89.12 469 ASP A N 1
ATOM 3735 C CA . ASP A 1 469 ? 22.294 -3.479 9.993 1.00 89.12 469 ASP A CA 1
ATOM 3736 C C . ASP A 1 469 ? 22.079 -2.562 8.772 1.00 89.12 469 ASP A C 1
ATOM 3738 O O . ASP A 1 469 ? 22.876 -2.566 7.834 1.00 89.12 469 ASP A O 1
ATOM 3742 N N . PHE A 1 470 ? 20.998 -1.777 8.774 1.00 96.44 470 PHE A N 1
ATOM 3743 C CA . PHE A 1 470 ? 20.759 -0.742 7.765 1.00 96.44 470 PHE A CA 1
ATOM 3744 C C . PHE A 1 470 ? 21.332 0.606 8.207 1.00 96.44 470 PHE A C 1
ATOM 3746 O O . PHE A 1 470 ? 21.235 0.991 9.376 1.00 96.44 470 PHE A O 1
ATOM 3753 N N . THR A 1 471 ? 21.855 1.373 7.253 1.00 97.12 471 THR A N 1
ATOM 3754 C CA . THR A 1 471 ? 22.135 2.803 7.428 1.00 97.12 471 THR A CA 1
ATOM 3755 C C . THR A 1 471 ? 20.997 3.628 6.828 1.00 97.12 471 THR A C 1
ATOM 3757 O O . THR A 1 471 ? 20.131 3.118 6.113 1.00 97.12 471 THR A O 1
ATOM 3760 N N . HIS A 1 472 ? 20.942 4.917 7.154 1.00 97.88 472 HIS A N 1
ATOM 3761 C CA . HIS A 1 472 ? 19.908 5.796 6.625 1.00 97.88 472 HIS A CA 1
ATOM 3762 C C . HIS A 1 472 ? 20.423 7.212 6.387 1.00 97.88 472 HIS A C 1
ATOM 3764 O O . HIS A 1 472 ? 21.360 7.662 7.043 1.00 97.88 472 HIS A O 1
ATOM 3770 N N . PHE A 1 473 ? 19.751 7.915 5.478 1.00 98.56 473 PHE A N 1
ATOM 3771 C CA . PHE A 1 473 ? 19.881 9.347 5.263 1.00 98.56 473 PHE A CA 1
ATOM 3772 C C . PHE A 1 473 ? 18.491 9.988 5.290 1.00 98.56 473 PHE A C 1
ATOM 3774 O O . PHE A 1 473 ? 17.598 9.661 4.504 1.00 98.56 473 PHE A O 1
ATOM 3781 N N . SER A 1 474 ? 18.283 10.906 6.223 1.00 98.69 474 SER A N 1
ATOM 3782 C CA . SER A 1 474 ? 16.983 11.493 6.531 1.00 98.69 474 SER A CA 1
ATOM 3783 C C . SER A 1 474 ? 16.886 12.955 6.094 1.00 98.69 474 SER A C 1
ATOM 3785 O O . SER A 1 474 ? 17.764 13.775 6.375 1.00 98.69 474 SER A O 1
ATOM 3787 N N . LEU A 1 475 ? 15.780 13.308 5.428 1.00 98.81 475 LEU A N 1
ATOM 3788 C CA . LEU A 1 475 ? 15.462 14.689 5.062 1.00 98.81 475 LEU A CA 1
ATOM 3789 C C . LEU A 1 475 ? 14.083 15.075 5.589 1.00 98.81 475 LEU A C 1
ATOM 3791 O O . LEU A 1 475 ? 13.066 14.630 5.061 1.00 98.81 475 LEU A O 1
ATOM 3795 N N . TYR A 1 476 ? 14.041 15.939 6.604 1.00 98.62 476 TYR A N 1
ATOM 3796 C CA . TYR A 1 476 ? 12.789 16.372 7.240 1.00 98.62 476 TYR A CA 1
ATOM 3797 C C . TYR A 1 476 ? 12.490 17.843 6.961 1.00 98.62 476 TYR A C 1
ATOM 3799 O O . TYR A 1 476 ? 13.390 18.631 6.675 1.00 98.62 476 TYR A O 1
ATOM 3807 N N . GLU A 1 477 ? 11.219 18.233 7.048 1.00 97.50 477 GLU A N 1
ATOM 3808 C CA . GLU A 1 477 ? 10.803 19.627 6.867 1.00 97.50 477 GLU A CA 1
ATOM 3809 C C . GLU A 1 477 ? 11.422 20.526 7.952 1.00 97.50 477 GLU A C 1
ATOM 3811 O O . GLU A 1 477 ? 11.144 20.363 9.142 1.00 97.50 477 GLU A O 1
ATOM 3816 N N . LYS A 1 478 ? 12.280 21.469 7.548 1.00 97.06 478 LYS A N 1
ATOM 3817 C CA . LYS A 1 478 ? 12.999 22.393 8.447 1.00 97.06 478 LYS A CA 1
ATOM 3818 C C . LYS A 1 478 ? 12.615 23.856 8.256 1.00 97.06 478 LYS A C 1
ATOM 3820 O O . LYS A 1 478 ? 13.091 24.702 9.015 1.00 97.06 478 LYS A O 1
ATOM 3825 N N . GLU A 1 479 ? 11.758 24.153 7.287 1.00 95.62 479 GLU A N 1
ATOM 3826 C CA . GLU A 1 479 ? 11.264 25.492 7.000 1.00 95.62 479 GLU A CA 1
ATOM 3827 C C . GLU A 1 479 ? 9.898 25.762 7.648 1.00 95.62 479 GLU A C 1
ATOM 3829 O O . GLU A 1 479 ? 9.156 24.856 8.030 1.00 95.62 479 GLU A O 1
ATOM 3834 N N . GLY A 1 480 ? 9.553 27.049 7.727 1.00 94.38 480 GLY A N 1
ATOM 3835 C CA . GLY A 1 480 ? 8.284 27.522 8.271 1.00 94.38 480 GLY A CA 1
ATOM 3836 C C . GLY A 1 480 ? 8.243 27.613 9.799 1.00 94.38 480 GLY A C 1
ATOM 3837 O O . GLY A 1 480 ? 9.191 27.262 10.501 1.00 94.38 480 GLY A O 1
ATOM 3838 N N . LEU A 1 481 ? 7.121 28.121 10.310 1.00 93.06 481 LEU A N 1
ATOM 3839 C CA . LEU A 1 481 ? 6.917 28.426 11.730 1.00 93.06 481 LEU A CA 1
ATOM 3840 C C . LEU A 1 481 ? 6.805 27.173 12.612 1.00 93.06 481 LEU A C 1
ATOM 3842 O O . LEU A 1 481 ? 7.225 27.186 13.766 1.00 93.06 481 LEU A O 1
ATOM 3846 N N . GLN A 1 482 ? 6.271 26.077 12.066 1.00 91.19 482 GLN A N 1
ATOM 3847 C CA . GLN A 1 482 ? 6.122 24.791 12.755 1.00 91.19 482 GLN A CA 1
ATOM 3848 C C . GLN A 1 482 ? 6.888 23.676 12.033 1.00 91.19 482 GLN A C 1
ATOM 3850 O O . GLN A 1 482 ? 6.304 22.715 11.540 1.00 91.19 482 GLN A O 1
ATOM 3855 N N . HIS A 1 483 ? 8.212 23.782 11.984 1.00 94.44 483 HIS A N 1
ATOM 3856 C CA . HIS A 1 483 ? 9.070 22.766 11.371 1.00 94.44 483 HIS A CA 1
ATOM 3857 C C . HIS A 1 483 ? 9.194 21.460 12.186 1.00 94.44 483 HIS A C 1
ATOM 3859 O O . HIS A 1 483 ? 8.722 21.360 13.326 1.00 94.44 483 HIS A O 1
ATOM 3865 N N . SER A 1 484 ? 9.801 20.421 11.604 1.00 96.50 484 SER A N 1
ATOM 3866 C CA . SER A 1 484 ? 10.062 19.132 12.259 1.00 96.50 484 SER A CA 1
ATOM 3867 C C . SER A 1 484 ? 11.088 19.246 13.380 1.00 96.50 484 SER A C 1
ATOM 3869 O O . SER A 1 484 ? 12.194 19.759 13.185 1.00 96.50 484 SER A O 1
ATOM 3871 N N . THR A 1 485 ? 10.735 18.722 14.555 1.00 95.62 485 THR A N 1
ATOM 3872 C CA . THR A 1 485 ? 11.598 18.721 15.745 1.00 95.62 485 THR A CA 1
ATOM 3873 C C . THR A 1 485 ? 12.583 17.555 15.776 1.00 95.62 485 THR A C 1
ATOM 3875 O O . THR A 1 485 ? 13.513 17.579 16.579 1.00 95.62 485 THR A O 1
ATOM 3878 N N . TYR A 1 486 ? 12.402 16.540 14.927 1.00 97.19 486 TYR A N 1
ATOM 3879 C CA . TYR A 1 486 ? 13.304 15.391 14.846 1.00 97.19 486 TYR A CA 1
ATOM 3880 C C . TYR A 1 486 ? 14.638 15.775 14.200 1.00 97.19 486 TYR A C 1
ATOM 3882 O O . TYR A 1 486 ? 14.629 16.565 13.255 1.00 97.19 486 TYR A O 1
ATOM 3890 N N . PRO A 1 487 ? 15.790 15.266 14.668 1.00 96.56 487 PRO A N 1
ATOM 3891 C CA . PRO A 1 487 ? 17.060 15.477 13.976 1.00 96.56 487 PRO A CA 1
ATOM 3892 C C . PRO A 1 487 ? 17.015 14.847 12.576 1.00 96.56 487 PRO A C 1
ATOM 3894 O O . PRO A 1 487 ? 16.372 13.819 12.394 1.00 96.56 487 PRO A O 1
ATOM 3897 N N . SER A 1 488 ? 17.672 15.475 11.601 1.00 97.94 488 SER A N 1
ATOM 3898 C CA . SER A 1 488 ? 17.804 14.951 10.238 1.00 97.94 488 SER A CA 1
ATOM 3899 C C . SER A 1 488 ? 19.175 15.281 9.661 1.00 97.94 488 SER A C 1
ATOM 3901 O O . SER A 1 488 ? 19.806 16.247 10.100 1.00 97.94 488 SER A O 1
ATOM 3903 N N . ASP A 1 489 ? 19.610 14.510 8.668 1.00 98.56 489 ASP A N 1
ATOM 3904 C CA . ASP A 1 489 ? 20.908 14.683 8.003 1.00 98.56 489 ASP A CA 1
ATOM 3905 C C . ASP A 1 489 ? 20.921 15.918 7.098 1.00 98.56 489 ASP A C 1
ATOM 3907 O O . ASP A 1 489 ? 21.915 16.641 7.011 1.00 98.56 489 ASP A O 1
ATOM 3911 N N . ALA A 1 490 ? 19.780 16.217 6.472 1.00 98.50 490 ALA A N 1
ATOM 3912 C CA . ALA A 1 490 ? 19.582 17.428 5.687 1.00 98.50 490 ALA A CA 1
ATOM 3913 C C . ALA A 1 490 ? 18.161 18.002 5.860 1.00 98.50 490 ALA A C 1
ATOM 3915 O O . ALA A 1 490 ? 17.240 17.299 6.289 1.00 98.50 490 ALA A O 1
ATOM 3916 N N . PRO A 1 491 ? 17.940 19.293 5.546 1.00 98.38 491 PRO A N 1
ATOM 3917 C CA . PRO A 1 491 ? 16.594 19.836 5.419 1.00 98.38 491 PRO A CA 1
ATOM 3918 C C . PRO A 1 491 ? 15.928 19.336 4.129 1.00 98.38 491 PRO A C 1
ATOM 3920 O O . PRO A 1 491 ? 16.574 19.249 3.082 1.00 98.38 491 PRO A O 1
ATOM 3923 N N . LEU A 1 492 ? 14.626 19.059 4.187 1.00 98.69 492 LEU A N 1
ATOM 3924 C CA . LEU A 1 492 ? 13.826 18.647 3.037 1.00 98.69 492 LEU A CA 1
ATOM 3925 C C . LEU A 1 492 ? 13.635 19.810 2.060 1.00 98.69 492 LEU A C 1
ATOM 3927 O O . LEU A 1 492 ? 12.878 20.747 2.305 1.00 98.69 492 LEU A O 1
ATOM 3931 N N . ASN A 1 493 ? 14.285 19.717 0.908 1.00 98.12 493 ASN A N 1
ATOM 3932 C CA . ASN A 1 493 ? 14.036 20.563 -0.251 1.00 98.12 493 ASN A CA 1
ATOM 3933 C C . ASN A 1 493 ? 14.442 19.812 -1.525 1.00 98.12 493 ASN A C 1
ATOM 3935 O O . ASN A 1 493 ? 15.106 18.778 -1.464 1.00 98.12 493 ASN A O 1
ATOM 3939 N N . ARG A 1 494 ? 14.050 20.343 -2.686 1.00 98.19 494 ARG A N 1
ATOM 3940 C CA . ARG A 1 494 ? 14.267 19.671 -3.971 1.00 98.19 494 ARG A CA 1
ATOM 3941 C C . ARG A 1 494 ? 15.737 19.399 -4.284 1.00 98.19 494 ARG A C 1
ATOM 3943 O O . ARG A 1 494 ? 16.039 18.349 -4.833 1.00 98.19 494 ARG A O 1
ATOM 3950 N N . THR A 1 495 ? 16.630 20.328 -3.956 1.00 98.31 495 THR A N 1
ATOM 3951 C CA . THR A 1 495 ? 18.066 20.169 -4.217 1.00 98.31 495 THR A CA 1
ATOM 3952 C C . THR A 1 495 ? 18.626 19.018 -3.396 1.00 98.31 495 THR A C 1
ATOM 3954 O O . THR A 1 495 ? 19.125 18.060 -3.967 1.00 98.31 495 THR A O 1
ATOM 3957 N N . ASN A 1 496 ? 18.429 19.046 -2.077 1.00 98.56 496 ASN A N 1
ATOM 3958 C CA . ASN A 1 496 ? 18.968 18.014 -1.196 1.00 98.56 496 ASN A CA 1
ATOM 3959 C C . ASN A 1 496 ? 18.407 16.625 -1.513 1.00 98.56 496 ASN A C 1
ATOM 3961 O O . ASN A 1 496 ? 19.160 15.664 -1.516 1.00 98.56 496 ASN A O 1
ATOM 3965 N N . VAL A 1 497 ? 17.108 16.504 -1.818 1.00 98.56 497 VAL A N 1
ATOM 3966 C CA . VAL A 1 497 ? 16.523 15.198 -2.170 1.00 98.56 497 VAL A CA 1
ATOM 3967 C C . VAL A 1 497 ? 17.161 14.636 -3.438 1.00 98.56 497 VAL A C 1
ATOM 3969 O O . VAL A 1 497 ? 17.504 13.460 -3.466 1.00 98.56 497 VAL A O 1
ATOM 3972 N N . LYS A 1 498 ? 17.339 15.461 -4.475 1.00 98.06 498 LYS A N 1
ATOM 3973 C CA . LYS A 1 498 ? 17.969 15.026 -5.727 1.00 98.06 498 LYS A CA 1
ATOM 3974 C C . LYS A 1 498 ? 19.429 14.647 -5.535 1.00 98.06 498 LYS A C 1
ATOM 3976 O O . LYS A 1 498 ? 19.835 13.593 -6.007 1.00 98.06 498 LYS A O 1
ATOM 3981 N N . ASP A 1 499 ? 20.184 15.508 -4.863 1.00 97.69 499 ASP A N 1
ATOM 3982 C CA . ASP A 1 499 ? 21.621 15.331 -4.679 1.00 97.69 499 ASP A CA 1
ATOM 3983 C C . ASP A 1 499 ? 21.909 14.104 -3.805 1.00 97.69 499 ASP A C 1
ATOM 3985 O O . ASP A 1 499 ? 22.799 13.323 -4.128 1.00 97.69 499 ASP A O 1
ATOM 3989 N N . SER A 1 500 ? 21.117 13.883 -2.747 1.00 97.56 500 SER A N 1
ATOM 3990 C CA . SER A 1 500 ? 21.204 12.664 -1.944 1.00 97.56 500 SER A CA 1
ATOM 3991 C C . SER A 1 500 ? 20.842 11.440 -2.779 1.00 97.56 500 SER A C 1
ATOM 3993 O O . SER A 1 500 ? 21.675 10.554 -2.929 1.00 97.56 500 SER A O 1
ATOM 3995 N N . TRP A 1 501 ? 19.640 11.390 -3.371 1.00 98.06 501 TRP A N 1
ATOM 3996 C CA . TRP A 1 501 ? 19.148 10.194 -4.073 1.00 98.06 501 TRP A CA 1
ATOM 3997 C C . TRP A 1 501 ? 20.028 9.788 -5.264 1.00 98.06 501 TRP A C 1
ATOM 3999 O O . TRP A 1 501 ? 20.183 8.603 -5.536 1.00 98.06 501 TRP A O 1
ATOM 4009 N N . ALA A 1 502 ? 20.691 10.736 -5.929 1.00 96.75 502 ALA A N 1
ATOM 4010 C CA . ALA A 1 502 ? 21.648 10.424 -6.990 1.00 96.75 502 ALA A CA 1
ATOM 4011 C C . ALA A 1 502 ? 22.847 9.560 -6.536 1.00 96.75 502 ALA A C 1
ATOM 4013 O O . ALA A 1 502 ? 23.583 9.082 -7.389 1.00 96.75 502 ALA A O 1
ATOM 4014 N N . SER A 1 503 ? 23.044 9.355 -5.227 1.00 93.31 503 SER A N 1
ATOM 4015 C CA . SER A 1 503 ? 24.126 8.528 -4.671 1.00 93.31 503 SER A CA 1
ATOM 4016 C C . SER A 1 503 ? 23.811 7.025 -4.619 1.00 93.31 503 SER A C 1
ATOM 4018 O O . SER A 1 503 ? 24.715 6.249 -4.331 1.00 93.31 503 SER A O 1
ATOM 4020 N N . GLY A 1 504 ? 22.565 6.620 -4.895 1.00 93.75 504 GLY A N 1
ATOM 4021 C CA . GLY A 1 504 ? 22.116 5.227 -4.786 1.00 93.75 504 GLY A CA 1
ATOM 4022 C C . GLY A 1 504 ? 21.663 4.856 -3.369 1.00 93.75 504 GLY A C 1
ATOM 4023 O O . GLY A 1 504 ? 22.284 5.235 -2.382 1.00 93.75 504 GLY A O 1
ATOM 4024 N N . TYR A 1 505 ? 20.543 4.139 -3.269 1.00 97.88 505 TYR A N 1
ATOM 4025 C CA . TYR A 1 505 ? 19.979 3.628 -2.011 1.00 97.88 505 TYR A CA 1
ATOM 4026 C C . TYR A 1 505 ? 19.185 2.363 -2.300 1.00 97.88 505 TYR A C 1
ATOM 4028 O O . TYR A 1 505 ? 18.447 2.328 -3.284 1.00 97.88 505 TYR A O 1
ATOM 4036 N N . GLY A 1 506 ? 19.243 1.364 -1.426 1.00 97.81 506 GLY A N 1
ATOM 4037 C CA . GLY A 1 506 ? 18.403 0.175 -1.556 1.00 97.81 506 GLY A CA 1
ATOM 4038 C C . GLY A 1 506 ? 16.924 0.465 -1.346 1.00 97.81 506 GLY A C 1
ATOM 4039 O O . GLY A 1 506 ? 16.084 -0.004 -2.112 1.00 97.81 506 GLY A O 1
ATOM 4040 N N . LEU A 1 507 ? 16.595 1.274 -0.334 1.00 98.56 507 LEU A N 1
ATOM 4041 C CA . LEU A 1 507 ? 15.214 1.608 0.020 1.00 98.56 507 LEU A CA 1
ATOM 4042 C C . LEU A 1 507 ? 14.980 3.118 0.028 1.00 98.56 507 LEU A C 1
ATOM 4044 O O . LEU A 1 507 ? 15.780 3.888 0.556 1.00 98.56 507 LEU A O 1
ATOM 4048 N N . VAL A 1 508 ? 13.823 3.546 -0.477 1.00 98.81 508 VAL A N 1
ATOM 4049 C CA . VAL A 1 508 ? 13.382 4.945 -0.395 1.00 98.81 508 VAL A CA 1
ATOM 4050 C C . VAL A 1 508 ? 11.935 5.009 0.083 1.00 98.81 508 VAL A C 1
ATOM 4052 O O . VAL A 1 508 ? 11.045 4.406 -0.515 1.00 98.81 508 VAL A O 1
ATOM 4055 N N . CYS A 1 509 ? 11.674 5.791 1.132 1.00 98.81 509 CYS A N 1
ATOM 4056 C CA . CYS A 1 509 ? 10.319 6.080 1.609 1.00 98.81 509 CYS A CA 1
ATOM 4057 C C . CYS A 1 509 ? 10.037 7.579 1.539 1.00 98.81 509 CYS A C 1
ATOM 4059 O O . CYS A 1 509 ? 10.339 8.321 2.476 1.00 98.81 509 CYS A O 1
ATOM 4061 N N . ALA A 1 510 ? 9.433 8.027 0.439 1.00 98.81 510 ALA A N 1
ATOM 4062 C CA . ALA A 1 510 ? 9.127 9.437 0.233 1.00 98.81 510 ALA A CA 1
ATOM 4063 C C . ALA A 1 510 ? 7.713 9.769 0.728 1.00 98.81 510 ALA A C 1
ATOM 4065 O O . ALA A 1 510 ? 6.735 9.175 0.271 1.00 98.81 510 ALA A O 1
ATOM 4066 N N . VAL A 1 511 ? 7.594 10.734 1.644 1.00 98.81 511 VAL A N 1
ATOM 4067 C CA . VAL A 1 511 ? 6.316 11.117 2.273 1.00 98.81 511 VAL A CA 1
ATOM 4068 C C . VAL A 1 511 ? 5.972 12.561 1.941 1.00 98.81 511 VAL A C 1
ATOM 4070 O O . VAL A 1 511 ? 6.754 13.474 2.211 1.00 98.81 511 VAL A O 1
ATOM 4073 N N . GLY A 1 512 ? 4.781 12.782 1.387 1.00 98.25 512 GLY A N 1
ATOM 4074 C CA . GLY A 1 512 ? 4.321 14.109 0.995 1.00 98.25 512 GLY A CA 1
ATOM 4075 C C . GLY A 1 512 ? 2.907 14.114 0.424 1.00 98.25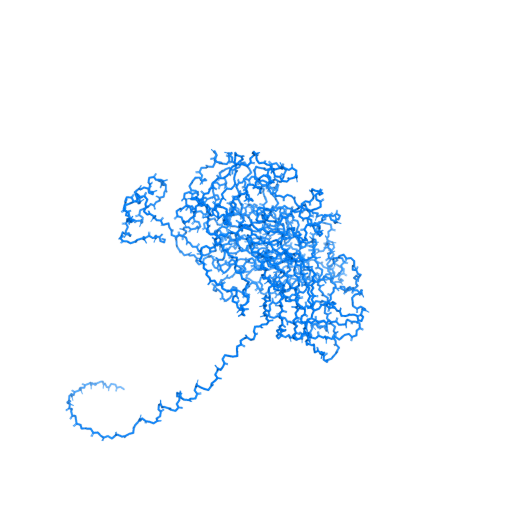 512 GLY A C 1
ATOM 4076 O O . GLY A 1 512 ? 2.251 13.082 0.298 1.00 98.25 512 GLY A O 1
ATOM 4077 N N . HIS A 1 513 ? 2.440 15.296 0.028 1.00 97.69 513 HIS A N 1
ATOM 4078 C CA . HIS A 1 513 ? 1.272 15.395 -0.855 1.00 97.69 513 HIS A CA 1
ATOM 4079 C C . HIS A 1 513 ? 1.677 15.019 -2.279 1.00 97.69 513 HIS A C 1
ATOM 4081 O O . HIS A 1 513 ? 2.853 15.092 -2.622 1.00 97.69 513 HIS A O 1
ATOM 4087 N N . GLY A 1 514 ? 0.733 14.629 -3.134 1.00 97.56 514 GLY A N 1
ATOM 4088 C CA . GLY A 1 514 ? 1.076 14.121 -4.463 1.00 97.56 514 GLY A CA 1
ATOM 4089 C C . GLY A 1 514 ? 0.069 14.464 -5.545 1.00 97.56 514 GLY A C 1
ATOM 4090 O O . GLY A 1 514 ? -1.113 14.685 -5.284 1.00 97.56 514 GLY A O 1
ATOM 4091 N N . ASN A 1 515 ? 0.561 14.478 -6.777 1.00 97.44 515 ASN A N 1
ATOM 4092 C CA . ASN A 1 515 ? -0.245 14.331 -7.984 1.00 97.44 515 ASN A CA 1
ATOM 4093 C C . ASN A 1 515 ? 0.430 13.316 -8.917 1.00 97.44 515 ASN A C 1
ATOM 4095 O O . ASN A 1 515 ? 1.386 12.657 -8.521 1.00 97.44 515 ASN A O 1
ATOM 4099 N N . ALA A 1 516 ? -0.030 13.196 -10.163 1.00 98.19 516 ALA A N 1
ATOM 4100 C CA . ALA A 1 516 ? 0.533 12.228 -11.100 1.00 98.19 516 ALA A CA 1
ATOM 4101 C C . ALA A 1 516 ? 2.064 12.304 -11.228 1.00 98.19 516 ALA A C 1
ATOM 4103 O O . ALA A 1 516 ? 2.711 11.266 -11.263 1.00 98.19 516 ALA A O 1
ATOM 4104 N N . THR A 1 517 ? 2.656 13.500 -11.251 1.00 98.69 517 THR A N 1
ATOM 4105 C CA . THR A 1 517 ? 4.056 13.677 -11.668 1.00 98.69 517 THR A CA 1
ATOM 4106 C C . THR A 1 517 ? 4.994 14.163 -10.567 1.00 98.69 517 THR A C 1
ATOM 4108 O O . THR A 1 517 ? 6.189 14.312 -10.830 1.00 98.69 517 THR A O 1
ATOM 4111 N N . SER A 1 518 ? 4.487 14.462 -9.372 1.00 98.62 518 SER A N 1
ATOM 4112 C CA . SER A 1 518 ? 5.242 15.186 -8.346 1.00 98.62 518 SER A CA 1
ATOM 4113 C C . SER A 1 518 ? 4.833 14.795 -6.930 1.00 98.62 518 SER A C 1
ATOM 4115 O O . SER A 1 518 ? 3.668 14.482 -6.667 1.00 98.62 518 SER A O 1
ATOM 4117 N N . ILE A 1 519 ? 5.790 14.908 -6.010 1.00 98.62 519 ILE A N 1
ATOM 4118 C CA . ILE A 1 519 ? 5.579 14.833 -4.564 1.00 98.62 519 ILE A CA 1
ATOM 4119 C C . ILE A 1 519 ? 5.960 16.170 -3.913 1.00 98.62 519 ILE A C 1
ATOM 4121 O O . ILE A 1 519 ? 6.931 16.832 -4.302 1.00 98.62 519 ILE A O 1
ATOM 4125 N N . TYR A 1 520 ? 5.142 16.604 -2.960 1.00 98.25 520 TYR A N 1
ATOM 4126 C CA . TYR A 1 520 ? 5.110 17.961 -2.434 1.00 98.25 520 TYR A CA 1
ATOM 4127 C C . TYR A 1 520 ? 5.329 17.996 -0.929 1.00 98.25 520 TYR A C 1
ATOM 4129 O O . TYR A 1 520 ? 4.791 17.177 -0.182 1.00 98.25 520 TYR A O 1
ATOM 4137 N N . ARG A 1 521 ? 6.060 19.023 -0.497 1.00 97.19 521 ARG A N 1
ATOM 4138 C CA . ARG A 1 521 ? 6.148 19.450 0.895 1.00 97.19 521 ARG A CA 1
ATOM 4139 C C . ARG A 1 521 ? 5.257 20.663 1.106 1.00 97.19 521 ARG A C 1
ATOM 4141 O O . ARG A 1 521 ? 5.041 21.454 0.183 1.00 97.19 521 ARG A O 1
ATOM 4148 N N . LYS A 1 522 ? 4.767 20.808 2.330 1.00 93.19 522 LYS A N 1
ATOM 4149 C CA . LYS A 1 522 ? 3.990 21.956 2.782 1.00 93.19 522 LYS A CA 1
ATOM 4150 C C . LYS A 1 522 ? 4.664 22.530 4.023 1.00 93.19 522 LYS A C 1
ATOM 4152 O O . LYS A 1 522 ? 4.980 21.777 4.937 1.00 93.19 522 LYS A O 1
ATOM 4157 N N . TYR A 1 523 ? 4.848 23.845 4.066 1.00 94.50 523 TYR A N 1
ATOM 4158 C CA . TYR A 1 523 ? 5.345 24.556 5.244 1.00 94.50 523 TYR A CA 1
ATOM 4159 C C . TYR A 1 523 ? 4.511 25.805 5.521 1.00 94.50 523 TYR A C 1
ATOM 4161 O O . TYR A 1 523 ? 4.014 26.463 4.606 1.00 94.50 523 TYR A O 1
ATOM 4169 N N . TRP A 1 524 ? 4.331 26.122 6.800 1.00 94.25 524 TRP A N 1
ATOM 4170 C CA . TRP A 1 524 ? 3.617 27.319 7.235 1.00 94.25 524 TRP A CA 1
ATOM 4171 C C . TRP A 1 524 ? 4.569 28.518 7.201 1.00 94.25 524 TRP A C 1
ATOM 4173 O O . TRP A 1 524 ? 5.479 28.617 8.022 1.00 94.25 524 TRP A O 1
ATOM 4183 N N . SER A 1 525 ? 4.427 29.371 6.186 1.00 94.12 525 SER A N 1
ATOM 4184 C CA . SER A 1 525 ? 5.391 30.429 5.856 1.00 94.12 525 SER A CA 1
ATOM 4185 C C . SER A 1 525 ? 5.266 31.690 6.712 1.00 94.12 525 SER A C 1
ATOM 4187 O O . SER A 1 525 ? 6.271 32.369 6.914 1.00 94.12 525 SER A O 1
ATOM 4189 N N . SER A 1 526 ? 4.072 32.017 7.204 1.00 92.88 526 SER A N 1
ATOM 4190 C CA . SER A 1 526 ? 3.808 33.223 7.997 1.00 92.88 526 SER A CA 1
ATOM 4191 C C . SER A 1 526 ? 2.524 33.071 8.804 1.00 92.88 526 SER A C 1
ATOM 4193 O O . SER A 1 526 ? 1.623 32.409 8.323 1.00 92.88 526 SER A O 1
ATOM 4195 N N . ASP A 1 527 ? 2.436 33.732 9.953 1.00 90.50 527 ASP A N 1
ATOM 4196 C CA . ASP A 1 527 ? 1.205 33.914 10.734 1.00 90.50 527 ASP A CA 1
ATOM 4197 C C . ASP A 1 527 ? 0.957 35.426 10.783 1.00 90.50 527 ASP A C 1
ATOM 4199 O O . ASP A 1 527 ? 1.567 36.145 11.585 1.00 90.50 527 ASP A O 1
ATOM 4203 N N . ASP A 1 528 ? 0.222 35.947 9.798 1.00 89.44 528 ASP A N 1
ATOM 4204 C CA . ASP A 1 528 ? 0.146 37.397 9.571 1.00 89.44 528 ASP A CA 1
ATOM 4205 C C . ASP A 1 528 ? -0.728 38.111 10.609 1.00 89.44 528 ASP A C 1
ATOM 4207 O O . ASP A 1 528 ? -0.505 39.284 10.939 1.00 89.44 528 ASP A O 1
ATOM 4211 N N . ASN A 1 529 ? -1.678 37.373 11.172 1.00 88.25 529 ASN A N 1
ATOM 4212 C CA . ASN A 1 529 ? -2.660 37.850 12.125 1.00 88.25 529 ASN A CA 1
ATOM 4213 C C . ASN A 1 529 ? -2.387 37.370 13.567 1.00 88.25 529 ASN A C 1
ATOM 4215 O O . ASN A 1 529 ? -3.070 37.833 14.485 1.00 88.25 529 ASN A O 1
ATOM 4219 N N . GLN A 1 530 ? -1.322 36.581 13.777 1.00 87.88 530 GLN A N 1
ATOM 4220 C CA . GLN A 1 530 ? -0.797 36.120 15.072 1.00 87.88 530 GLN A CA 1
ATOM 4221 C C . GLN A 1 530 ? -1.829 35.343 15.893 1.00 87.88 530 GLN A C 1
ATOM 4223 O O . GLN A 1 530 ? -1.990 35.585 17.095 1.00 87.88 530 GLN A O 1
ATOM 4228 N N . ASN A 1 531 ? -2.572 34.449 15.244 1.00 87.31 531 ASN A N 1
ATOM 4229 C CA . ASN A 1 531 ? -3.597 33.636 15.897 1.00 87.31 531 ASN A CA 1
ATOM 4230 C C . ASN A 1 531 ? -3.180 32.172 16.115 1.00 87.31 531 ASN A C 1
ATOM 4232 O O . ASN A 1 531 ? -4.007 31.365 16.552 1.00 87.31 531 ASN A O 1
ATOM 4236 N N . ASP A 1 532 ? -1.922 31.834 15.819 1.00 88.12 532 ASP A N 1
ATOM 4237 C CA . ASP A 1 532 ? -1.351 30.496 15.930 1.00 88.12 532 ASP A CA 1
ATOM 4238 C C . ASP A 1 532 ? -2.097 29.419 15.098 1.00 88.12 532 ASP A C 1
ATOM 4240 O O . ASP A 1 532 ? -2.052 28.229 15.433 1.00 88.12 532 ASP A O 1
ATOM 4244 N N . THR A 1 533 ? -2.791 29.815 14.022 1.00 88.12 533 THR A N 1
ATOM 4245 C CA . THR A 1 533 ? -3.628 28.949 13.176 1.00 88.12 533 THR A CA 1
ATOM 4246 C C . THR A 1 533 ? -3.226 29.054 11.700 1.00 88.12 533 THR A C 1
ATOM 4248 O O . THR A 1 533 ? -3.400 30.098 11.094 1.00 88.12 533 THR A O 1
ATOM 4251 N N . PRO A 1 534 ? -2.758 27.966 11.064 1.00 89.00 534 PRO A N 1
ATOM 4252 C CA . PRO A 1 534 ? -2.379 27.998 9.653 1.00 89.00 534 PRO A CA 1
ATOM 4253 C C . PRO A 1 534 ? -3.574 28.233 8.724 1.00 89.00 534 PRO A C 1
ATOM 4255 O O . PRO A 1 534 ? -4.473 27.388 8.628 1.00 89.00 534 PRO A O 1
ATOM 4258 N N . GLU A 1 535 ? -3.552 29.334 7.975 1.00 85.94 535 GLU A N 1
ATOM 4259 C CA . GLU A 1 535 ? -4.643 29.713 7.073 1.00 85.94 535 GLU A CA 1
ATOM 4260 C C . GLU A 1 535 ? -4.324 29.666 5.577 1.00 85.94 535 GLU A C 1
ATOM 4262 O O . GLU A 1 535 ? -3.190 29.530 5.108 1.00 85.94 535 GLU A O 1
ATOM 4267 N N . SER A 1 536 ? -5.389 29.768 4.778 1.00 82.12 536 SER A N 1
ATOM 4268 C CA . SER A 1 536 ? -5.267 29.912 3.332 1.00 82.12 536 SER A CA 1
ATOM 4269 C C . SER A 1 536 ? -4.478 31.177 2.995 1.00 82.12 536 SER A C 1
ATOM 4271 O O . SER A 1 536 ? -4.915 32.281 3.300 1.00 82.12 536 SER A O 1
ATOM 4273 N N . GLY A 1 537 ? -3.358 31.012 2.291 1.00 84.38 537 GLY A N 1
ATOM 4274 C CA . GLY A 1 537 ? -2.430 32.097 1.955 1.00 84.38 537 GLY A CA 1
ATOM 4275 C C . GLY A 1 537 ? -1.207 32.166 2.871 1.00 84.38 537 GLY A C 1
ATOM 4276 O O . GLY A 1 537 ? -0.202 32.752 2.484 1.00 84.38 537 GLY A O 1
ATOM 4277 N N . GLU A 1 538 ? -1.247 31.495 4.021 1.00 91.38 538 GLU A N 1
ATOM 4278 C CA . GLU A 1 538 ? -0.140 31.447 4.975 1.00 91.38 538 GLU A CA 1
ATOM 4279 C C . GLU A 1 538 ? 0.776 30.242 4.788 1.00 91.38 538 GLU A C 1
ATOM 4281 O O . GLU A 1 538 ? 1.932 30.250 5.215 1.00 91.38 538 GLU A O 1
ATOM 4286 N N . THR A 1 539 ? 0.274 29.181 4.157 1.00 91.44 539 THR A N 1
ATOM 4287 C CA . THR A 1 539 ? 1.047 27.970 3.872 1.00 91.44 539 THR A CA 1
ATOM 4288 C C . THR A 1 539 ? 1.562 27.964 2.442 1.00 91.44 539 THR A C 1
ATOM 4290 O O . THR A 1 539 ? 0.814 28.248 1.505 1.00 91.44 539 THR A O 1
ATOM 4293 N N . THR A 1 540 ? 2.806 27.536 2.263 1.00 93.31 540 THR A N 1
ATOM 4294 C CA . THR A 1 540 ? 3.424 27.338 0.954 1.00 93.31 540 THR A CA 1
ATOM 4295 C C . THR A 1 540 ? 3.545 25.846 0.655 1.00 93.31 540 THR A C 1
ATOM 4297 O O . THR A 1 540 ? 3.945 25.062 1.514 1.00 93.31 540 THR A O 1
ATOM 4300 N N . THR A 1 541 ? 3.198 25.445 -0.571 1.00 94.12 541 THR A N 1
ATOM 4301 C CA . THR A 1 541 ? 3.347 24.066 -1.062 1.00 94.12 541 THR A CA 1
ATOM 4302 C C . THR A 1 541 ? 4.279 24.052 -2.267 1.00 94.12 541 THR A C 1
ATOM 4304 O O . THR A 1 541 ? 4.027 24.744 -3.253 1.00 94.12 541 THR A O 1
ATOM 4307 N N . THR A 1 542 ? 5.350 23.263 -2.210 1.00 96.69 542 THR A N 1
ATOM 4308 C CA . THR A 1 542 ? 6.340 23.140 -3.292 1.00 96.69 542 THR A CA 1
ATOM 4309 C C . THR A 1 542 ? 6.721 21.681 -3.510 1.00 96.69 542 THR A C 1
ATOM 4311 O O . THR A 1 542 ? 6.713 20.876 -2.581 1.00 96.69 542 THR A O 1
ATOM 4314 N N . SER A 1 543 ? 7.025 21.304 -4.754 1.00 98.12 543 SER A N 1
ATOM 4315 C CA . SER A 1 543 ? 7.492 19.947 -5.049 1.00 98.12 543 SER A CA 1
ATOM 4316 C C . SER A 1 543 ? 8.925 19.769 -4.556 1.00 98.12 543 SER A C 1
ATOM 4318 O O . SER A 1 543 ? 9.788 20.574 -4.921 1.00 98.12 543 SER A O 1
ATOM 4320 N N . PHE A 1 544 ? 9.201 18.702 -3.808 1.00 98.62 544 PHE A N 1
ATOM 4321 C CA . PHE A 1 544 ? 10.576 18.323 -3.464 1.00 98.62 544 PHE A CA 1
ATOM 4322 C C . PHE A 1 544 ? 11.139 17.235 -4.384 1.00 98.62 544 PHE A C 1
ATOM 4324 O O . PHE A 1 544 ? 12.344 17.023 -4.390 1.00 98.62 544 PHE A O 1
ATOM 4331 N N . PHE A 1 545 ? 10.307 16.583 -5.197 1.00 98.75 545 PHE A N 1
ATOM 4332 C CA . PHE A 1 545 ? 10.770 15.708 -6.270 1.00 98.75 545 PHE A CA 1
ATOM 4333 C C . PHE A 1 545 ? 9.712 15.620 -7.376 1.00 98.75 545 PHE A C 1
ATOM 4335 O O . PHE A 1 545 ? 8.507 15.616 -7.098 1.00 98.75 545 PHE A O 1
ATOM 4342 N N . THR A 1 546 ? 10.144 15.595 -8.637 1.00 98.81 546 THR A N 1
ATOM 4343 C CA . THR A 1 546 ? 9.257 15.492 -9.806 1.00 98.81 546 THR A CA 1
ATOM 4344 C C . THR A 1 546 ? 9.708 14.384 -10.747 1.00 98.81 546 THR A C 1
ATOM 4346 O O . THR A 1 546 ? 10.862 13.977 -10.748 1.00 98.81 546 THR A O 1
ATOM 4349 N N . SER A 1 547 ? 8.819 13.937 -11.629 1.00 98.75 547 SER A N 1
ATOM 4350 C CA . SER A 1 547 ? 9.104 12.877 -12.607 1.00 98.75 547 SER A CA 1
ATOM 4351 C C . SER A 1 547 ? 10.299 13.208 -13.500 1.00 98.75 547 SER A C 1
ATOM 4353 O O . SER A 1 547 ? 11.077 12.330 -13.845 1.00 98.75 547 SER A O 1
ATOM 4355 N N . SER A 1 548 ? 10.506 14.487 -13.826 1.00 98.31 548 SER A N 1
ATOM 4356 C CA . SER A 1 548 ? 11.680 14.951 -14.576 1.00 98.31 548 SER A CA 1
ATOM 4357 C C . SER A 1 548 ? 13.001 14.855 -13.806 1.00 98.31 548 SER A C 1
ATOM 4359 O O . SER A 1 548 ? 14.052 14.856 -14.439 1.00 98.31 548 SER A O 1
ATOM 4361 N N . ASP A 1 549 ? 12.963 14.822 -12.471 1.00 98.50 549 ASP A N 1
ATOM 4362 C CA . ASP A 1 549 ? 14.165 14.704 -11.643 1.00 98.50 549 ASP A CA 1
ATOM 4363 C C . ASP A 1 549 ? 14.729 13.277 -11.643 1.00 98.50 549 ASP A C 1
ATOM 4365 O O . ASP A 1 549 ? 15.923 13.132 -11.429 1.00 98.50 549 ASP A O 1
ATOM 4369 N N . SER A 1 550 ? 13.934 12.251 -11.982 1.00 97.50 550 SER A N 1
ATOM 4370 C CA . SER A 1 550 ? 14.412 10.857 -12.129 1.00 97.50 550 SER A CA 1
ATOM 4371 C C . SER A 1 550 ? 15.619 10.719 -13.068 1.00 97.50 550 SER A C 1
ATOM 4373 O O . SER A 1 550 ? 16.471 9.864 -12.869 1.00 97.50 550 SER A O 1
ATOM 4375 N N . ARG A 1 551 ? 15.751 11.625 -14.047 1.00 96.38 551 ARG A N 1
ATOM 4376 C CA . ARG A 1 551 ? 16.825 11.619 -15.053 1.00 96.38 551 ARG A CA 1
ATOM 4377 C C . ARG A 1 551 ? 18.236 11.784 -14.495 1.00 96.38 551 ARG A C 1
ATOM 4379 O O . ARG A 1 551 ? 19.195 11.550 -15.225 1.00 96.38 551 ARG A O 1
ATOM 4386 N N . VAL A 1 552 ? 18.367 12.284 -13.264 1.00 96.00 552 VAL A N 1
ATOM 4387 C CA . VAL A 1 552 ? 19.674 12.450 -12.607 1.00 96.00 552 VAL A CA 1
ATOM 4388 C C . VAL A 1 552 ? 20.005 11.304 -11.658 1.00 96.00 552 VAL A C 1
ATOM 4390 O O . VAL A 1 552 ? 21.073 11.330 -11.060 1.00 96.00 552 VAL A O 1
ATOM 4393 N N . LEU A 1 553 ? 19.086 10.352 -11.479 1.00 98.00 553 LEU A N 1
ATOM 4394 C CA . LEU A 1 553 ? 19.284 9.239 -10.565 1.00 98.00 553 LEU A CA 1
ATOM 4395 C C . LEU A 1 553 ? 20.178 8.170 -11.185 1.00 98.00 553 LEU A C 1
ATOM 4397 O O . LEU A 1 553 ? 20.226 8.005 -12.410 1.00 98.00 553 LEU A O 1
ATOM 4401 N N . ASP A 1 554 ? 20.856 7.455 -10.297 1.00 94.94 554 ASP A N 1
ATOM 4402 C CA . ASP A 1 554 ? 21.703 6.327 -10.631 1.00 94.94 554 ASP A CA 1
ATOM 4403 C C . ASP A 1 554 ? 20.849 5.087 -10.905 1.00 94.94 554 ASP A C 1
ATOM 4405 O O . ASP A 1 554 ? 20.072 4.648 -10.059 1.00 94.94 554 ASP A O 1
ATOM 4409 N N . ASP A 1 555 ? 20.984 4.545 -12.110 1.00 94.50 555 ASP A N 1
ATOM 4410 C CA . ASP A 1 555 ? 20.261 3.350 -12.535 1.00 94.50 555 ASP A CA 1
ATOM 4411 C C . ASP A 1 555 ? 21.088 2.066 -12.401 1.00 94.50 555 ASP A C 1
ATOM 4413 O O . ASP A 1 555 ? 20.547 0.986 -12.608 1.00 94.50 555 ASP A O 1
ATOM 4417 N N . SER A 1 556 ? 22.369 2.184 -12.025 1.00 93.69 556 SER A N 1
ATOM 4418 C CA . SER A 1 556 ? 23.214 1.055 -11.613 1.00 93.69 556 SER A CA 1
ATOM 4419 C C . SER A 1 556 ? 23.001 0.664 -10.149 1.00 93.69 556 SER A C 1
ATOM 4421 O O . SER A 1 556 ? 23.227 -0.484 -9.792 1.00 93.69 556 SER A O 1
ATOM 4423 N N . HIS A 1 557 ? 22.459 1.577 -9.333 1.00 96.19 557 HIS A N 1
ATOM 4424 C CA . HIS A 1 557 ? 22.064 1.320 -7.943 1.00 96.19 557 HIS A CA 1
ATOM 4425 C C . HIS A 1 557 ? 20.582 1.689 -7.694 1.00 96.19 557 HIS A C 1
ATOM 4427 O O . HIS A 1 557 ? 20.276 2.589 -6.899 1.00 96.19 557 HIS A O 1
ATOM 4433 N N . PRO A 1 558 ? 19.631 1.048 -8.405 1.00 97.88 558 PRO A N 1
ATOM 4434 C CA . PRO A 1 558 ? 18.226 1.444 -8.397 1.00 97.88 558 PRO A CA 1
ATOM 4435 C C . PRO A 1 558 ? 17.495 1.033 -7.105 1.00 97.88 558 PRO A C 1
ATOM 4437 O O . PRO A 1 558 ? 17.557 -0.109 -6.656 1.00 97.88 558 PRO A O 1
ATOM 4440 N N . SER A 1 559 ? 16.712 1.949 -6.532 1.00 98.50 559 SER A N 1
ATOM 4441 C CA . SER A 1 559 ? 16.014 1.729 -5.256 1.00 98.50 559 SER A CA 1
ATOM 4442 C C . SER A 1 559 ? 14.712 0.928 -5.377 1.00 98.50 559 SER A C 1
ATOM 4444 O O . SER A 1 559 ? 13.983 1.038 -6.365 1.00 98.50 559 SER A O 1
ATOM 4446 N N . MET A 1 560 ? 14.312 0.232 -4.311 1.00 98.75 560 MET A N 1
ATOM 4447 C CA . MET A 1 560 ? 12.901 -0.086 -4.070 1.00 98.75 560 MET A CA 1
ATOM 4448 C C . MET A 1 560 ? 12.223 1.098 -3.372 1.00 98.75 560 MET A C 1
ATOM 4450 O O . MET A 1 560 ? 12.641 1.539 -2.299 1.00 98.75 560 MET A O 1
ATOM 4454 N N . VAL A 1 561 ? 11.160 1.630 -3.975 1.00 98.88 561 VAL A N 1
ATOM 4455 C CA . VAL A 1 561 ? 10.568 2.913 -3.572 1.00 98.88 561 VAL A CA 1
ATOM 4456 C C . VAL A 1 561 ? 9.137 2.739 -3.082 1.00 98.88 561 VAL A C 1
ATOM 4458 O O . VAL A 1 561 ? 8.287 2.200 -3.786 1.00 98.88 561 VAL A O 1
ATOM 4461 N N . TYR A 1 562 ? 8.827 3.293 -1.913 1.00 98.94 562 TYR A N 1
ATOM 4462 C CA . TYR A 1 562 ? 7.456 3.535 -1.474 1.00 98.94 562 TYR A CA 1
ATOM 4463 C C . TYR A 1 562 ? 7.137 5.034 -1.558 1.00 98.94 562 TYR A C 1
ATOM 4465 O O . TYR A 1 562 ? 7.747 5.856 -0.868 1.00 98.94 562 TYR A O 1
ATOM 4473 N N . LEU A 1 563 ? 6.173 5.396 -2.409 1.00 98.81 563 LEU A N 1
ATOM 4474 C CA . LEU A 1 563 ? 5.687 6.769 -2.559 1.00 98.81 563 LEU A CA 1
ATOM 4475 C C . LEU A 1 563 ? 4.424 6.960 -1.717 1.00 98.81 563 LEU A C 1
ATOM 4477 O O . LEU A 1 563 ? 3.309 6.675 -2.160 1.00 98.81 563 LEU A O 1
ATOM 4481 N N . CYS A 1 564 ? 4.592 7.476 -0.502 1.00 98.56 564 CYS A N 1
ATOM 4482 C CA . CYS A 1 564 ? 3.504 7.784 0.420 1.00 98.56 564 CYS A CA 1
ATOM 4483 C C . CYS A 1 564 ? 2.832 9.116 0.049 1.00 98.56 564 CYS A C 1
ATOM 4485 O O . CYS A 1 564 ? 2.939 10.109 0.774 1.00 98.56 564 CYS A O 1
ATOM 4487 N N . ALA A 1 565 ? 2.176 9.146 -1.112 1.00 97.94 565 ALA A N 1
ATOM 4488 C CA . ALA A 1 565 ? 1.581 10.344 -1.686 1.00 97.94 565 ALA A CA 1
ATOM 4489 C C . ALA A 1 565 ? 0.457 10.013 -2.682 1.00 97.94 565 ALA A C 1
ATOM 4491 O O . ALA A 1 565 ? 0.393 8.932 -3.269 1.00 97.94 565 ALA A O 1
ATOM 4492 N N . CYS A 1 566 ? -0.440 10.979 -2.893 1.00 98.06 566 CYS A N 1
ATOM 4493 C CA . CYS A 1 566 ? -1.587 10.812 -3.781 1.00 98.06 566 CYS A CA 1
ATOM 4494 C C . CYS A 1 566 ? -1.165 10.679 -5.254 1.00 98.06 566 CYS A C 1
ATOM 4496 O O . CYS A 1 566 ? -0.390 11.482 -5.763 1.00 98.06 566 CYS A O 1
ATOM 4498 N N . SER A 1 567 ? -1.791 9.744 -5.971 1.00 98.06 567 SER A N 1
ATOM 4499 C CA . SER A 1 567 ? -1.794 9.627 -7.439 1.00 98.06 567 SER A CA 1
ATOM 4500 C C . SER A 1 567 ? -0.429 9.490 -8.122 1.00 98.06 567 SER A C 1
ATOM 4502 O O . SER A 1 567 ? -0.365 9.623 -9.337 1.00 98.06 567 SER A O 1
ATOM 4504 N N . ASN A 1 568 ? 0.664 9.215 -7.408 1.00 98.62 568 ASN A N 1
ATOM 4505 C CA . ASN A 1 568 ? 1.984 9.080 -8.034 1.00 98.62 568 ASN A CA 1
ATOM 4506 C C . ASN A 1 568 ? 2.088 7.885 -9.005 1.00 98.62 568 ASN A C 1
ATOM 4508 O O . ASN A 1 568 ? 2.998 7.873 -9.829 1.00 98.62 568 ASN A O 1
ATOM 4512 N N . GLY A 1 569 ? 1.153 6.932 -8.946 1.00 98.19 569 GLY A N 1
ATOM 4513 C CA . GLY A 1 569 ? 1.032 5.792 -9.859 1.00 98.19 569 GLY A CA 1
ATOM 4514 C C . GLY A 1 569 ? -0.157 5.887 -10.818 1.00 98.19 569 GLY A C 1
ATOM 4515 O O . GLY A 1 569 ? -0.689 4.853 -11.199 1.00 98.19 569 GLY A O 1
ATOM 4516 N N . TYR A 1 570 ? -0.632 7.093 -11.160 1.00 98.31 570 TYR A N 1
ATOM 4517 C CA . TYR A 1 570 ? -1.811 7.310 -12.018 1.00 98.31 570 TYR A CA 1
ATOM 4518 C C . TYR A 1 570 ? -1.630 6.669 -13.418 1.00 98.31 570 TYR A C 1
ATOM 4520 O O . TYR A 1 570 ? -0.857 7.209 -14.218 1.00 98.31 570 TYR A O 1
ATOM 4528 N N . PRO A 1 571 ? -2.302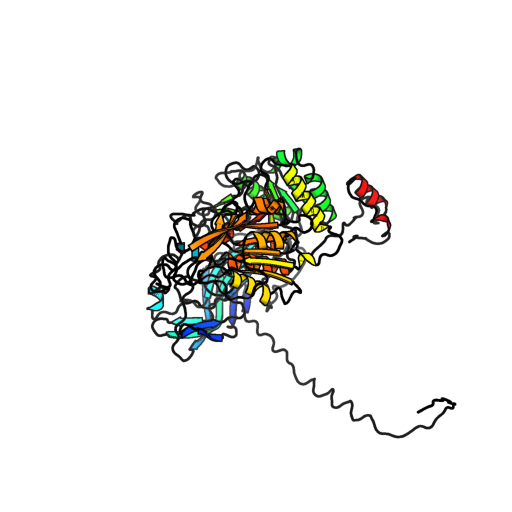 5.540 -13.729 1.00 98.00 571 PRO A N 1
ATOM 4529 C CA . PRO A 1 571 ? -1.962 4.698 -14.881 1.00 98.00 571 PRO A CA 1
ATOM 4530 C C . PRO A 1 571 ? -2.281 5.334 -16.235 1.00 98.00 571 PRO A C 1
ATOM 4532 O O . PRO A 1 571 ? -1.671 4.987 -17.233 1.00 98.00 571 PRO A O 1
ATOM 4535 N N . GLU A 1 572 ? -3.191 6.301 -16.301 1.00 97.81 572 GLU A N 1
ATOM 4536 C CA . GLU A 1 572 ? -3.524 6.974 -17.563 1.00 97.81 572 GLU A CA 1
ATOM 4537 C C . GLU A 1 572 ? -2.496 8.056 -17.949 1.00 97.81 572 GLU A C 1
ATOM 4539 O O . GLU A 1 572 ? -2.594 8.680 -19.004 1.00 97.81 572 GLU A O 1
ATOM 4544 N N . ASN A 1 573 ? -1.504 8.317 -17.090 1.00 97.94 573 ASN A N 1
ATOM 4545 C CA . ASN A 1 573 ? -0.440 9.282 -17.340 1.00 97.94 573 ASN A CA 1
ATOM 4546 C C . ASN A 1 573 ? 0.906 8.562 -17.508 1.00 97.94 573 ASN A C 1
ATOM 4548 O O . ASN A 1 573 ? 1.513 8.129 -16.529 1.00 97.94 573 ASN A O 1
ATOM 4552 N N . SER A 1 574 ? 1.429 8.520 -18.735 1.00 97.06 574 SER A N 1
ATOM 4553 C CA . SER A 1 574 ? 2.734 7.916 -19.064 1.00 97.06 574 SER A CA 1
ATOM 4554 C C . SER A 1 574 ? 3.947 8.635 -18.451 1.00 97.06 574 SER A C 1
ATOM 4556 O O . SER A 1 574 ? 5.071 8.130 -18.477 1.00 97.06 574 SER A O 1
ATOM 4558 N N . GLY A 1 575 ? 3.737 9.822 -17.883 1.00 97.88 575 GLY A N 1
ATOM 4559 C CA . GLY A 1 575 ? 4.711 10.577 -17.105 1.00 97.88 575 GLY A CA 1
ATOM 4560 C C . GLY A 1 575 ? 4.508 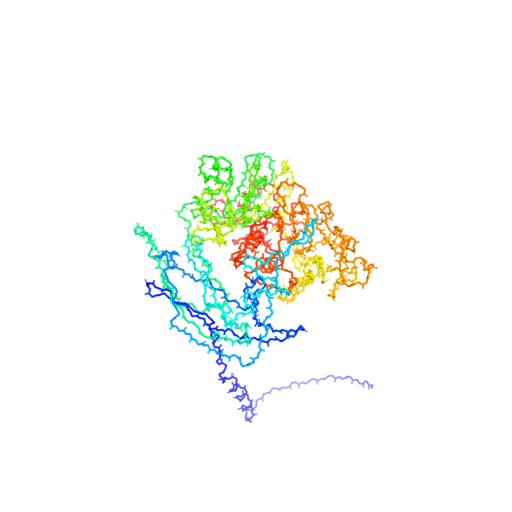10.469 -15.597 1.00 97.88 575 GLY A C 1
ATOM 4561 O O . GLY A 1 575 ? 5.066 11.300 -14.885 1.00 97.88 575 GLY A O 1
ATOM 4562 N N . ASN A 1 576 ? 3.700 9.523 -15.098 1.00 98.75 576 ASN A N 1
ATOM 4563 C CA . ASN A 1 576 ? 3.495 9.382 -13.657 1.00 98.75 576 ASN A CA 1
ATOM 4564 C C . ASN A 1 576 ? 4.817 9.103 -12.915 1.00 98.75 576 ASN A C 1
ATOM 4566 O O . ASN A 1 576 ? 5.766 8.556 -13.488 1.00 98.75 576 ASN A O 1
ATOM 4570 N N . LEU A 1 577 ? 4.895 9.515 -11.649 1.00 98.88 577 LEU A N 1
ATOM 4571 C CA . LEU A 1 577 ? 6.136 9.498 -10.877 1.00 98.88 577 LEU A CA 1
ATOM 4572 C C . LEU A 1 577 ? 6.639 8.077 -10.607 1.00 98.88 577 LEU A C 1
ATOM 4574 O O . LEU A 1 577 ? 7.833 7.839 -10.764 1.00 98.88 577 LEU A O 1
ATOM 4578 N N . GLY A 1 578 ? 5.750 7.139 -10.267 1.00 98.62 578 GLY A N 1
ATOM 4579 C CA . GLY A 1 578 ? 6.113 5.737 -10.041 1.00 98.62 578 GLY A CA 1
ATOM 4580 C C . GLY A 1 578 ? 6.762 5.111 -11.276 1.00 98.62 578 GLY A C 1
ATOM 4581 O O . GLY A 1 578 ? 7.865 4.578 -11.205 1.00 98.62 578 GLY A O 1
ATOM 4582 N N . TYR A 1 579 ? 6.143 5.273 -12.447 1.00 98.81 579 TYR A N 1
ATOM 4583 C CA . TYR A 1 579 ? 6.719 4.791 -13.703 1.00 98.81 579 TYR A CA 1
ATOM 4584 C C . TYR A 1 579 ? 7.990 5.554 -14.093 1.00 98.81 579 TYR A C 1
ATOM 4586 O O . TYR A 1 579 ? 8.937 4.958 -14.587 1.00 98.81 579 TYR A O 1
ATOM 4594 N N . SER A 1 580 ? 8.060 6.864 -13.847 1.00 98.81 580 SER A N 1
ATOM 4595 C CA . SER A 1 580 ? 9.264 7.652 -14.148 1.00 98.81 580 SER A CA 1
ATOM 4596 C C . SER A 1 580 ? 10.482 7.215 -13.341 1.00 98.81 580 SER A C 1
ATOM 4598 O O . SER A 1 580 ? 11.575 7.187 -13.894 1.00 98.81 580 SER A O 1
ATOM 4600 N N . LEU A 1 581 ? 10.284 6.822 -12.084 1.00 98.81 581 LEU A N 1
ATOM 4601 C CA . LEU A 1 581 ? 11.322 6.206 -11.262 1.00 98.81 581 LEU A CA 1
ATOM 4602 C C . LEU A 1 581 ? 11.664 4.788 -11.740 1.00 98.81 581 LEU A C 1
ATOM 4604 O O . LEU A 1 581 ? 12.836 4.442 -11.798 1.00 98.81 581 LEU A O 1
ATOM 4608 N N . LEU A 1 582 ? 10.678 3.981 -12.150 1.00 98.69 582 LEU A N 1
ATOM 4609 C CA . LEU A 1 582 ? 10.967 2.657 -12.717 1.00 98.69 582 LEU A CA 1
ATOM 4610 C C . LEU A 1 582 ? 11.812 2.753 -13.994 1.00 98.69 582 LEU A C 1
ATOM 4612 O O . LEU A 1 582 ? 12.683 1.923 -14.217 1.00 98.69 582 LEU A O 1
ATOM 4616 N N . LYS A 1 583 ? 11.604 3.787 -14.818 1.00 98.38 583 LYS A N 1
ATOM 4617 C CA . LYS A 1 583 ? 12.462 4.050 -15.982 1.00 98.38 583 LYS A CA 1
ATOM 4618 C C . LYS A 1 583 ? 13.899 4.364 -15.582 1.00 98.38 583 LYS A C 1
ATOM 4620 O O . LYS A 1 583 ? 14.803 3.934 -16.282 1.00 98.38 583 LYS A O 1
ATOM 4625 N N . GLN A 1 584 ? 14.094 5.111 -14.493 1.00 97.88 584 GLN A N 1
ATOM 4626 C CA . GLN A 1 584 ? 15.416 5.501 -14.014 1.00 97.88 584 GLN A CA 1
ATOM 4627 C C . GLN A 1 584 ? 15.428 5.800 -12.504 1.00 97.88 584 GLN A C 1
ATOM 4629 O O . GLN A 1 584 ? 14.709 6.686 -12.030 1.00 97.88 584 GLN A O 1
ATOM 4634 N N . GLY A 1 585 ? 16.284 5.095 -11.763 1.00 97.19 585 GLY A N 1
ATOM 4635 C CA . GLY A 1 585 ? 16.538 5.285 -10.332 1.00 97.19 585 GLY A CA 1
ATOM 4636 C C . GLY A 1 585 ? 15.758 4.362 -9.392 1.00 97.19 585 GLY A C 1
ATOM 4637 O O . GLY A 1 585 ? 16.005 4.377 -8.187 1.00 97.19 585 GLY A O 1
ATOM 4638 N N . ALA A 1 586 ? 14.825 3.557 -9.904 1.00 98.56 586 ALA A N 1
ATOM 4639 C CA . ALA A 1 586 ? 14.130 2.533 -9.129 1.00 98.56 586 ALA A CA 1
ATOM 4640 C C . ALA A 1 586 ? 14.056 1.187 -9.856 1.00 98.56 586 ALA A C 1
ATOM 4642 O O . ALA A 1 586 ? 13.934 1.137 -11.083 1.00 98.56 586 ALA A O 1
ATOM 4643 N N . ILE A 1 587 ? 14.102 0.110 -9.071 1.00 98.62 587 ILE A N 1
ATOM 4644 C CA . ILE A 1 587 ? 13.904 -1.278 -9.510 1.00 98.62 587 ILE A CA 1
ATOM 4645 C C . ILE A 1 587 ? 12.454 -1.723 -9.296 1.00 98.62 587 ILE A C 1
ATOM 4647 O O . ILE A 1 587 ? 11.901 -2.512 -10.057 1.00 98.62 587 ILE A O 1
ATOM 4651 N N . ALA A 1 588 ? 11.816 -1.144 -8.278 1.00 98.75 588 ALA A N 1
ATOM 4652 C CA . ALA A 1 588 ? 10.418 -1.343 -7.949 1.00 98.75 588 ALA A CA 1
ATOM 4653 C C . ALA A 1 588 ? 9.844 -0.069 -7.322 1.00 98.75 588 ALA A C 1
ATOM 4655 O O . ALA A 1 588 ? 10.516 0.618 -6.550 1.00 98.75 588 ALA A O 1
ATOM 4656 N N . THR A 1 589 ? 8.580 0.240 -7.604 1.00 98.88 589 THR A N 1
ATOM 4657 C CA . THR A 1 589 ? 7.849 1.327 -6.945 1.00 98.88 589 THR A CA 1
ATOM 4658 C C . THR A 1 589 ? 6.484 0.855 -6.472 1.00 98.88 589 THR A C 1
ATOM 4660 O O . THR A 1 589 ? 5.761 0.190 -7.206 1.00 98.88 589 THR A O 1
ATOM 4663 N N . VAL A 1 590 ? 6.098 1.241 -5.259 1.00 98.94 590 VAL A N 1
ATOM 4664 C CA . VAL A 1 590 ? 4.729 1.111 -4.759 1.00 98.94 590 VAL A CA 1
ATOM 4665 C C . VAL A 1 590 ? 4.140 2.504 -4.602 1.00 98.94 590 VAL A C 1
ATOM 4667 O O . VAL A 1 590 ? 4.662 3.337 -3.858 1.00 98.94 590 VAL A O 1
ATOM 4670 N N . SER A 1 591 ? 3.062 2.777 -5.334 1.00 98.69 591 SER A N 1
ATOM 4671 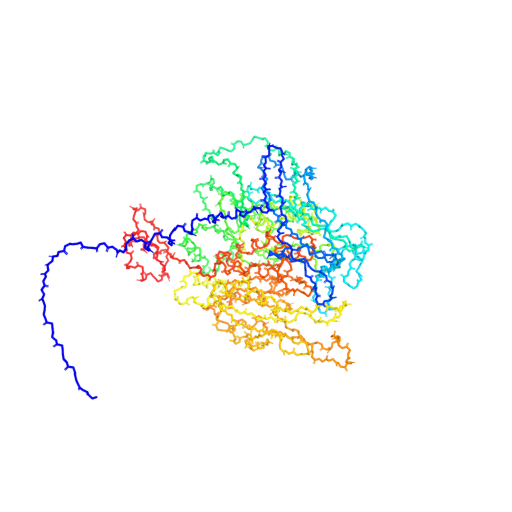C CA . SER A 1 591 ? 2.456 4.109 -5.389 1.00 98.69 591 SER A CA 1
ATOM 4672 C C . SER A 1 591 ? 0.948 4.058 -5.616 1.00 98.69 591 SER A C 1
ATOM 4674 O O . SER A 1 591 ? 0.418 3.095 -6.173 1.00 98.69 591 SER A O 1
ATOM 4676 N N . ALA A 1 592 ? 0.243 5.094 -5.154 1.00 98.62 592 ALA A N 1
ATOM 4677 C CA . ALA A 1 592 ? -1.208 5.173 -5.272 1.00 98.62 592 ALA A CA 1
ATOM 4678 C C . ALA A 1 592 ? -1.642 5.566 -6.698 1.00 98.62 592 ALA A C 1
ATOM 4680 O O . ALA A 1 592 ? -1.176 6.571 -7.238 1.00 98.62 592 ALA A O 1
ATOM 4681 N N . SER A 1 593 ? -2.589 4.829 -7.285 1.00 98.44 593 SER A N 1
ATOM 4682 C CA . SER A 1 593 ? -3.195 5.123 -8.596 1.00 98.44 593 SER A CA 1
ATOM 4683 C C . SER A 1 593 ? -4.158 6.314 -8.569 1.00 98.44 593 SER A C 1
ATOM 4685 O O . SER A 1 593 ? -4.462 6.915 -9.604 1.00 98.44 593 SER A O 1
ATOM 4687 N N . ARG A 1 594 ? -4.637 6.665 -7.372 1.00 97.81 594 ARG A N 1
ATOM 4688 C CA . ARG A 1 594 ? -5.550 7.773 -7.063 1.00 97.81 594 ARG A CA 1
ATOM 4689 C C . ARG A 1 594 ? -5.160 8.420 -5.733 1.00 97.81 594 ARG A C 1
ATOM 4691 O O . ARG A 1 594 ? -4.051 8.226 -5.237 1.00 97.81 594 ARG A O 1
ATOM 4698 N N . VAL A 1 595 ? -6.039 9.249 -5.172 1.00 96.94 595 VAL A N 1
ATOM 4699 C CA . VAL A 1 595 ? -5.824 9.834 -3.841 1.00 96.94 595 VAL A CA 1
ATOM 4700 C C . VAL A 1 595 ? -5.638 8.744 -2.782 1.00 96.94 595 VAL A C 1
ATOM 4702 O O . VAL A 1 595 ? -6.200 7.660 -2.898 1.00 96.94 595 VAL A O 1
ATOM 4705 N N . SER A 1 596 ? -4.864 9.050 -1.745 1.00 97.06 596 SER A N 1
ATOM 4706 C CA . SER A 1 596 ? -4.596 8.155 -0.618 1.00 97.06 596 SER A CA 1
ATOM 4707 C C . SER A 1 596 ? -4.885 8.865 0.699 1.00 97.06 596 SER A C 1
ATOM 4709 O O . SER A 1 596 ? -4.599 10.057 0.820 1.00 97.06 596 SER A O 1
ATOM 4711 N N . TRP A 1 597 ? -5.381 8.132 1.688 1.00 97.38 597 TRP A N 1
ATOM 4712 C CA . TRP A 1 597 ? -5.759 8.671 2.993 1.00 97.38 597 TRP A CA 1
ATOM 4713 C C . TRP A 1 597 ? -4.718 8.343 4.058 1.00 97.38 597 TRP A C 1
ATOM 4715 O O . TRP A 1 597 ? -4.215 7.218 4.115 1.00 97.38 597 TRP A O 1
ATOM 4725 N N . TYR A 1 598 ? -4.438 9.308 4.927 1.00 97.12 598 TYR A N 1
ATOM 4726 C CA . TYR A 1 598 ? -3.555 9.135 6.077 1.00 97.12 598 TYR A CA 1
ATOM 4727 C C . TYR A 1 598 ? -4.306 9.401 7.377 1.00 97.12 598 TYR A C 1
ATOM 4729 O O . TYR A 1 598 ? -5.346 10.057 7.390 1.00 97.12 598 TYR A O 1
ATOM 4737 N N . THR A 1 599 ? -3.789 8.894 8.488 1.00 96.00 599 THR A N 1
ATOM 4738 C CA . THR A 1 599 ? -4.350 9.172 9.811 1.00 96.00 599 THR A CA 1
ATOM 4739 C C . THR A 1 599 ? -3.891 10.552 10.286 1.00 96.00 599 THR A C 1
ATOM 4741 O O . THR A 1 599 ? -2.691 10.803 10.371 1.00 96.00 599 THR A O 1
ATOM 4744 N N . ALA A 1 600 ? -4.816 11.454 10.626 1.00 95.38 600 ALA A N 1
ATOM 4745 C CA . ALA A 1 600 ? -4.443 12.758 11.178 1.00 95.38 600 ALA A CA 1
ATOM 4746 C C . ALA A 1 600 ? -3.756 12.585 12.544 1.00 95.38 600 ALA A C 1
ATOM 4748 O O . ALA A 1 600 ? -4.290 11.919 13.431 1.00 95.38 600 ALA A O 1
ATOM 4749 N N . GLY A 1 601 ? -2.579 13.180 12.731 1.00 94.38 601 GLY A N 1
ATOM 4750 C CA . GLY A 1 601 ? -1.786 12.981 13.942 1.00 94.38 601 GLY A CA 1
ATOM 4751 C C . GLY A 1 601 ? -1.220 11.567 14.078 1.00 94.38 601 GLY A C 1
ATOM 4752 O O . GLY A 1 601 ? -1.100 11.071 15.199 1.00 94.38 601 GLY A O 1
ATOM 4753 N N . TRP A 1 602 ? -0.922 10.893 12.961 1.00 95.81 602 TRP A N 1
ATOM 4754 C CA . TRP A 1 602 ? -0.280 9.576 12.976 1.00 95.81 602 TRP A CA 1
ATOM 4755 C C . TRP A 1 602 ? 1.013 9.611 13.802 1.00 95.81 602 TRP A C 1
ATOM 4757 O O . TRP A 1 602 ? 1.836 10.509 13.642 1.00 95.81 602 TRP A O 1
ATOM 4767 N N . THR A 1 603 ? 1.191 8.629 14.687 1.00 90.94 603 THR A N 1
ATOM 4768 C CA . THR A 1 603 ? 2.367 8.530 15.576 1.00 90.94 603 THR A CA 1
ATOM 4769 C C . THR A 1 603 ? 2.977 7.135 15.625 1.00 90.94 603 THR A C 1
ATOM 4771 O O . THR A 1 603 ? 4.100 6.964 16.108 1.00 90.94 603 THR A O 1
ATOM 4774 N N . GLU A 1 604 ? 2.264 6.112 15.160 1.00 91.44 604 GLU A N 1
ATOM 4775 C CA . GLU A 1 604 ? 2.761 4.745 15.139 1.00 91.44 604 GLU A CA 1
ATOM 4776 C C . GLU A 1 604 ? 1.995 3.870 14.149 1.00 91.44 604 GLU A C 1
ATOM 4778 O O . GLU A 1 604 ? 0.817 4.126 13.883 1.00 91.44 604 GLU A O 1
ATOM 4783 N N . PRO A 1 605 ? 2.652 2.821 13.628 1.00 93.56 605 PRO A N 1
ATOM 4784 C CA . PRO A 1 605 ? 2.028 1.902 12.697 1.00 93.56 605 PRO A CA 1
ATOM 4785 C C . PRO A 1 605 ? 1.005 1.024 13.408 1.00 93.56 605 PRO A C 1
ATOM 4787 O O . PRO A 1 605 ? 1.227 0.582 14.537 1.00 93.56 605 PRO A O 1
ATOM 4790 N N . ASN A 1 606 ? -0.080 0.720 12.704 1.00 91.75 606 ASN A N 1
ATOM 4791 C CA . ASN A 1 606 ? -1.058 -0.269 13.132 1.00 91.75 606 ASN A CA 1
ATOM 4792 C C . ASN A 1 606 ? -1.112 -1.414 12.104 1.00 91.75 606 ASN A C 1
ATOM 4794 O O . ASN A 1 606 ? -1.375 -1.153 10.927 1.00 91.75 606 ASN A O 1
ATOM 4798 N N . PRO A 1 607 ? -0.899 -2.679 12.518 1.00 88.94 607 PRO A N 1
ATOM 4799 C CA . PRO A 1 607 ? -0.834 -3.824 11.602 1.00 88.94 607 PRO A CA 1
ATOM 4800 C C . PRO A 1 607 ? -2.160 -4.131 10.904 1.00 88.94 607 PRO A C 1
ATOM 4802 O O . PRO A 1 607 ? -2.189 -4.890 9.943 1.00 88.94 607 PRO A O 1
ATOM 4805 N N . ASN A 1 608 ? -3.259 -3.554 11.386 1.00 85.12 608 ASN A N 1
ATOM 4806 C CA . ASN A 1 608 ? -4.610 -3.826 10.922 1.00 85.12 608 ASN A CA 1
ATOM 4807 C C . ASN A 1 608 ? -5.291 -2.597 10.313 1.00 85.12 608 ASN A C 1
ATOM 4809 O O . ASN A 1 608 ? -6.481 -2.678 10.035 1.00 85.12 608 ASN A O 1
ATOM 4813 N N . TYR A 1 609 ? -4.587 -1.471 10.131 1.00 90.81 609 TYR A N 1
ATOM 4814 C CA . TYR A 1 609 ? -5.181 -0.217 9.655 1.00 90.81 609 TYR A CA 1
ATOM 4815 C C . TYR A 1 609 ? -4.368 0.396 8.494 1.00 90.81 609 TYR A C 1
ATOM 4817 O O . TYR A 1 609 ? -3.363 1.061 8.739 1.00 90.81 609 TYR A O 1
ATOM 4825 N N . PRO A 1 610 ? -4.782 0.191 7.227 1.00 92.31 610 PRO A N 1
ATOM 4826 C CA . PRO A 1 610 ? -4.021 0.580 6.041 1.00 92.31 610 PRO A CA 1
ATOM 4827 C C . PRO A 1 610 ? -4.236 2.047 5.671 1.00 92.31 610 PRO A C 1
ATOM 4829 O O . PRO A 1 610 ? -4.579 2.394 4.538 1.00 92.31 610 PRO A O 1
ATOM 4832 N N . ASP A 1 611 ? -4.001 2.943 6.627 1.00 95.88 611 ASP A N 1
ATOM 4833 C CA . ASP A 1 611 ? -3.593 4.293 6.257 1.00 95.88 611 ASP A CA 1
ATOM 4834 C C . ASP A 1 611 ? -2.264 4.222 5.477 1.00 95.88 611 ASP A C 1
ATOM 4836 O O . ASP A 1 611 ? -1.510 3.248 5.582 1.00 95.88 611 ASP A O 1
ATOM 4840 N N . ASN A 1 612 ? -1.983 5.219 4.643 1.00 96.81 612 ASN A N 1
ATOM 4841 C CA . ASN A 1 612 ? -0.819 5.158 3.757 1.00 96.81 612 ASN A CA 1
ATOM 4842 C C . ASN A 1 612 ? 0.540 5.167 4.499 1.00 96.81 612 ASN A C 1
ATOM 4844 O O . ASN A 1 612 ? 1.526 4.734 3.900 1.00 96.81 612 ASN A O 1
ATOM 4848 N N . PHE A 1 613 ? 0.613 5.571 5.776 1.00 98.06 613 PHE A N 1
ATOM 4849 C CA . PHE A 1 613 ? 1.841 5.494 6.581 1.00 98.06 613 PHE A CA 1
ATOM 4850 C C . PHE A 1 613 ? 2.043 4.068 7.088 1.00 98.06 613 PHE A C 1
ATOM 4852 O O . PHE A 1 613 ? 3.114 3.492 6.905 1.00 98.06 613 PHE A O 1
ATOM 4859 N N . SER A 1 614 ? 1.007 3.478 7.690 1.00 97.31 614 SER A N 1
ATOM 4860 C CA . SER A 1 614 ? 1.030 2.102 8.188 1.00 97.31 614 SER A CA 1
ATOM 4861 C C . SER A 1 614 ? 1.300 1.116 7.047 1.00 97.31 614 SER A C 1
ATOM 4863 O O . SER A 1 614 ? 2.170 0.258 7.187 1.00 97.31 614 SER A O 1
ATOM 4865 N N . LEU A 1 615 ? 0.644 1.284 5.890 1.00 97.25 615 LEU A N 1
ATOM 4866 C CA . LEU A 1 615 ? 0.889 0.469 4.693 1.00 97.25 615 LEU A CA 1
ATOM 4867 C C . LEU A 1 615 ? 2.369 0.509 4.274 1.00 97.25 615 LEU A C 1
ATOM 4869 O O . LEU A 1 615 ? 2.982 -0.542 4.089 1.00 97.25 615 LEU A O 1
ATOM 4873 N N . GLY A 1 616 ? 2.955 1.709 4.205 1.00 97.94 616 GLY A N 1
ATOM 4874 C CA . GLY A 1 616 ? 4.369 1.899 3.878 1.00 97.94 616 GLY A CA 1
ATOM 4875 C C . GLY A 1 616 ? 5.308 1.274 4.900 1.00 97.94 616 GLY A C 1
ATOM 4876 O O . GLY A 1 616 ? 6.230 0.556 4.527 1.00 97.94 616 GLY A O 1
ATOM 4877 N N . TYR A 1 617 ? 5.036 1.478 6.191 1.00 98.44 617 TYR A N 1
ATOM 4878 C CA . TYR A 1 617 ? 5.831 0.916 7.281 1.00 98.44 617 TYR A CA 1
ATOM 4879 C C . TYR A 1 617 ? 5.954 -0.610 7.174 1.00 98.44 617 TYR A C 1
ATOM 4881 O O . TYR A 1 617 ? 7.062 -1.142 7.199 1.00 98.44 617 TYR A O 1
ATOM 4889 N N . TYR A 1 618 ? 4.831 -1.328 7.051 1.00 97.62 618 TYR A N 1
ATOM 4890 C CA . TYR A 1 618 ? 4.860 -2.794 7.043 1.00 97.62 618 TYR A CA 1
ATOM 4891 C C . TYR A 1 618 ? 5.342 -3.374 5.715 1.00 97.62 618 TYR A C 1
ATOM 4893 O O . TYR A 1 618 ? 5.946 -4.446 5.734 1.00 97.62 618 TYR A O 1
ATOM 4901 N N . TYR A 1 619 ? 5.126 -2.679 4.595 1.00 98.31 619 TYR A N 1
ATOM 4902 C CA . TYR A 1 619 ? 5.723 -3.054 3.316 1.00 98.31 619 TYR A CA 1
ATOM 4903 C C . TYR A 1 619 ? 7.254 -2.966 3.383 1.00 98.31 619 TYR A C 1
ATOM 4905 O O . TYR A 1 619 ? 7.934 -3.966 3.166 1.00 98.31 619 TYR A O 1
ATOM 4913 N N . LEU A 1 620 ? 7.796 -1.814 3.791 1.00 98.25 620 LEU A N 1
ATOM 4914 C CA . LEU A 1 620 ? 9.242 -1.601 3.922 1.00 98.25 620 LEU A CA 1
ATOM 4915 C C . LEU A 1 620 ? 9.874 -2.537 4.953 1.00 98.25 620 LEU A C 1
ATOM 4917 O O . LEU A 1 620 ? 10.965 -3.047 4.725 1.00 98.25 620 LEU A O 1
ATOM 4921 N N . LYS A 1 621 ? 9.175 -2.821 6.058 1.00 97.38 621 LYS A N 1
ATOM 4922 C CA . LYS A 1 621 ? 9.623 -3.809 7.045 1.00 97.38 621 LYS A CA 1
ATOM 4923 C C . LYS A 1 621 ? 9.812 -5.193 6.424 1.00 97.38 621 LYS A C 1
ATOM 4925 O O . LYS A 1 621 ? 10.770 -5.873 6.768 1.00 97.38 621 LYS A O 1
ATOM 4930 N N . LYS A 1 622 ? 8.910 -5.612 5.531 1.00 96.88 622 LYS A N 1
ATOM 4931 C CA . LYS A 1 622 ? 9.012 -6.900 4.832 1.00 96.88 622 LYS A CA 1
ATOM 4932 C C . LYS A 1 622 ? 10.137 -6.894 3.792 1.00 96.88 622 LYS A C 1
ATOM 4934 O O . LYS A 1 622 ? 10.864 -7.875 3.717 1.00 96.88 622 LYS A O 1
ATOM 4939 N N . LEU A 1 623 ? 10.351 -5.786 3.079 1.00 97.19 623 LEU A N 1
ATOM 4940 C CA . LEU A 1 623 ? 11.516 -5.645 2.192 1.00 97.19 623 LEU A CA 1
ATOM 4941 C C . LEU A 1 623 ? 12.842 -5.711 2.962 1.00 97.19 623 LEU A C 1
ATOM 4943 O O . LEU A 1 623 ? 13.776 -6.368 2.526 1.00 97.19 623 LEU A O 1
ATOM 4947 N N . ALA A 1 624 ? 12.920 -5.083 4.139 1.00 95.81 624 ALA A N 1
ATOM 4948 C CA . ALA A 1 624 ? 14.101 -5.152 5.005 1.00 95.81 624 ALA A CA 1
ATOM 4949 C C . ALA A 1 624 ? 14.355 -6.565 5.571 1.00 95.81 624 ALA A C 1
ATOM 4951 O O . ALA A 1 624 ? 15.458 -6.860 6.021 1.00 95.81 624 ALA A O 1
ATOM 4952 N N . GLN A 1 625 ? 13.339 -7.434 5.539 1.00 93.94 625 GLN A N 1
ATOM 4953 C CA . GLN A 1 625 ? 13.429 -8.869 5.836 1.00 93.94 625 GLN A CA 1
ATOM 4954 C C . GLN A 1 625 ? 13.713 -9.711 4.583 1.00 93.94 625 GLN A C 1
ATOM 4956 O O . GLN A 1 625 ? 13.613 -10.934 4.641 1.00 93.94 625 GLN A O 1
ATOM 4961 N N . ASP A 1 626 ? 14.038 -9.052 3.471 1.00 94.00 626 ASP A N 1
ATOM 4962 C CA . ASP A 1 626 ? 14.343 -9.638 2.168 1.00 94.00 626 ASP A CA 1
ATOM 4963 C C . ASP A 1 626 ? 13.202 -10.452 1.538 1.00 94.00 626 ASP A C 1
ATOM 4965 O O . ASP A 1 626 ? 13.414 -11.353 0.729 1.00 94.00 626 ASP A O 1
ATOM 4969 N N . ILE A 1 627 ? 11.960 -10.130 1.908 1.00 96.19 627 ILE A N 1
ATOM 4970 C CA . ILE A 1 627 ? 10.775 -10.717 1.279 1.00 96.19 627 ILE A CA 1
ATOM 4971 C C . ILE A 1 627 ? 10.592 -10.075 -0.110 1.00 96.19 627 ILE A C 1
ATOM 4973 O O . ILE A 1 627 ? 10.538 -8.839 -0.172 1.00 96.19 627 ILE A O 1
ATOM 4977 N N . PRO A 1 628 ? 10.396 -10.870 -1.186 1.00 98.00 628 PRO A N 1
ATOM 4978 C CA . PRO A 1 628 ? 10.136 -10.372 -2.536 1.00 98.00 628 PRO A CA 1
ATOM 4979 C C . PRO A 1 628 ? 9.052 -9.299 -2.574 1.00 98.00 628 PRO A C 1
ATOM 4981 O O . PRO A 1 628 ? 8.020 -9.426 -1.908 1.00 98.00 628 PRO A O 1
ATOM 4984 N N . CYS A 1 629 ? 9.242 -8.242 -3.359 1.00 98.31 629 CYS A N 1
ATOM 4985 C CA . CYS A 1 629 ? 8.409 -7.043 -3.276 1.00 98.31 629 CYS A CA 1
ATOM 4986 C C . CYS A 1 629 ? 6.919 -7.295 -3.584 1.00 98.31 629 CYS A C 1
ATOM 4988 O O . CYS A 1 629 ? 6.046 -6.740 -2.906 1.00 98.31 629 CYS A O 1
ATOM 4990 N N . GLY A 1 630 ? 6.598 -8.199 -4.515 1.00 98.31 630 GLY A N 1
ATOM 4991 C CA . GLY A 1 630 ? 5.221 -8.624 -4.789 1.00 98.31 630 GLY A CA 1
ATOM 4992 C C . GLY A 1 630 ? 4.592 -9.354 -3.602 1.00 98.31 630 GLY A C 1
ATOM 4993 O O . GLY A 1 630 ? 3.470 -9.038 -3.188 1.00 98.31 630 GLY A O 1
ATOM 4994 N N . GLN A 1 631 ? 5.339 -10.275 -2.988 1.00 97.94 631 GLN A N 1
ATOM 4995 C CA . GLN A 1 631 ? 4.907 -10.994 -1.788 1.00 97.94 631 GLN A CA 1
ATOM 4996 C C . GLN A 1 631 ? 4.771 -10.052 -0.584 1.00 97.94 631 GLN A C 1
ATOM 4998 O O . GLN A 1 631 ? 3.782 -10.120 0.149 1.00 97.94 631 GLN A O 1
ATOM 5003 N N . ALA A 1 632 ? 5.719 -9.135 -0.391 1.00 98.12 632 ALA A N 1
ATOM 5004 C CA . ALA A 1 632 ? 5.714 -8.154 0.685 1.00 98.12 632 ALA A CA 1
ATOM 5005 C C . ALA A 1 632 ? 4.469 -7.255 0.627 1.00 98.12 632 ALA A C 1
ATOM 5007 O O . ALA A 1 632 ? 3.819 -7.030 1.657 1.00 98.12 632 ALA A O 1
ATOM 5008 N N . LEU A 1 633 ? 4.089 -6.778 -0.565 1.00 98.06 633 LEU A N 1
ATOM 5009 C CA . LEU A 1 633 ? 2.880 -5.972 -0.745 1.00 98.06 633 LEU A CA 1
ATOM 5010 C C . LEU A 1 633 ? 1.613 -6.801 -0.499 1.00 98.06 633 LEU A C 1
ATOM 5012 O O . LEU A 1 633 ? 0.720 -6.349 0.222 1.00 98.06 633 LEU A O 1
ATOM 5016 N N . ALA A 1 634 ? 1.546 -8.019 -1.044 1.00 96.00 634 ALA A N 1
ATOM 5017 C CA . ALA A 1 634 ? 0.397 -8.905 -0.880 1.00 96.00 634 ALA A CA 1
ATOM 5018 C C . ALA A 1 634 ? 0.145 -9.267 0.592 1.00 96.00 634 ALA A C 1
ATOM 5020 O O . ALA A 1 634 ? -0.972 -9.088 1.077 1.00 96.00 634 ALA A O 1
ATOM 5021 N N . LEU A 1 635 ? 1.184 -9.690 1.322 1.00 93.88 635 LEU A N 1
ATOM 5022 C CA . LEU A 1 635 ? 1.089 -10.029 2.746 1.00 93.88 635 LEU A CA 1
ATOM 5023 C C . LEU A 1 635 ? 0.704 -8.816 3.597 1.00 93.88 635 LEU A C 1
ATOM 5025 O O . LEU A 1 635 ? -0.092 -8.931 4.524 1.00 93.88 635 LEU A O 1
ATOM 5029 N N . THR A 1 636 ? 1.235 -7.636 3.271 1.00 95.00 636 THR A N 1
ATOM 5030 C CA . THR A 1 636 ? 0.871 -6.405 3.982 1.00 95.00 636 THR A CA 1
ATOM 5031 C C . THR A 1 636 ? -0.614 -6.082 3.809 1.00 95.00 636 THR A C 1
ATOM 5033 O O . THR A 1 636 ? -1.296 -5.813 4.796 1.00 95.00 636 THR A O 1
ATOM 5036 N N . LYS A 1 637 ? -1.154 -6.179 2.587 1.00 94.06 637 LYS A N 1
ATOM 5037 C CA . LYS A 1 637 ? -2.594 -5.984 2.345 1.00 94.06 637 LYS A CA 1
ATOM 5038 C C . LYS A 1 637 ? -3.449 -7.057 3.031 1.00 94.06 637 LYS A C 1
ATOM 5040 O O . LYS A 1 637 ? -4.493 -6.732 3.593 1.00 94.06 637 LYS A O 1
ATOM 5045 N N . GLU A 1 638 ? -2.984 -8.306 3.043 1.00 89.50 638 GLU A N 1
ATOM 5046 C CA . GLU A 1 638 ? -3.674 -9.440 3.671 1.00 89.50 638 GLU A CA 1
ATOM 5047 C C . GLU A 1 638 ? -3.868 -9.250 5.186 1.00 89.50 638 GLU A C 1
ATOM 5049 O O . GLU A 1 638 ? -4.935 -9.569 5.731 1.00 89.50 638 GLU A O 1
ATOM 5054 N N . GLU A 1 639 ? -2.848 -8.721 5.863 1.00 86.31 639 GLU A N 1
ATOM 5055 C CA . GLU A 1 639 ? -2.838 -8.452 7.306 1.00 86.31 639 GLU A CA 1
ATOM 5056 C C . GLU A 1 639 ? -3.741 -7.261 7.670 1.00 86.31 639 GLU A C 1
ATOM 5058 O O . GLU A 1 639 ? -4.488 -7.313 8.655 1.00 86.31 639 GLU A O 1
ATOM 5063 N N . MET A 1 640 ? -3.750 -6.228 6.825 1.00 87.50 640 MET A N 1
ATOM 5064 C CA . MET A 1 640 ? -4.314 -4.910 7.119 1.00 87.50 640 MET A CA 1
ATOM 5065 C C . MET A 1 640 ? -5.819 -4.750 6.881 1.00 87.50 640 MET A C 1
ATOM 5067 O O . MET A 1 640 ? -6.321 -3.639 6.834 1.00 87.50 640 MET A O 1
ATOM 5071 N N . ILE A 1 641 ? -6.609 -5.803 6.727 1.00 69.31 641 ILE A N 1
ATOM 5072 C CA . ILE A 1 641 ? -8.019 -5.610 6.340 1.00 69.31 641 ILE A CA 1
ATOM 5073 C C . ILE A 1 641 ? -8.778 -4.792 7.397 1.00 69.31 641 ILE A C 1
ATOM 5075 O O . ILE A 1 641 ? -8.842 -5.169 8.570 1.00 69.31 641 ILE A O 1
ATOM 5079 N N . TYR A 1 642 ? -9.383 -3.680 6.989 1.00 70.56 642 TYR A N 1
ATOM 5080 C CA . TYR A 1 642 ? -10.132 -2.809 7.887 1.00 70.56 642 TYR A CA 1
ATOM 5081 C C . TYR A 1 642 ? -11.391 -2.251 7.225 1.00 70.56 642 TYR A C 1
ATOM 5083 O O . TYR A 1 642 ? -11.510 -2.182 6.005 1.00 70.56 642 TYR A O 1
ATOM 5091 N N . ASN A 1 643 ? -12.354 -1.857 8.054 1.00 73.38 643 ASN A N 1
ATOM 5092 C CA . ASN A 1 643 ? -13.737 -1.628 7.650 1.00 73.38 643 ASN A CA 1
ATOM 5093 C C . ASN A 1 643 ? -14.056 -0.135 7.462 1.00 73.38 643 ASN A C 1
ATOM 5095 O O . ASN A 1 643 ? -14.823 0.446 8.235 1.00 73.38 643 ASN A O 1
ATOM 5099 N N . SER A 1 644 ? -13.482 0.501 6.437 1.00 88.81 644 SER A N 1
ATOM 5100 C CA . SER A 1 644 ? -13.929 1.823 5.977 1.00 88.81 644 SER A CA 1
ATOM 5101 C C . SER A 1 644 ? -13.674 2.021 4.476 1.00 88.81 644 SER A C 1
ATOM 5103 O O . SER A 1 644 ? -12.706 1.470 3.948 1.00 88.81 644 SER A O 1
ATOM 5105 N N . PRO A 1 645 ? -14.495 2.831 3.780 1.00 92.31 645 PRO A N 1
ATOM 5106 C CA . PRO A 1 645 ? -14.364 3.020 2.334 1.00 92.31 645 PRO A CA 1
ATOM 5107 C C . PRO A 1 645 ? -13.034 3.701 1.953 1.00 92.31 645 PRO A C 1
ATOM 5109 O O . PRO A 1 645 ? -12.406 3.346 0.959 1.00 92.31 645 PRO A O 1
ATOM 5112 N N . SER A 1 646 ? -12.545 4.647 2.762 1.00 94.75 646 SER A N 1
ATOM 5113 C CA . SER A 1 646 ? -11.286 5.366 2.501 1.00 94.75 646 SER A CA 1
ATOM 5114 C C . SER A 1 646 ? -10.037 4.503 2.681 1.00 94.75 646 SER A C 1
ATOM 5116 O O . SER A 1 646 ? -9.038 4.694 1.995 1.00 94.75 646 SER A O 1
ATOM 5118 N N . ILE A 1 647 ? -10.103 3.515 3.567 1.00 93.38 647 ILE A N 1
ATOM 5119 C CA . ILE A 1 647 ? -9.018 2.562 3.802 1.00 93.38 647 ILE A CA 1
ATOM 5120 C C . ILE A 1 647 ? -9.051 1.423 2.781 1.00 93.38 647 ILE A C 1
ATOM 5122 O O . ILE A 1 647 ? -8.007 0.988 2.301 1.00 93.38 647 ILE A O 1
ATOM 5126 N N . TRP A 1 648 ? -10.253 1.025 2.359 1.00 93.69 648 TRP A N 1
ATOM 5127 C CA . TRP A 1 648 ? -10.456 0.145 1.212 1.00 93.69 648 TRP A CA 1
ATOM 5128 C C . TRP A 1 648 ? -9.859 0.746 -0.072 1.00 93.69 648 TRP A C 1
ATOM 5130 O O . TRP A 1 648 ? -9.167 0.053 -0.813 1.00 93.69 648 TRP A O 1
ATOM 5140 N N . LEU A 1 649 ? -10.016 2.062 -0.280 1.00 96.25 649 LEU A N 1
ATOM 5141 C CA . LEU A 1 649 ? -9.371 2.796 -1.377 1.00 96.25 649 LEU A CA 1
ATOM 5142 C C . LEU A 1 649 ? -7.841 2.690 -1.329 1.00 96.25 649 LEU A C 1
ATOM 5144 O O . LEU A 1 649 ? -7.230 2.458 -2.367 1.00 96.25 649 LEU A O 1
ATOM 5148 N N . ASN A 1 650 ? -7.214 2.822 -0.154 1.00 97.12 650 ASN A N 1
ATOM 5149 C CA . ASN A 1 650 ? -5.763 2.652 -0.029 1.00 97.12 650 ASN A CA 1
ATOM 5150 C C . ASN A 1 650 ? -5.329 1.221 -0.385 1.00 97.12 650 ASN A C 1
ATOM 5152 O O . ASN A 1 650 ? -4.398 1.043 -1.169 1.00 97.12 650 ASN A O 1
ATOM 5156 N N . LEU A 1 651 ? -6.014 0.201 0.144 1.00 95.00 651 LEU A N 1
ATOM 5157 C CA . LEU A 1 651 ? -5.684 -1.200 -0.139 1.00 95.00 651 LEU A CA 1
ATOM 5158 C C . LEU A 1 651 ? -5.749 -1.526 -1.638 1.00 95.00 651 LEU A C 1
ATOM 5160 O O . LEU A 1 651 ? -4.878 -2.236 -2.143 1.00 95.00 651 LEU A O 1
ATOM 5164 N N . GLN A 1 652 ? -6.718 -0.976 -2.371 1.00 95.50 652 GLN A N 1
ATOM 5165 C CA . GLN A 1 652 ? -6.795 -1.153 -3.826 1.00 95.50 652 GLN A CA 1
ATOM 5166 C C . GLN A 1 652 ? -5.797 -0.267 -4.578 1.00 95.50 652 GLN A C 1
ATOM 5168 O O . GLN A 1 652 ? -5.188 -0.709 -5.549 1.00 95.50 652 GLN A O 1
ATOM 5173 N N . GLY A 1 653 ? -5.630 0.981 -4.143 1.00 96.75 653 GLY A N 1
ATOM 5174 C CA . GLY A 1 653 ? -4.963 2.026 -4.912 1.00 96.75 653 GLY A CA 1
ATOM 5175 C C . GLY A 1 653 ? -3.441 1.932 -4.950 1.00 96.75 653 GLY A C 1
ATOM 5176 O O . GLY A 1 653 ? -2.854 2.401 -5.920 1.00 96.75 653 GLY A O 1
ATOM 5177 N N . PHE A 1 654 ? -2.789 1.354 -3.938 1.00 98.56 654 PHE A N 1
ATOM 5178 C CA . PHE A 1 654 ? -1.331 1.178 -3.945 1.00 98.56 654 PHE A CA 1
ATOM 5179 C C . PHE A 1 654 ? -0.933 -0.060 -4.754 1.00 98.56 654 PHE A C 1
ATOM 5181 O O . PHE A 1 654 ? -1.218 -1.186 -4.341 1.00 98.56 654 PHE A O 1
ATOM 5188 N N . ASN A 1 655 ? -0.268 0.143 -5.891 1.00 98.69 655 ASN A N 1
ATOM 5189 C CA . ASN A 1 655 ? 0.138 -0.921 -6.816 1.00 98.69 655 ASN A CA 1
ATOM 5190 C C . ASN A 1 655 ? 1.658 -0.976 -6.961 1.00 98.69 655 ASN A C 1
ATOM 5192 O O . ASN A 1 655 ? 2.324 0.048 -6.797 1.00 98.69 655 ASN A O 1
ATOM 5196 N N . LEU A 1 656 ? 2.175 -2.166 -7.271 1.00 98.88 656 LEU A N 1
ATOM 5197 C CA . LEU A 1 656 ? 3.588 -2.419 -7.528 1.00 98.88 656 LEU A CA 1
ATOM 5198 C C . LEU A 1 656 ? 3.888 -2.258 -9.022 1.00 98.88 656 LEU A C 1
ATOM 5200 O O . LEU A 1 656 ? 3.346 -2.996 -9.842 1.00 98.88 656 LEU A O 1
ATOM 5204 N N . TYR A 1 657 ? 4.783 -1.333 -9.361 1.00 98.88 657 TYR A N 1
ATOM 5205 C CA . TYR A 1 657 ? 5.487 -1.338 -10.641 1.00 98.88 657 TYR A CA 1
ATOM 5206 C C . TYR A 1 657 ? 6.888 -1.916 -10.453 1.00 98.88 657 TYR 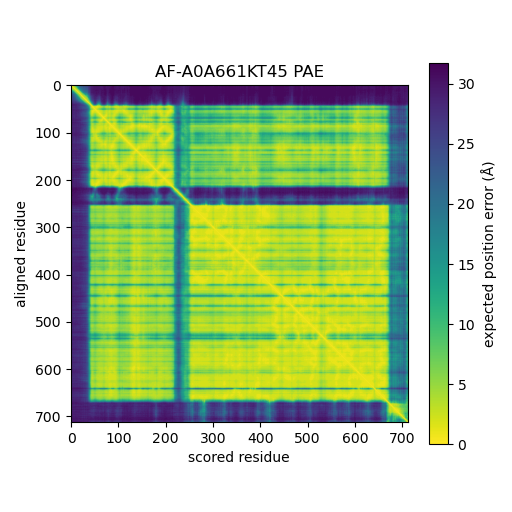A C 1
ATOM 5208 O O . TYR A 1 657 ? 7.586 -1.508 -9.531 1.00 98.88 657 TYR A O 1
ATOM 5216 N N . GLY A 1 658 ? 7.292 -2.830 -11.326 1.00 98.69 658 GLY A N 1
ATOM 5217 C CA . GLY A 1 658 ? 8.466 -3.688 -11.184 1.00 98.69 658 GLY A CA 1
ATOM 5218 C C . GLY A 1 658 ? 8.082 -5.167 -11.226 1.00 98.69 658 GLY A C 1
ATOM 5219 O O . GLY A 1 658 ? 6.899 -5.519 -11.266 1.00 98.69 658 GLY A O 1
ATOM 5220 N N . ASP A 1 659 ? 9.092 -6.023 -11.232 1.00 98.75 659 ASP A N 1
ATOM 5221 C CA . ASP A 1 659 ? 8.930 -7.472 -11.185 1.00 98.75 659 ASP A CA 1
ATOM 5222 C C . ASP A 1 659 ? 8.598 -7.932 -9.750 1.00 98.75 659 ASP A C 1
ATOM 5224 O O . ASP A 1 659 ? 9.334 -7.587 -8.823 1.00 98.75 659 ASP A O 1
ATOM 5228 N N . PRO A 1 660 ? 7.494 -8.682 -9.534 1.00 98.62 660 PRO A N 1
ATOM 5229 C CA . PRO A 1 660 ? 7.043 -9.070 -8.196 1.00 98.62 660 PRO A CA 1
ATOM 5230 C C . PRO A 1 660 ? 7.994 -9.999 -7.437 1.00 98.62 660 PRO A C 1
ATOM 5232 O O . PRO A 1 660 ? 7.830 -10.156 -6.223 1.00 98.62 660 PRO A O 1
ATOM 5235 N N . GLU A 1 661 ? 8.934 -10.639 -8.124 1.00 97.62 661 GLU A N 1
ATOM 5236 C CA . GLU A 1 661 ? 9.857 -11.607 -7.535 1.00 97.62 661 GLU A CA 1
ATOM 5237 C C . GLU A 1 661 ? 11.120 -10.958 -6.956 1.00 97.62 661 GLU A C 1
ATOM 5239 O O . GLU A 1 661 ? 11.758 -11.548 -6.093 1.00 97.62 661 GLU A O 1
ATOM 5244 N N . ILE A 1 662 ? 11.420 -9.702 -7.308 1.00 96.38 662 ILE A N 1
ATOM 5245 C CA . ILE A 1 662 ? 12.641 -9.033 -6.846 1.00 96.38 662 ILE A CA 1
ATOM 5246 C C . ILE A 1 662 ? 12.642 -8.858 -5.322 1.00 96.38 662 ILE A C 1
ATOM 5248 O O . ILE A 1 662 ? 11.723 -8.260 -4.746 1.00 96.38 662 ILE A O 1
ATOM 5252 N N . SER A 1 663 ? 13.733 -9.306 -4.704 1.00 95.50 663 SER A N 1
ATOM 5253 C CA . SER A 1 663 ? 14.101 -9.113 -3.298 1.00 95.50 663 SER A CA 1
ATOM 5254 C C . SER A 1 663 ? 15.185 -8.045 -3.133 1.00 95.50 663 SER A C 1
ATOM 5256 O O . SER A 1 663 ? 15.817 -7.634 -4.100 1.00 95.50 663 SER A O 1
ATOM 5258 N N . LEU A 1 664 ? 15.369 -7.539 -1.913 1.00 93.81 664 LEU A N 1
ATOM 5259 C CA . LEU A 1 664 ? 16.243 -6.393 -1.663 1.00 93.81 664 LEU A CA 1
ATOM 5260 C C . LEU A 1 664 ? 17.724 -6.768 -1.740 1.00 93.81 664 LEU A C 1
ATOM 5262 O O . LEU A 1 664 ? 18.499 -6.042 -2.341 1.00 93.81 664 LEU A O 1
ATOM 5266 N N . VAL A 1 665 ? 18.143 -7.865 -1.116 1.00 88.25 665 VAL A N 1
ATOM 5267 C CA . VAL A 1 665 ? 19.552 -8.288 -1.059 1.00 88.25 665 VAL A CA 1
ATOM 5268 C C . VAL A 1 665 ? 19.800 -9.653 -1.686 1.00 88.25 665 VAL A C 1
ATOM 5270 O O . VAL A 1 665 ? 20.949 -9.947 -2.001 1.00 88.25 665 VAL A O 1
ATOM 5273 N N . THR A 1 666 ? 18.765 -10.473 -1.886 1.00 83.62 666 THR A N 1
ATOM 5274 C CA . THR A 1 666 ? 18.914 -11.740 -2.613 1.00 83.62 666 THR A CA 1
ATOM 5275 C C . THR A 1 666 ? 19.415 -11.477 -4.037 1.00 83.62 666 THR A C 1
ATOM 5277 O O . THR A 1 666 ? 18.830 -10.694 -4.787 1.00 83.62 666 THR A O 1
ATOM 5280 N N . ILE A 1 667 ? 20.502 -12.162 -4.382 1.00 81.31 667 ILE A N 1
ATOM 5281 C CA . ILE A 1 667 ? 21.050 -12.291 -5.732 1.00 81.31 667 ILE A CA 1
ATOM 5282 C C . ILE A 1 667 ? 20.926 -13.748 -6.166 1.00 81.31 667 ILE A C 1
ATOM 5284 O O . ILE A 1 667 ? 20.861 -14.646 -5.320 1.00 81.31 667 ILE A O 1
ATOM 5288 N N . HIS A 1 668 ? 20.880 -13.985 -7.471 1.00 73.44 668 HIS A N 1
ATOM 5289 C CA . HIS A 1 668 ? 20.733 -15.326 -8.016 1.00 73.44 668 HIS A CA 1
ATOM 5290 C C . HIS A 1 668 ? 21.981 -15.738 -8.780 1.00 73.44 668 HIS A C 1
ATOM 5292 O O . HIS A 1 668 ? 22.373 -15.093 -9.749 1.00 73.44 668 HIS A O 1
ATOM 5298 N N . SER A 1 669 ? 22.525 -16.883 -8.378 1.00 59.94 669 SER A N 1
ATOM 5299 C CA . SER A 1 669 ? 23.440 -17.663 -9.197 1.00 59.94 669 SER A CA 1
ATOM 5300 C C . SER A 1 669 ? 22.719 -18.173 -10.441 1.00 59.94 669 SER A C 1
ATOM 5302 O O . SER A 1 669 ? 21.627 -18.742 -10.335 1.00 59.94 669 SER A O 1
ATOM 5304 N N . ILE A 1 670 ? 23.341 -18.056 -11.611 1.00 58.88 670 ILE A N 1
ATOM 5305 C CA . ILE A 1 670 ? 22.844 -18.725 -12.817 1.00 58.88 670 ILE A CA 1
ATOM 5306 C C . ILE A 1 670 ? 23.187 -20.211 -12.680 1.00 58.88 670 ILE A C 1
ATOM 5308 O O . ILE A 1 670 ? 24.360 -20.592 -12.673 1.00 58.88 670 ILE A O 1
ATOM 5312 N N . CYS A 1 671 ? 22.173 -21.065 -12.540 1.00 50.69 671 CYS A N 1
ATOM 5313 C CA . CYS A 1 671 ? 22.392 -22.503 -12.440 1.00 50.69 671 CYS A CA 1
ATOM 5314 C C . CYS A 1 671 ? 22.335 -23.125 -13.842 1.00 50.69 671 CYS A C 1
ATOM 5316 O O . CYS A 1 671 ? 21.308 -23.089 -14.518 1.00 50.69 671 CYS A O 1
ATOM 5318 N N . THR A 1 672 ? 23.426 -23.754 -14.273 1.00 55.41 672 THR A N 1
ATOM 5319 C CA . THR A 1 672 ? 23.392 -24.709 -15.386 1.00 55.41 672 THR A CA 1
ATOM 5320 C C . THR A 1 672 ? 22.823 -26.024 -14.860 1.00 55.41 672 THR A C 1
ATOM 5322 O O . THR A 1 672 ? 23.448 -26.689 -14.032 1.00 55.41 672 THR A O 1
ATOM 5325 N N . SER A 1 673 ? 21.613 -26.389 -15.283 1.00 57.84 673 SER A N 1
ATOM 5326 C CA . SER A 1 673 ? 21.143 -27.773 -15.164 1.00 57.84 673 SER A CA 1
ATOM 5327 C C . SER A 1 673 ? 21.869 -28.654 -16.182 1.00 57.84 673 SER A C 1
ATOM 5329 O O . SER A 1 673 ? 22.401 -28.127 -17.152 1.00 57.84 673 SER A O 1
ATOM 5331 N N . ASP A 1 674 ? 21.816 -29.972 -16.001 1.00 61.81 674 ASP A N 1
ATOM 5332 C CA . ASP A 1 674 ? 22.121 -30.946 -17.058 1.00 61.81 674 ASP A CA 1
ATOM 5333 C C . ASP A 1 674 ? 21.172 -30.681 -18.249 1.00 61.81 674 ASP A C 1
ATOM 5335 O O . ASP A 1 674 ? 19.970 -30.967 -18.197 1.00 61.81 674 ASP A O 1
ATOM 5339 N N . MET A 1 675 ? 21.673 -29.965 -19.254 1.00 62.50 675 MET A N 1
ATOM 5340 C CA . MET A 1 675 ? 20.949 -29.489 -20.430 1.00 62.50 675 MET A CA 1
ATOM 5341 C C . MET A 1 675 ? 21.014 -30.489 -21.582 1.00 62.50 675 MET A C 1
ATOM 5343 O O . MET A 1 675 ? 20.157 -30.420 -22.472 1.00 62.50 675 MET A O 1
ATOM 5347 N N . ASP A 1 676 ? 22.010 -31.375 -21.602 1.00 67.06 676 ASP A N 1
ATOM 5348 C CA . ASP A 1 676 ? 22.166 -32.407 -22.629 1.00 67.06 676 ASP A CA 1
ATOM 5349 C C . ASP A 1 676 ? 21.606 -33.787 -22.222 1.00 67.06 676 ASP A C 1
ATOM 5351 O O . ASP A 1 676 ? 21.353 -34.636 -23.087 1.00 67.06 676 ASP A O 1
ATOM 5355 N N . GLY A 1 677 ? 21.269 -33.956 -20.943 1.00 64.88 677 GLY A N 1
ATOM 5356 C CA . GLY A 1 677 ? 20.628 -35.126 -20.356 1.00 64.88 677 GLY A CA 1
ATOM 5357 C C . GLY A 1 677 ? 21.585 -36.282 -20.067 1.00 64.88 677 GLY A C 1
ATOM 5358 O O . GLY A 1 677 ? 21.119 -37.430 -19.999 1.00 64.88 677 GLY A O 1
ATOM 5359 N N . ASP A 1 678 ? 22.893 -36.035 -19.971 1.00 69.69 678 ASP A N 1
ATOM 5360 C CA . ASP A 1 678 ? 23.908 -37.068 -19.755 1.00 69.69 678 ASP A CA 1
ATOM 5361 C C . ASP A 1 678 ? 24.118 -37.453 -18.276 1.00 69.69 678 ASP A C 1
ATOM 5363 O O . ASP A 1 678 ? 24.704 -38.504 -17.978 1.00 69.69 678 ASP A O 1
ATOM 5367 N N . GLY A 1 679 ? 23.512 -36.693 -17.361 1.00 57.12 679 GLY A N 1
ATOM 5368 C CA . GLY A 1 679 ? 23.511 -36.917 -15.922 1.00 57.12 679 GLY A CA 1
ATOM 5369 C C . GLY A 1 679 ? 24.588 -36.158 -15.148 1.00 57.12 679 GLY A C 1
ATOM 5370 O O . GLY A 1 679 ? 24.590 -36.266 -13.916 1.00 57.12 679 GLY A O 1
ATOM 5371 N N . ASP A 1 680 ? 25.460 -35.404 -15.818 1.00 59.81 680 ASP A N 1
ATOM 5372 C CA . ASP A 1 680 ? 26.458 -34.519 -15.221 1.00 59.81 680 ASP A CA 1
ATOM 5373 C C . ASP A 1 680 ? 26.189 -33.045 -15.616 1.00 59.81 680 ASP A C 1
ATOM 5375 O O . ASP A 1 680 ? 25.328 -32.749 -16.430 1.00 59.81 680 ASP A O 1
ATOM 5379 N N . VAL A 1 681 ? 26.844 -32.091 -14.939 1.00 57.22 681 VAL A N 1
ATOM 5380 C CA . VAL A 1 681 ? 26.820 -30.665 -15.328 1.00 57.22 681 VAL A CA 1
ATOM 5381 C C . VAL A 1 681 ? 28.232 -30.291 -15.753 1.00 57.22 681 VAL A C 1
ATOM 5383 O O . VAL A 1 681 ? 29.135 -30.238 -14.904 1.00 57.22 681 VAL A O 1
ATOM 5386 N N . ASP A 1 682 ? 28.444 -30.088 -17.049 1.00 63.22 682 ASP A N 1
ATOM 5387 C CA . ASP A 1 682 ? 29.768 -29.975 -17.647 1.00 63.22 682 ASP A CA 1
ATOM 5388 C C . ASP A 1 682 ? 29.889 -28.882 -18.737 1.00 63.22 682 ASP A C 1
ATOM 5390 O O . ASP A 1 682 ? 29.110 -27.931 -18.830 1.00 63.22 682 ASP A O 1
ATOM 5394 N N . GLY A 1 683 ? 30.981 -28.928 -19.509 1.00 60.12 683 GLY A N 1
ATOM 5395 C CA . GLY A 1 683 ? 31.271 -27.927 -20.536 1.00 60.12 683 GLY A CA 1
ATOM 5396 C C . GLY A 1 683 ? 30.305 -27.953 -21.724 1.00 60.12 683 GLY A C 1
ATOM 5397 O O . GLY A 1 683 ? 30.247 -26.973 -22.469 1.00 60.12 683 GLY A O 1
ATOM 5398 N N . VAL A 1 684 ? 29.566 -29.045 -21.918 1.00 67.50 684 VAL A N 1
ATOM 5399 C CA . VAL A 1 684 ? 28.547 -29.202 -22.957 1.00 67.50 684 VAL A CA 1
ATOM 5400 C C . VAL A 1 684 ? 27.279 -28.453 -22.562 1.00 67.50 684 VAL A C 1
ATOM 5402 O O . VAL A 1 684 ? 26.755 -27.707 -23.387 1.00 67.50 684 VAL A O 1
ATOM 5405 N N . ASP A 1 685 ? 26.861 -28.516 -21.298 1.00 64.75 685 ASP A N 1
ATOM 5406 C CA . ASP A 1 685 ? 25.725 -27.734 -20.785 1.00 64.75 685 ASP A CA 1
ATOM 5407 C C . ASP A 1 685 ? 25.981 -26.238 -20.877 1.00 64.75 685 ASP A C 1
ATOM 5409 O O . ASP A 1 685 ? 25.125 -25.465 -21.303 1.00 64.75 685 ASP A O 1
ATOM 5413 N N . LEU A 1 686 ? 27.209 -25.833 -20.557 1.00 63.06 686 LEU A N 1
ATOM 5414 C CA . LEU A 1 686 ? 27.685 -24.468 -20.733 1.00 63.06 686 LEU A CA 1
ATOM 5415 C C . LEU A 1 686 ? 27.703 -24.037 -22.198 1.00 63.06 686 LEU A C 1
ATOM 5417 O O . LEU A 1 686 ? 27.352 -22.900 -22.501 1.00 63.06 686 LEU A O 1
ATOM 5421 N N . ALA A 1 687 ? 28.076 -24.929 -23.117 1.00 66.25 687 ALA A N 1
ATOM 5422 C CA . ALA A 1 687 ? 28.031 -24.649 -24.547 1.00 66.25 687 ALA A CA 1
ATOM 5423 C C . ALA A 1 687 ? 26.587 -24.533 -25.062 1.00 66.25 687 ALA A C 1
ATOM 5425 O O . ALA A 1 687 ? 26.310 -23.656 -25.876 1.00 66.25 687 ALA A O 1
ATOM 5426 N N . ILE A 1 688 ? 25.661 -25.351 -24.553 1.00 66.94 688 ILE A N 1
ATOM 5427 C CA . ILE A 1 688 ? 24.224 -25.254 -24.848 1.00 66.94 688 ILE A CA 1
ATOM 5428 C C . ILE A 1 688 ? 23.651 -23.956 -24.272 1.00 66.94 688 ILE A C 1
ATOM 5430 O O . ILE A 1 688 ? 22.884 -23.271 -24.953 1.00 66.94 688 ILE A O 1
ATOM 5434 N N . LEU A 1 689 ? 24.035 -23.580 -23.049 1.00 63.47 689 LEU A N 1
ATOM 5435 C CA . LEU A 1 689 ? 23.646 -22.315 -22.434 1.00 63.47 689 LEU A CA 1
ATOM 5436 C C . LEU A 1 689 ? 24.199 -21.125 -23.231 1.00 63.47 689 LEU A C 1
ATOM 5438 O O . LEU A 1 689 ? 23.453 -20.182 -23.479 1.00 63.47 689 LEU A O 1
ATOM 5442 N N . ALA A 1 690 ? 25.455 -21.190 -23.684 1.00 64.81 690 ALA A N 1
ATOM 5443 C CA . ALA A 1 690 ? 26.100 -20.179 -24.525 1.00 64.81 690 ALA A CA 1
ATOM 5444 C C . ALA A 1 690 ? 25.446 -20.061 -25.908 1.00 64.81 690 ALA A C 1
ATOM 5446 O O . ALA A 1 690 ? 25.254 -18.961 -26.419 1.00 64.81 690 ALA A O 1
ATOM 5447 N N . GLU A 1 691 ? 25.070 -21.187 -26.516 1.00 66.06 691 GLU A N 1
ATOM 5448 C CA . GLU A 1 691 ? 24.385 -21.217 -27.810 1.00 66.06 691 GLU A CA 1
ATOM 5449 C C . GLU A 1 691 ? 22.960 -20.657 -27.699 1.00 66.06 691 GLU A C 1
ATOM 5451 O O . GLU A 1 691 ? 22.508 -19.924 -28.581 1.00 66.06 691 GLU A O 1
ATOM 5456 N N . LYS A 1 692 ? 22.265 -20.938 -26.589 1.00 56.97 692 LYS A N 1
ATOM 5457 C CA . LYS A 1 692 ? 20.950 -20.358 -26.279 1.00 56.97 692 LYS A CA 1
ATOM 5458 C C . LYS A 1 692 ? 21.025 -18.893 -25.843 1.00 56.97 692 LYS A C 1
ATOM 5460 O O . LYS A 1 692 ? 20.030 -18.181 -25.974 1.00 56.97 692 LYS A O 1
ATOM 5465 N N . ASN A 1 693 ? 22.174 -18.439 -25.342 1.00 54.47 693 ASN A N 1
ATOM 5466 C CA . ASN A 1 693 ? 22.375 -17.095 -24.806 1.00 54.47 693 ASN A CA 1
ATOM 5467 C C . ASN A 1 693 ? 23.690 -16.462 -25.303 1.00 54.47 693 ASN A C 1
ATOM 5469 O O . ASN A 1 693 ? 24.609 -16.246 -24.515 1.00 54.47 693 ASN A O 1
ATOM 5473 N N . PRO A 1 694 ? 23.788 -16.111 -26.596 1.00 51.41 694 PRO A N 1
ATOM 5474 C CA . PRO A 1 694 ? 25.037 -15.644 -27.206 1.00 51.41 694 PRO A CA 1
ATOM 5475 C C . PRO A 1 694 ? 25.533 -14.275 -26.704 1.00 51.41 694 PRO A C 1
ATOM 5477 O O . PRO A 1 694 ? 26.642 -13.877 -27.054 1.00 51.41 694 PRO A O 1
ATOM 5480 N N . GLU A 1 695 ? 24.733 -13.553 -25.911 1.00 47.09 695 GLU A N 1
ATOM 5481 C CA . GLU A 1 695 ? 25.108 -12.269 -25.295 1.00 47.09 695 GLU A CA 1
ATOM 5482 C C . GLU A 1 695 ? 25.488 -12.376 -23.807 1.00 47.09 695 GLU A C 1
ATOM 5484 O O . GLU A 1 695 ? 25.928 -11.386 -23.226 1.00 47.09 695 GLU A O 1
ATOM 5489 N N . LEU A 1 696 ? 25.348 -13.554 -23.186 1.00 49.47 696 LEU A N 1
ATOM 5490 C CA . LEU A 1 696 ? 25.823 -13.796 -21.822 1.00 49.47 696 LEU A CA 1
ATOM 5491 C C . LEU A 1 696 ? 27.353 -13.969 -21.847 1.00 49.47 696 LEU A C 1
ATOM 5493 O O . LEU A 1 696 ? 27.874 -14.847 -22.539 1.00 49.47 696 LEU A O 1
ATOM 5497 N N . ASP A 1 697 ? 28.086 -13.133 -21.104 1.00 54.03 697 ASP A N 1
ATOM 5498 C CA . ASP A 1 697 ? 29.531 -13.303 -20.912 1.00 54.03 697 ASP A CA 1
ATOM 5499 C C . ASP A 1 697 ? 29.782 -14.479 -19.961 1.00 54.03 697 ASP A C 1
ATOM 5501 O O . ASP A 1 697 ? 29.762 -14.347 -18.741 1.00 54.03 697 ASP A O 1
ATOM 5505 N N . LEU A 1 698 ? 29.986 -15.661 -20.542 1.00 54.91 698 LEU A N 1
ATOM 5506 C CA . LEU A 1 698 ? 30.209 -16.905 -19.804 1.00 54.91 698 LEU A CA 1
ATOM 5507 C C . LEU A 1 698 ? 31.699 -17.170 -19.515 1.00 54.91 698 LEU A C 1
ATOM 5509 O O . LEU A 1 698 ? 32.076 -18.293 -19.177 1.00 54.91 698 LEU A O 1
ATOM 5513 N N . SER A 1 699 ? 32.576 -16.171 -19.675 1.00 53.31 699 SER A N 1
ATOM 5514 C CA . SER A 1 699 ? 34.025 -16.361 -19.526 1.00 53.31 699 SER A CA 1
ATOM 5515 C C . SER A 1 699 ? 34.453 -16.772 -18.107 1.00 53.31 699 SER A C 1
ATOM 5517 O O . SER A 1 699 ? 35.418 -17.529 -17.969 1.00 53.31 699 SER A O 1
ATOM 5519 N N . GLU A 1 700 ? 33.692 -16.393 -17.075 1.00 46.88 700 GLU A N 1
ATOM 5520 C CA . GLU A 1 700 ? 33.928 -16.787 -15.673 1.00 46.88 700 GLU A CA 1
ATOM 5521 C C . GLU A 1 700 ? 33.414 -18.204 -15.324 1.00 46.88 700 GLU A C 1
ATOM 5523 O O . GLU A 1 700 ? 33.842 -18.798 -14.333 1.00 46.88 700 GLU A O 1
ATOM 5528 N N . PHE A 1 701 ? 32.577 -18.821 -16.171 1.00 51.56 701 PHE A N 1
ATOM 5529 C CA . PHE A 1 701 ? 31.947 -20.121 -15.888 1.00 51.56 701 PHE A CA 1
ATOM 5530 C C . PHE A 1 701 ? 32.897 -21.324 -16.054 1.00 51.56 701 PHE A C 1
ATOM 5532 O O . PHE A 1 701 ? 32.666 -22.397 -15.497 1.00 51.56 701 PHE A O 1
ATOM 5539 N N . SER A 1 702 ? 33.994 -21.164 -16.804 1.00 49.47 702 SER A N 1
ATOM 5540 C CA . SER A 1 702 ? 34.898 -22.269 -17.175 1.00 49.47 702 SER A CA 1
ATOM 5541 C C . SER A 1 702 ? 35.810 -22.786 -16.047 1.00 49.47 702 SER A C 1
ATOM 5543 O O . SER A 1 702 ? 36.496 -23.794 -16.225 1.00 49.47 702 SER A O 1
ATOM 5545 N N . GLU A 1 703 ? 35.832 -22.136 -14.878 1.00 46.66 703 GLU A N 1
ATOM 5546 C CA . GLU A 1 703 ? 36.734 -22.500 -13.772 1.00 46.66 703 GLU A CA 1
ATOM 5547 C C . GLU A 1 703 ? 36.108 -23.449 -12.719 1.00 46.66 703 GLU A C 1
ATOM 5549 O O . GLU A 1 703 ? 36.828 -23.947 -11.852 1.00 46.66 703 GLU A O 1
ATOM 5554 N N . HIS A 1 704 ? 34.806 -23.768 -12.802 1.00 48.31 704 HIS A N 1
ATOM 5555 C CA . HIS A 1 704 ? 34.038 -24.446 -11.734 1.00 48.31 704 HIS A CA 1
ATOM 5556 C C . HIS A 1 704 ? 33.458 -25.828 -12.123 1.00 48.31 704 HIS A C 1
ATOM 5558 O O . HIS A 1 704 ? 32.290 -26.127 -11.869 1.00 48.31 704 HIS A O 1
ATOM 5564 N N . PHE A 1 705 ? 34.270 -26.714 -12.712 1.00 48.69 705 PHE A N 1
ATOM 5565 C CA . PHE A 1 705 ? 33.824 -28.061 -13.112 1.00 48.69 705 PHE A CA 1
ATOM 5566 C C . PHE A 1 705 ? 33.856 -29.098 -11.969 1.00 48.69 705 PHE A C 1
ATOM 5568 O O . PHE A 1 705 ? 34.891 -29.285 -11.322 1.00 48.69 705 PHE A O 1
ATOM 5575 N N . GLY A 1 706 ? 32.759 -29.854 -11.783 1.00 43.44 706 GLY A N 1
ATOM 5576 C CA . GLY A 1 706 ? 32.811 -31.192 -11.165 1.00 43.44 706 GLY A CA 1
ATOM 5577 C C . GLY A 1 706 ? 31.769 -31.581 -10.105 1.00 43.44 706 GLY A C 1
ATOM 5578 O O . GLY A 1 706 ? 31.846 -32.712 -9.626 1.00 43.44 706 GLY A O 1
ATOM 5579 N N . LYS A 1 707 ? 30.826 -30.713 -9.712 1.00 38.41 707 LYS A N 1
ATOM 5580 C CA . LYS A 1 707 ? 29.617 -31.037 -8.912 1.00 38.41 707 LYS A CA 1
ATOM 5581 C C . LYS A 1 707 ? 28.608 -29.910 -9.100 1.00 38.41 707 LYS A C 1
ATOM 5583 O O . LYS A 1 707 ? 29.048 -28.788 -8.899 1.00 38.41 707 LYS A O 1
ATOM 5588 N N . SER A 1 708 ? 27.336 -30.212 -9.409 1.00 43.00 708 SER A N 1
ATOM 5589 C CA . SER A 1 708 ? 26.193 -29.271 -9.531 1.00 43.00 708 SER A CA 1
ATOM 5590 C C . SER A 1 708 ? 26.543 -27.825 -9.142 1.00 43.00 708 SER A C 1
ATOM 5592 O O . SER A 1 708 ? 26.364 -27.425 -7.986 1.00 43.00 708 SER A O 1
ATOM 5594 N N . SER A 1 709 ? 27.161 -27.079 -10.054 1.00 42.19 709 SER A N 1
ATOM 5595 C CA . SER A 1 709 ? 27.733 -25.777 -9.733 1.00 42.19 709 SER A CA 1
ATOM 5596 C C . SER A 1 709 ? 26.742 -24.706 -10.156 1.00 42.19 709 SER A C 1
ATOM 5598 O O . SER A 1 709 ? 26.722 -24.274 -11.299 1.00 42.19 709 SER A O 1
ATOM 5600 N N . CYS A 1 710 ? 25.897 -24.274 -9.219 1.00 40.59 710 CYS A N 1
ATOM 5601 C CA . CYS A 1 710 ? 25.376 -22.915 -9.300 1.00 40.59 710 CYS A CA 1
ATOM 5602 C C . CYS A 1 710 ? 26.573 -21.982 -9.067 1.00 40.59 710 CYS A C 1
ATOM 5604 O O . CYS A 1 710 ? 27.312 -22.164 -8.095 1.00 40.59 710 CYS A O 1
ATOM 5606 N N . ILE A 1 711 ? 26.808 -21.062 -9.998 1.00 41.00 711 ILE A N 1
ATOM 5607 C CA . ILE A 1 711 ? 27.890 -20.077 -9.922 1.00 41.00 711 ILE A CA 1
ATOM 5608 C C . ILE A 1 711 ? 27.250 -18.768 -9.450 1.00 41.00 711 ILE A C 1
ATOM 5610 O O . ILE A 1 711 ? 26.338 -18.280 -10.114 1.00 41.00 711 ILE A O 1
ATOM 5614 N N . GLU A 1 712 ? 27.641 -18.308 -8.252 1.00 37.28 712 GLU A N 1
ATOM 5615 C CA . GLU A 1 712 ? 27.254 -17.009 -7.654 1.00 37.28 712 GLU A CA 1
ATOM 5616 C C . GLU A 1 712 ? 27.609 -15.819 -8.534 1.00 37.28 712 GLU A C 1
ATOM 5618 O O . GLU A 1 712 ? 28.738 -15.805 -9.074 1.00 37.28 712 GLU A O 1
#

Radius of gyration: 29.43 Å; Cα contacts (8 Å, |Δi|>4): 1565; chains: 1; bounding box: 97×78×80 Å

Foldseek 3Di:
DDDDDDDDDDDDDDDDDDDDDPPPPPVVVPVVPPDPPVPPPPQQKFWDDPPFWIKIKGFDDDWDWDQDPVRAIDIDDPQQAWQQQWQEFTADKDKAKAWDDLQFDPAWPDKFWPDWDKDKDPDAHHGDGRFWWWFQDPVGIDTPNDPDFDDDLRHRCVQLLAQAWPVNDQKDFQAWDDAPSIIITIMMGGQWIARRNGRIIMGTRMIMMIIGTHGDPDDDDPPDPPDDDDDPDGDSDDPDHDDDDADDAPDPAAFQEEEEEEPVLVVPAPCPLVLCVLCVLLPGRYDYHYCVQQVPDAFAPVSDQQRSLLVSCLVPCRNRVYAFYEYEWQQDCPDIRRHFPWAQLQVVDPDPRIATFPCSSFPNQADQQQVSPPHGLYPPRQVHHSHDQLNGNYQYAYQYDPPDSVLVNLLSVLLSCVQAPPDDLLQLLEEEAQWAWADDALEDDSRFATDFRVLLVVCLCPVFSVPLVGHYAYEFAPDADDGDPDDGNYHQAQVVVLVVLQVAHAEYEHYAEDAFWFGKHKYQHDDPPPPPYRDDVRMDIDTSDTLVSLVSHASSRAYEYEYLYFQLPQSVDCSRNQNSSSSHRHQKYWDFNGTFIAGTNDNDAHLAFQRSSNLSSQLVNCLSVFHFNSVSNSVSLNRHHHRDSRRSSSSRGTGMHHTRRDGSPNHGQRWQDPPVPPPARDVVSVVVVCVSPVPDPCVVVHPDDDHRDRDD

Nearest PDB structures (foldseek):
  4ief-assembly1_A  TM=7.233E-01  e=3.332E-10  Porphyromonas gingivalis W83
  4ief-assembly3_E  TM=7.252E-01  e=4.675E-10  Porphyromonas gingivalis W83
  4ief-assembly4_G  TM=7.127E-01  e=4.946E-10  Porphyromonas gingivalis W83
  5mun-assembly1_A  TM=6.852E-01  e=6.267E-09  Porphyromonas gingivalis
  5mun-assembly1_B  TM=6.940E-01  e=2.169E-08  Porphyromonas gingivalis